Protein AF-0000000066221387 (afdb_homodimer)

Radius of gyration: 23.15 Å; Cα contacts (8 Å, |Δi|>4): 1369; chains: 2; bounding box: 44×71×61 Å

pLDDT: mean 92.71, std 7.68, range [55.72, 98.88]

InterPro domains:
  IPR002828 Survival protein SurE-like phosphatase/nucleotidase [PF01975] (9-195)
  IPR002828 Survival protein SurE-like phosphatase/nucleotidase [TIGR00087] (8-255)
  IPR030048 Survival protein SurE [MF_00060] (7-272)
  IPR030048 Survival protein SurE [PTHR30457] (2-258)
  IPR036523 SurE-like phosphatase/nucleotidase superfamily [G3DSA:3.40.1210.10] (2-271)
  IPR036523 SurE-like phosphatase/nucleotidase superfamily [SSF64167] (8-265)

Secondary structure (DSSP, 8-state):
---GGG-EEEEE-SS-TT-HHHHHHHHHHHHTT-EEEEEEESS--TT-TT----SS-B-EEEE-SSS-TT-EEEEESS-HHHHHHHIIIII-SS--SEEEEEEEES---GGGGGT-HHHHHHHHHHHTT--EEEEEES-SS----HHHHHHHHHHHHHHHHS--SS--EEEEEE-SS-GGG--EEEE-B----EEEEEEEEEE-TTS-EEEEEEEEEEE--PPPPPTTS-TTSPBHHHHHTTTEEEEEEE-S--B-HHHHHHHHHTTGGGG-TT--/---GGG-EEEEE-SS-TT-HHHHHHHHHHHHTT-EEEEEEESS--TT-TT----SS-B-EEEE-SSS-TT-EEEEESS-HHHHHHHIIIII-SS--SEEEEEEEES---GGGGGT-HHHHHHHHHHHTT--EEEEEES-SS----HHHHHHHHHHHHHHHHS--SS--EEEEEE-SS-GGG--EEEE-B----EEEEEEEEEE-TTS-EEEEEEEEEEE--PPPPPTTS-TTSPBHHHHHTTTEEEEEEE-S--B-HHHHHHHHHTTGGGG-TT--

Nearest PDB structures (foldseek):
  1ilv-assembly2_B  TM=9.369E-01  e=5.862E-28  Thermotoga maritima
  3ty2-assembly1_B  TM=9.159E-01  e=1.953E-27  Coxiella burnetii
  4zg5-assembly1_G  TM=9.233E-01  e=2.025E-25  Brucella abortus S19
  5ksr-assembly1_B  TM=8.559E-01  e=1.610E-25  Xylella fastidiosa 9a5c
  2wqk-assembly1_A  TM=8.401E-01  e=3.203E-25  Aquifex aeolicus VF5

Sequence (552 aa):
MTNPSTINILISNDDGIFALGVRTLANTLAQAGYQVTVVCPDRERSATGHGLTLHRPIRADIVEDFFDPKITAWSCSGTPSDCVKLALSSLIENRPDFIVSGINHGSNLGTDVLYSGTVSAAMEGIIEGIPSIAMSLASFSSRQFQPGADFACGLIQQLYDHPLPDSTLLNVNIPPVTADAIAGVMLTRQGLRRYIENFEKRFDPRGKSYYWLAGELVTEIEQPDHIHLPSHIPTDVQAIQHNYITLTPLQYNLTDVASFEYLQTNQWLERSRDIKMTNPSTINILISNDDGIFALGVRTLANTLAQAGYQVTVVCPDRERSATGHGLTLHRPIRADIVEDFFDPKITAWSCSGTPSDCVKLALSSLIENRPDFIVSGINHGSNLGTDVLYSGTVSAAMEGIIEGIPSIAMSLASFSSRQFQPGADFACGLIQQLYDHPLPDSTLLNVNIPPVTADAIAGVMLTRQGLRRYIENFEKRFDPRGKSYYWLAGELVTEIEQPDHIHLPSHIPTDVQAIQHNYITLTPLQYNLTDVASFEYLQTNQWLERSRDIK

Organism: Crocosphaera subtropica (strain ATCC 51142 / BH68) (NCBI:txid43989)

Foldseek 3Di:
DDQQLVAEEEEEEQQAQLDLWRQLLQQLSVVVNHQYEYFYEHHHDFLQFLDWDDPDDKDKDWDPDRHDNSYTYIHINIALLHRLVCCQPPVDDDDGQEYEYDQAQAACAAPSLRRGSQNSNQQSQQVVFHAYERHYEHHNPAPPNNLVSVVVNVVVVCCVVPPDPGRKYKYKYAYRDDNVQAPEAAEAEGWHWDWDWDWDWDADPVGHIDTDRPDIDTDDDDTDDDPVDDRVGHGPVVQSVSRYIYIYIDHDDPDDVVVVCVCVVVVVLVVDPVSD/DDQQLVAEEEEEEQQAQLDLWRQLLQQLSVVVNHQYEYFYEHHHDFQQFLDWDDPDDKDKDWDPDRHDNSYTYIHINIALLHRLVCCQPPVDDDDGQEYEYDQAQAACAAPSLRRGSQNSNQQSQQVVFHAYERHYEHHNPAPPNNLVSVVVNVVVVCCVVPPDPGNKYKYKYAYRDDNVQAPEAAEAEGWHWDWDWDWDWDADPVGHIDTDRPDIDTDDDDTDDDPPDDRVGHGPVVQSVSRYIYIYIDHDDPDDVVVVCVCVVVVVQVVDPVSD

Structure (mmCIF, N/CA/C/O backbone):
data_AF-0000000066221387-model_v1
#
loop_
_entity.id
_entity.type
_entity.pdbx_description
1 polymer "5'-nucleotidase SurE"
#
loop_
_atom_site.group_PDB
_atom_site.id
_atom_site.type_symbol
_atom_site.label_atom_id
_atom_site.label_alt_id
_atom_site.label_comp_id
_atom_site.label_asym_id
_atom_site.label_entity_id
_atom_site.label_seq_id
_atom_site.pdbx_PDB_ins_code
_atom_site.Cartn_x
_atom_site.Cartn_y
_atom_site.Cartn_z
_atom_site.occupancy
_atom_site.B_iso_or_equiv
_atom_site.auth_seq_id
_atom_site.auth_comp_id
_atom_site.auth_asym_id
_atom_site.auth_atom_id
_atom_site.pdbx_PDB_model_num
ATOM 1 N N . MET A 1 1 ? 7.988 26.484 25.969 1 55.72 1 MET A N 1
ATOM 2 C CA . MET A 1 1 ? 7.164 26.109 24.812 1 55.72 1 MET A CA 1
ATOM 3 C C . MET A 1 1 ? 7.922 26.344 23.516 1 55.72 1 MET A C 1
ATOM 5 O O . MET A 1 1 ? 8.539 27.391 23.312 1 55.72 1 MET A O 1
ATOM 9 N N . THR A 1 2 ? 8.219 25.234 22.797 1 71.12 2 THR A N 1
ATOM 10 C CA . THR A 1 2 ? 9.062 25.391 21.625 1 71.12 2 THR A CA 1
ATOM 11 C C . THR A 1 2 ? 8.43 26.359 20.625 1 71.12 2 THR A C 1
ATOM 13 O O . THR A 1 2 ? 7.211 26.406 20.484 1 71.12 2 THR A O 1
ATOM 16 N N . ASN A 1 3 ? 9.219 27.219 20.188 1 85.88 3 ASN A N 1
ATOM 17 C CA . ASN A 1 3 ? 8.82 28.172 19.156 1 85.88 3 ASN A CA 1
ATOM 18 C C . ASN A 1 3 ? 8.438 27.469 17.859 1 85.88 3 ASN A C 1
ATOM 20 O O . ASN A 1 3 ? 9.273 26.828 17.219 1 85.88 3 ASN A O 1
ATOM 24 N N . PRO A 1 4 ? 7.18 27.516 17.516 1 86.75 4 PRO A N 1
ATOM 25 C CA . PRO A 1 4 ? 6.707 26.844 16.297 1 86.75 4 PRO A CA 1
ATOM 26 C C . PRO A 1 4 ? 7.52 27.219 15.062 1 86.75 4 PRO A C 1
ATOM 28 O O . PRO A 1 4 ? 7.609 26.438 14.117 1 86.75 4 PRO A O 1
ATOM 31 N N . SER A 1 5 ? 8.117 28.359 15.102 1 86.88 5 SER A N 1
ATOM 32 C CA . SER A 1 5 ? 8.828 28.844 13.922 1 86.88 5 SER A CA 1
ATOM 33 C C . SER A 1 5 ? 10.086 28.016 13.656 1 86.88 5 SER A C 1
ATOM 35 O O . SER A 1 5 ? 10.672 28.109 12.578 1 86.88 5 SER A O 1
ATOM 37 N N . THR A 1 6 ? 10.398 27.188 14.555 1 90.56 6 THR A N 1
ATOM 38 C CA . THR A 1 6 ? 11.57 26.344 14.375 1 90.56 6 THR A CA 1
ATOM 39 C C . THR A 1 6 ? 11.188 24.984 13.805 1 90.56 6 THR A C 1
ATOM 41 O O . THR A 1 6 ? 12.055 24.156 13.492 1 90.56 6 THR A O 1
ATOM 44 N N . ILE A 1 7 ? 9.883 24.766 13.695 1 95.31 7 ILE A N 1
ATOM 45 C CA . ILE A 1 7 ? 9.383 23.469 13.242 1 95.31 7 ILE A CA 1
ATOM 46 C C . ILE A 1 7 ? 9.008 23.547 11.766 1 95.31 7 ILE A C 1
ATOM 48 O O . ILE A 1 7 ? 8.188 24.375 11.367 1 95.31 7 ILE A O 1
ATOM 52 N N . ASN A 1 8 ? 9.672 22.688 10.969 1 97.44 8 ASN A N 1
ATOM 53 C CA . ASN A 1 8 ? 9.43 22.609 9.531 1 97.44 8 ASN A CA 1
ATOM 54 C C . ASN A 1 8 ? 8.469 21.469 9.188 1 97.44 8 ASN A C 1
ATOM 56 O O . ASN A 1 8 ? 8.68 20.328 9.578 1 97.44 8 ASN A O 1
ATOM 60 N N . ILE A 1 9 ? 7.422 21.859 8.438 1 98.38 9 ILE A N 1
ATOM 61 C CA . ILE A 1 9 ? 6.395 20.891 8.086 1 98.38 9 ILE A CA 1
ATOM 62 C C . ILE A 1 9 ? 6.273 20.781 6.566 1 98.38 9 ILE A C 1
ATOM 64 O O . ILE A 1 9 ? 6.152 21.812 5.879 1 98.38 9 ILE A O 1
ATOM 68 N N . LEU A 1 10 ? 6.383 19.594 6.027 1 98.81 10 LEU A N 1
ATOM 69 C CA . LEU A 1 10 ? 6.066 19.312 4.629 1 98.81 10 LEU A CA 1
ATOM 70 C C . LEU A 1 10 ? 4.645 18.781 4.488 1 98.81 10 LEU A C 1
ATOM 72 O O . LEU A 1 10 ? 4.277 17.797 5.148 1 98.81 10 LEU A O 1
ATOM 76 N N . ILE A 1 11 ? 3.842 19.438 3.672 1 98.88 11 ILE A N 1
ATOM 77 C CA . ILE A 1 11 ? 2.463 19.016 3.443 1 98.88 11 ILE A CA 1
ATOM 78 C C . ILE A 1 11 ? 2.326 18.438 2.039 1 98.88 11 ILE A C 1
ATOM 80 O O . ILE A 1 11 ? 2.869 18.984 1.076 1 98.88 11 ILE A O 1
ATOM 84 N N . SER A 1 12 ? 1.674 17.312 1.913 1 98.56 12 SER A N 1
ATOM 85 C CA . SER A 1 12 ? 1.265 16.703 0.65 1 98.56 12 SER A CA 1
ATOM 86 C C . SER A 1 12 ? -0.158 16.172 0.731 1 98.56 12 SER A C 1
ATOM 88 O O . SER A 1 12 ? -0.873 16.422 1.702 1 98.56 12 SER A O 1
ATOM 90 N N . ASN A 1 13 ? -0.643 15.586 -0.349 1 97.81 13 ASN A N 1
ATOM 91 C CA . ASN A 1 13 ? -1.958 14.961 -0.427 1 97.81 13 ASN A CA 1
ATOM 92 C C . ASN A 1 13 ? -2.268 14.484 -1.844 1 97.81 13 ASN A C 1
ATOM 94 O O . ASN A 1 13 ? -1.537 14.797 -2.783 1 97.81 13 ASN A O 1
ATOM 98 N N . ASP A 1 14 ? -3.387 13.758 -1.886 1 96.62 14 ASP A N 1
ATOM 99 C CA . ASP A 1 14 ? -3.688 13.242 -3.217 1 96.62 14 ASP A CA 1
ATOM 100 C C . ASP A 1 14 ? -4.816 14.031 -3.873 1 96.62 14 ASP A C 1
ATOM 102 O O . ASP A 1 14 ? -5.102 13.852 -5.059 1 96.62 14 ASP A O 1
ATOM 106 N N . ASP A 1 15 ? -5.406 15.062 -3.236 1 96.62 15 ASP A N 1
ATOM 107 C CA . ASP A 1 15 ? -6.512 15.82 -3.809 1 96.62 15 ASP A CA 1
ATOM 108 C C . ASP A 1 15 ? -6.004 16.859 -4.812 1 96.62 15 ASP A C 1
ATOM 110 O O . ASP A 1 15 ? -6.785 17.406 -5.594 1 96.62 15 ASP A O 1
ATOM 114 N N . GLY A 1 16 ? -4.742 17.094 -4.684 1 97.31 16 GLY A N 1
ATOM 115 C CA . GLY A 1 16 ? -4.16 18.094 -5.562 1 97.31 16 GLY A CA 1
ATOM 116 C C . GLY A 1 16 ? -3.809 19.375 -4.844 1 97.31 16 GLY A C 1
ATOM 117 O O . GLY A 1 16 ? -4.352 19.672 -3.777 1 97.31 16 GLY A O 1
ATOM 118 N N . ILE A 1 17 ? -2.969 20.156 -5.457 1 98.12 17 ILE A N 1
ATOM 119 C CA . ILE A 1 17 ? -2.346 21.328 -4.863 1 98.12 17 ILE A CA 1
ATOM 120 C C . ILE A 1 17 ? -3.41 22.391 -4.582 1 98.12 17 ILE A C 1
ATOM 122 O O . ILE A 1 17 ? -3.266 23.188 -3.66 1 98.12 17 ILE A O 1
ATOM 126 N N . PHE A 1 18 ? -4.535 22.375 -5.281 1 97.69 18 PHE A N 1
ATOM 127 C CA . PHE A 1 18 ? -5.527 23.438 -5.152 1 97.69 18 PHE A CA 1
ATOM 128 C C . PHE A 1 18 ? -6.715 22.969 -4.32 1 97.69 18 PHE A C 1
ATOM 130 O O . PHE A 1 18 ? -7.75 23.641 -4.277 1 97.69 18 PHE A O 1
ATOM 137 N N . ALA A 1 19 ? -6.578 21.875 -3.736 1 98.06 19 ALA A N 1
ATOM 138 C CA . ALA A 1 19 ? -7.668 21.344 -2.926 1 98.06 19 ALA A CA 1
ATOM 139 C C . ALA A 1 19 ? -7.898 22.203 -1.683 1 98.06 19 ALA A C 1
ATOM 141 O O . ALA A 1 19 ? -6.941 22.641 -1.038 1 98.06 19 ALA A O 1
ATOM 142 N N . LEU A 1 20 ? -9.141 22.391 -1.303 1 98.38 20 LEU A N 1
ATOM 143 C CA . LEU A 1 20 ? -9.516 23.219 -0.156 1 98.38 20 LEU A CA 1
ATOM 144 C C . LEU A 1 20 ? -8.938 22.641 1.134 1 98.38 20 LEU A C 1
ATOM 146 O O . LEU A 1 20 ? -8.484 23.406 2.002 1 98.38 20 LEU A O 1
ATOM 150 N N . GLY A 1 21 ? -8.953 21.328 1.303 1 98.62 21 GLY A N 1
ATOM 151 C CA . GLY A 1 21 ? -8.406 20.703 2.494 1 98.62 21 GLY A CA 1
ATOM 152 C C . GLY A 1 21 ? -6.93 20.984 2.695 1 98.62 21 GLY A C 1
ATOM 153 O O . GLY A 1 21 ? -6.496 21.266 3.812 1 98.62 21 GLY A O 1
ATOM 154 N N . VAL A 1 22 ? -6.188 20.938 1.602 1 98.81 22 VAL A N 1
ATOM 155 C CA . VAL A 1 22 ? -4.758 21.219 1.646 1 98.81 22 VAL A CA 1
ATOM 156 C C . VAL A 1 22 ? -4.531 22.688 2.027 1 98.81 22 VAL A C 1
ATOM 158 O O . VAL A 1 22 ? -3.713 22.984 2.898 1 98.81 22 VAL A O 1
ATOM 161 N N . ARG A 1 23 ? -5.273 23.531 1.406 1 98.81 23 ARG A N 1
ATOM 162 C CA . ARG A 1 23 ? -5.125 24.953 1.648 1 98.81 23 ARG A CA 1
ATOM 163 C C . ARG A 1 23 ? -5.469 25.312 3.092 1 98.81 23 ARG A C 1
ATOM 165 O O . ARG A 1 23 ? -4.746 26.062 3.74 1 98.81 23 ARG A O 1
ATOM 172 N N . THR A 1 24 ? -6.566 24.781 3.576 1 98.81 24 THR A N 1
ATOM 173 C CA . THR A 1 24 ? -6.996 25.047 4.945 1 98.81 24 THR A CA 1
ATOM 174 C C . THR A 1 24 ? -5.941 24.578 5.945 1 98.81 24 THR A C 1
ATOM 176 O O . THR A 1 24 ? -5.594 25.312 6.875 1 98.81 24 THR A O 1
ATOM 179 N N . LEU A 1 25 ? -5.414 23.391 5.75 1 98.88 25 LEU A N 1
ATOM 180 C CA . LEU A 1 25 ? -4.391 22.828 6.621 1 98.88 25 LEU A CA 1
ATOM 181 C C . LEU A 1 25 ? -3.127 23.672 6.598 1 98.88 25 LEU A C 1
ATOM 183 O O . LEU A 1 25 ? -2.633 24.094 7.648 1 98.88 25 LEU A O 1
ATOM 187 N N . ALA A 1 26 ? -2.633 23.969 5.41 1 98.88 26 ALA A N 1
ATOM 188 C CA . ALA A 1 26 ? -1.382 24.703 5.23 1 98.88 26 ALA A CA 1
ATOM 189 C C . ALA A 1 26 ? -1.474 26.094 5.828 1 98.88 26 ALA A C 1
ATOM 191 O O . ALA A 1 26 ? -0.59 26.516 6.578 1 98.88 26 ALA A O 1
ATOM 192 N N . ASN A 1 27 ? -2.551 26.797 5.516 1 98.88 27 ASN A N 1
ATOM 193 C CA . ASN A 1 27 ? -2.723 28.156 6.012 1 98.88 27 ASN A CA 1
ATOM 194 C C . ASN A 1 27 ? -2.842 28.188 7.531 1 98.88 27 ASN A C 1
ATOM 196 O O . ASN A 1 27 ? -2.26 29.062 8.188 1 98.88 27 ASN A O 1
ATOM 200 N N . THR A 1 28 ? -3.605 27.266 8.055 1 98.69 28 THR A N 1
ATOM 201 C CA . THR A 1 28 ? -3.791 27.219 9.5 1 98.69 28 THR A CA 1
ATOM 202 C C . THR A 1 28 ? -2.459 26.984 10.211 1 98.69 28 THR A C 1
ATOM 204 O O . THR A 1 28 ? -2.141 27.656 11.188 1 98.69 28 THR A O 1
ATOM 207 N N . LEU A 1 29 ? -1.657 26.047 9.719 1 98.5 29 LEU A N 1
ATOM 208 C CA . LEU A 1 29 ? -0.359 25.75 10.312 1 98.5 29 LEU A CA 1
ATOM 209 C C . LEU A 1 29 ? 0.592 26.938 10.172 1 98.5 29 LEU A C 1
ATOM 211 O O . LEU A 1 29 ? 1.337 27.266 11.102 1 98.5 29 LEU A O 1
ATOM 215 N N . ALA A 1 30 ? 0.565 27.594 9.023 1 98.38 30 ALA A N 1
ATOM 216 C CA . ALA A 1 30 ? 1.399 28.766 8.812 1 98.38 30 ALA A CA 1
ATOM 217 C C . ALA A 1 30 ? 1.018 29.891 9.773 1 98.38 30 ALA A C 1
ATOM 219 O O . ALA A 1 30 ? 1.888 30.547 10.352 1 98.38 30 ALA A O 1
ATOM 220 N N . GLN A 1 31 ? -0.244 30.094 9.953 1 97.88 31 GLN A N 1
ATOM 221 C CA . GLN A 1 31 ? -0.744 31.141 10.844 1 97.88 31 GLN A CA 1
ATOM 222 C C . GLN A 1 31 ? -0.378 30.844 12.297 1 97.88 31 GLN A C 1
ATOM 224 O O . GLN A 1 31 ? -0.172 31.766 13.086 1 97.88 31 GLN A O 1
ATOM 229 N N . ALA A 1 32 ? -0.309 29.578 12.586 1 96.88 32 ALA A N 1
ATOM 230 C CA . ALA A 1 32 ? 0.086 29.172 13.93 1 96.88 32 ALA A CA 1
ATOM 231 C C . ALA A 1 32 ? 1.584 29.359 14.141 1 96.88 32 ALA A C 1
ATOM 233 O O . ALA A 1 32 ? 2.084 29.188 15.258 1 96.88 32 ALA A O 1
ATOM 234 N N . GLY A 1 33 ? 2.369 29.609 13.086 1 96.94 33 GLY A N 1
ATOM 235 C CA . GLY A 1 33 ? 3.768 29.984 13.234 1 96.94 33 GLY A CA 1
ATOM 236 C C . GLY A 1 33 ? 4.727 28.938 12.695 1 96.94 33 GLY A C 1
ATOM 237 O O . GLY A 1 33 ? 5.941 29.141 12.711 1 96.94 33 GLY A O 1
ATOM 238 N N . TYR A 1 34 ? 4.223 27.828 12.172 1 97.38 34 TYR A N 1
ATOM 239 C CA . TYR A 1 34 ? 5.082 26.766 11.641 1 97.38 34 TYR A CA 1
ATOM 240 C C . TYR A 1 34 ? 5.656 27.172 10.289 1 97.38 34 TYR A C 1
ATOM 242 O O . TYR A 1 34 ? 5.074 27.984 9.57 1 97.38 34 TYR A O 1
ATOM 250 N N . GLN A 1 35 ? 6.82 26.656 9.969 1 97.38 35 GLN A N 1
ATOM 251 C CA . GLN A 1 35 ? 7.344 26.75 8.609 1 97.38 35 GLN A CA 1
ATOM 252 C C . GLN A 1 35 ? 6.754 25.656 7.719 1 97.38 35 GLN A C 1
ATOM 254 O O . GLN A 1 35 ? 6.938 24.469 7.984 1 97.38 35 GLN A O 1
ATOM 259 N N . VAL A 1 36 ? 6.074 26.125 6.68 1 98.19 36 VAL A N 1
ATOM 260 C CA . VAL A 1 36 ? 5.289 25.156 5.914 1 98.19 36 VAL A CA 1
ATOM 261 C C . VAL A 1 36 ? 5.742 25.156 4.457 1 98.19 36 VAL A C 1
ATOM 263 O O . VAL A 1 36 ? 5.895 26.219 3.85 1 98.19 36 VAL A O 1
ATOM 266 N N . THR A 1 37 ? 6.031 24.031 3.91 1 98.62 37 THR A N 1
ATOM 267 C CA . THR A 1 37 ? 6.18 23.781 2.48 1 98.62 37 THR A CA 1
ATOM 268 C C . THR A 1 37 ? 5.117 22.812 1.989 1 98.62 37 THR A C 1
ATOM 270 O O . THR A 1 37 ? 4.824 21.812 2.658 1 98.62 37 THR A O 1
ATOM 273 N N . VAL A 1 38 ? 4.488 23.141 0.838 1 98.81 38 VAL A N 1
ATOM 274 C CA . VAL A 1 38 ? 3.469 22.281 0.262 1 98.81 38 VAL A CA 1
ATOM 275 C C . VAL A 1 38 ? 3.963 21.703 -1.066 1 98.81 38 VAL A C 1
ATOM 277 O O . VAL A 1 38 ? 4.441 22.453 -1.928 1 98.81 38 VAL A O 1
ATOM 280 N N . VAL A 1 39 ? 3.979 20.422 -1.229 1 98.69 39 VAL A N 1
ATOM 281 C CA . VAL A 1 39 ? 4.234 19.734 -2.494 1 98.69 39 VAL A CA 1
ATOM 282 C C . VAL A 1 39 ? 3.127 18.719 -2.768 1 98.69 39 VAL A C 1
ATOM 284 O O . VAL A 1 39 ? 3.045 17.688 -2.098 1 98.69 39 VAL A O 1
ATOM 287 N N . CYS A 1 40 ? 2.242 18.969 -3.721 1 98.62 40 CYS A N 1
ATOM 288 C CA . CYS A 1 40 ? 1.101 18.125 -4.059 1 98.62 40 CYS A CA 1
ATOM 289 C C . CYS A 1 40 ? 1.006 17.906 -5.562 1 98.62 40 CYS A C 1
ATOM 291 O O . CYS A 1 40 ? 1.574 18.672 -6.34 1 98.62 40 CYS A O 1
ATOM 293 N N . PRO A 1 41 ? 0.293 16.875 -5.91 1 98.12 41 PRO A N 1
ATOM 294 C CA . PRO A 1 41 ? 0.032 16.688 -7.34 1 98.12 41 PRO A CA 1
ATOM 295 C C . PRO A 1 41 ? -0.699 17.891 -7.957 1 98.12 41 PRO A C 1
ATOM 297 O O . PRO A 1 41 ? -1.386 18.625 -7.25 1 98.12 41 PRO A O 1
ATOM 300 N N . ASP A 1 42 ? -0.565 18 -9.258 1 97.44 42 ASP A N 1
ATOM 301 C CA . ASP A 1 42 ? -1.162 19.109 -9.984 1 97.44 42 ASP A CA 1
ATOM 302 C C . ASP A 1 42 ? -2.666 18.906 -10.164 1 97.44 42 ASP A C 1
ATOM 304 O O . ASP A 1 42 ? -3.383 19.844 -10.531 1 97.44 42 ASP A O 1
ATOM 308 N N . ARG A 1 43 ? -3.113 17.688 -9.867 1 94.81 43 ARG A N 1
ATOM 309 C CA . ARG A 1 43 ? -4.527 17.344 -9.945 1 94.81 43 ARG A CA 1
ATOM 310 C C . ARG A 1 43 ? -4.875 16.25 -8.945 1 94.81 43 ARG A C 1
ATOM 312 O O . ARG A 1 43 ? -3.986 15.641 -8.344 1 94.81 43 ARG A O 1
ATOM 319 N N . GLU A 1 44 ? -6.133 16.062 -8.836 1 92.62 44 GLU A N 1
ATOM 320 C CA . GLU A 1 44 ? -6.566 14.984 -7.969 1 92.62 44 GLU A CA 1
ATOM 321 C C . GLU A 1 44 ? -6.055 13.633 -8.469 1 92.62 44 GLU A C 1
ATOM 323 O O . GLU A 1 44 ? -6.117 13.352 -9.664 1 92.62 44 GLU A O 1
ATOM 328 N N . ARG A 1 45 ? -5.449 12.875 -7.566 1 89 45 ARG A N 1
ATOM 329 C CA . ARG A 1 45 ? -4.969 11.516 -7.809 1 89 45 ARG A CA 1
ATOM 330 C C . ARG A 1 45 ? -5.59 10.531 -6.82 1 89 45 ARG A C 1
ATOM 332 O O . ARG A 1 45 ? -4.891 9.969 -5.98 1 89 45 ARG A O 1
ATOM 339 N N . SER A 1 46 ? -6.809 10.219 -7.094 1 84.44 46 SER A N 1
ATOM 340 C CA . SER A 1 46 ? -7.504 9.344 -6.16 1 84.44 46 SER A CA 1
ATOM 341 C C . SER A 1 46 ? -7.109 7.883 -6.379 1 84.44 46 SER A C 1
ATOM 343 O O . SER A 1 46 ? -6.793 7.48 -7.5 1 84.44 46 SER A O 1
ATOM 345 N N . ALA A 1 47 ? -7.031 7.129 -5.316 1 86.88 47 ALA A N 1
ATOM 346 C CA . ALA A 1 47 ? -6.836 5.68 -5.324 1 86.88 47 ALA A CA 1
ATOM 347 C C . ALA A 1 47 ? -5.562 5.301 -6.07 1 86.88 47 ALA A C 1
ATOM 349 O O . ALA A 1 47 ? -5.547 4.332 -6.832 1 86.88 47 ALA A O 1
ATOM 350 N N . THR A 1 48 ? -4.484 6.105 -5.91 1 86.88 48 THR A N 1
ATOM 351 C CA . THR A 1 48 ? -3.213 5.816 -6.566 1 86.88 48 THR A CA 1
ATOM 352 C C . THR A 1 48 ? -2.385 4.836 -5.742 1 86.88 48 THR A C 1
ATOM 354 O O . THR A 1 48 ? -1.399 4.281 -6.234 1 86.88 48 THR A O 1
ATOM 357 N N . GLY A 1 49 ? -2.822 4.668 -4.559 1 92.25 49 GLY A N 1
ATOM 358 C CA . GLY A 1 49 ? -1.997 3.852 -3.684 1 92.25 49 GLY A CA 1
ATOM 359 C C . GLY A 1 49 ? -0.581 4.375 -3.537 1 92.25 49 GLY A C 1
ATOM 360 O O . GLY A 1 49 ? -0.365 5.59 -3.479 1 92.25 49 GLY A O 1
ATOM 361 N N . HIS A 1 50 ? 0.333 3.449 -3.35 1 93.94 50 HIS A N 1
ATOM 362 C CA . HIS A 1 50 ? 1.736 3.799 -3.156 1 93.94 50 HIS A CA 1
ATOM 363 C C . HIS A 1 50 ? 2.494 3.789 -4.48 1 93.94 50 HIS A C 1
ATOM 365 O O . HIS A 1 50 ? 3.646 3.354 -4.539 1 93.94 50 HIS A O 1
ATOM 371 N N . GLY A 1 51 ? 1.896 4.258 -5.504 1 91.44 51 GLY A N 1
ATOM 372 C CA . GLY A 1 51 ? 2.48 4.262 -6.836 1 91.44 51 GLY A CA 1
ATOM 373 C C . GLY A 1 51 ? 3.578 5.297 -7 1 91.44 51 GLY A C 1
ATOM 374 O O . GLY A 1 51 ? 3.541 6.355 -6.367 1 91.44 51 GLY A O 1
ATOM 375 N N . LEU A 1 52 ? 4.602 5.004 -7.891 1 90.06 52 LEU A N 1
ATOM 376 C CA . LEU A 1 52 ? 5.695 5.906 -8.234 1 90.06 52 LEU A CA 1
ATOM 377 C C . LEU A 1 52 ? 5.777 6.113 -9.742 1 90.06 52 LEU A C 1
ATOM 379 O O . LEU A 1 52 ? 5.453 5.211 -10.516 1 90.06 52 LEU A O 1
ATOM 383 N N . THR A 1 53 ? 6.164 7.285 -10.062 1 87.38 53 THR A N 1
ATOM 384 C CA . THR A 1 53 ? 6.453 7.594 -11.461 1 87.38 53 THR A CA 1
ATOM 385 C C . THR A 1 53 ? 7.902 7.262 -11.797 1 87.38 53 THR A C 1
ATOM 387 O O . THR A 1 53 ? 8.82 7.961 -11.359 1 87.38 53 THR A O 1
ATOM 390 N N . LEU A 1 54 ? 8.094 6.277 -12.602 1 82.31 54 LEU A N 1
ATOM 391 C CA . LEU A 1 54 ? 9.453 5.82 -12.859 1 82.31 54 LEU A CA 1
ATOM 392 C C . LEU A 1 54 ? 9.852 6.082 -14.312 1 82.31 54 LEU A C 1
ATOM 394 O O . LEU A 1 54 ? 11.016 6.363 -14.602 1 82.31 54 LEU A O 1
ATOM 398 N N . HIS A 1 55 ? 8.836 6.062 -15.266 1 80.12 55 HIS A N 1
ATOM 399 C CA . HIS A 1 55 ? 9.195 5.988 -16.672 1 80.12 55 HIS A CA 1
ATOM 400 C C . HIS A 1 55 ? 8.961 7.328 -17.375 1 80.12 55 HIS A C 1
ATOM 402 O O . HIS A 1 55 ? 9.07 7.426 -18.594 1 80.12 55 HIS A O 1
ATOM 408 N N . ARG A 1 56 ? 8.656 8.32 -16.641 1 87.12 56 ARG A N 1
ATOM 409 C CA . ARG A 1 56 ? 8.5 9.656 -17.203 1 87.12 56 ARG A CA 1
ATOM 410 C C . ARG A 1 56 ? 8.984 10.727 -16.234 1 87.12 56 ARG A C 1
ATOM 412 O O . ARG A 1 56 ? 8.969 10.516 -15.016 1 87.12 56 ARG A O 1
ATOM 419 N N . PRO A 1 57 ? 9.445 11.797 -16.797 1 92 57 PRO A N 1
ATOM 420 C CA . PRO A 1 57 ? 9.883 12.875 -15.898 1 92 57 PRO A CA 1
ATOM 421 C C . PRO A 1 57 ? 8.734 13.477 -15.094 1 92 57 PRO A C 1
ATOM 423 O O . PRO A 1 57 ? 7.578 13.406 -15.516 1 92 57 PRO A O 1
ATOM 426 N N . ILE A 1 58 ? 9.109 14 -13.992 1 94.69 58 ILE A N 1
ATOM 427 C CA . ILE A 1 58 ? 8.164 14.688 -13.125 1 94.69 58 ILE A CA 1
ATOM 428 C C . ILE A 1 58 ? 8.406 16.203 -13.195 1 94.69 58 ILE A C 1
ATOM 430 O O . ILE A 1 58 ? 9.555 16.641 -13.117 1 94.69 58 ILE A O 1
ATOM 434 N N . ARG A 1 59 ? 7.367 16.875 -13.422 1 95.81 59 ARG A N 1
ATOM 435 C CA . ARG A 1 59 ? 7.473 18.328 -13.398 1 95.81 59 ARG A CA 1
ATOM 436 C C . ARG A 1 59 ? 7.012 18.891 -12.055 1 95.81 59 ARG A C 1
ATOM 438 O O . ARG A 1 59 ? 6.086 18.359 -11.438 1 95.81 59 ARG A O 1
ATOM 445 N N . ALA A 1 60 ? 7.68 19.906 -11.586 1 95 60 ALA A N 1
ATOM 446 C CA . ALA A 1 60 ? 7.309 20.625 -10.375 1 95 60 ALA A CA 1
ATOM 447 C C . ALA A 1 60 ? 7.391 22.141 -10.594 1 95 60 ALA A C 1
ATOM 449 O O . ALA A 1 60 ? 8.438 22.656 -10.992 1 95 60 ALA A O 1
ATOM 450 N N . ASP A 1 61 ? 6.293 22.828 -10.328 1 95.06 61 ASP A N 1
ATOM 451 C CA . ASP A 1 61 ? 6.227 24.266 -10.523 1 95.06 61 ASP A CA 1
ATOM 452 C C . ASP A 1 61 ? 5.762 24.969 -9.25 1 95.06 61 ASP A C 1
ATOM 454 O O . ASP A 1 61 ? 4.891 24.469 -8.539 1 95.06 61 ASP A O 1
ATOM 458 N N . ILE A 1 62 ? 6.316 26.141 -9.062 1 95.44 62 ILE A N 1
ATOM 459 C CA . ILE A 1 62 ? 5.918 26.938 -7.906 1 95.44 62 ILE A CA 1
ATOM 460 C C . ILE A 1 62 ? 4.504 27.484 -8.109 1 95.44 62 ILE A C 1
ATOM 462 O O . ILE A 1 62 ? 4.148 27.906 -9.211 1 95.44 62 ILE A O 1
ATOM 466 N N . VAL A 1 63 ? 3.727 27.328 -7.094 1 96.38 63 VAL A N 1
ATOM 467 C CA . VAL A 1 63 ? 2.391 27.922 -7.074 1 96.38 63 VAL A CA 1
ATOM 468 C C . VAL A 1 63 ? 2.404 29.203 -6.254 1 96.38 63 VAL A C 1
ATOM 470 O O . VAL A 1 63 ? 2.766 29.203 -5.078 1 96.38 63 VAL A O 1
ATOM 473 N N . GLU A 1 64 ? 1.921 30.312 -6.828 1 95 64 GLU A N 1
ATOM 474 C CA . GLU A 1 64 ? 1.926 31.609 -6.156 1 95 64 GLU A CA 1
ATOM 475 C C . GLU A 1 64 ? 0.508 32.062 -5.805 1 95 64 GLU A C 1
ATOM 477 O O . GLU A 1 64 ? -0.455 31.656 -6.461 1 95 64 GLU A O 1
ATOM 482 N N . ASP A 1 65 ? 0.359 32.781 -4.766 1 92.62 65 ASP A N 1
ATOM 483 C CA . ASP A 1 65 ? -0.803 33.594 -4.387 1 92.62 65 ASP A CA 1
ATOM 484 C C . ASP A 1 65 ? -2 32.719 -4.062 1 92.62 65 ASP A C 1
ATOM 486 O O . ASP A 1 65 ? -3.15 33.125 -4.234 1 92.62 65 ASP A O 1
ATOM 490 N N . PHE A 1 66 ? -1.777 31.516 -3.744 1 95.81 66 PHE A N 1
ATOM 491 C CA . PHE A 1 66 ? -2.887 30.625 -3.402 1 95.81 66 PHE A CA 1
ATOM 492 C C . PHE A 1 66 ? -2.871 30.281 -1.917 1 95.81 66 PHE A C 1
ATOM 494 O O . PHE A 1 66 ? -3.922 30.078 -1.312 1 95.81 66 PHE A O 1
ATOM 501 N N . PHE A 1 67 ? -1.715 30.266 -1.399 1 98.06 67 PHE A N 1
ATOM 502 C CA . PHE A 1 67 ? -1.521 29.984 0.016 1 98.06 67 PHE A CA 1
ATOM 503 C C . PHE A 1 67 ? -1.053 31.219 0.763 1 98.06 67 PHE A C 1
ATOM 505 O O . PHE A 1 67 ? -0.896 32.281 0.165 1 98.06 67 PHE A O 1
ATOM 512 N N . ASP A 1 68 ? -1.004 31.109 2.148 1 97.62 68 ASP A N 1
ATOM 513 C CA . ASP A 1 68 ? -0.34 32.125 2.947 1 97.62 68 ASP A CA 1
ATOM 514 C C . ASP A 1 68 ? 1.01 32.5 2.342 1 97.62 68 ASP A C 1
ATOM 516 O O . ASP A 1 68 ? 1.756 31.641 1.883 1 97.62 68 ASP A O 1
ATOM 520 N N . PRO A 1 69 ? 1.371 33.781 2.299 1 96.38 69 PRO A N 1
ATOM 521 C CA . PRO A 1 69 ? 2.584 34.25 1.632 1 96.38 69 PRO A CA 1
ATOM 522 C C . PRO A 1 69 ? 3.855 33.625 2.188 1 96.38 69 PRO A C 1
ATOM 524 O O . PRO A 1 69 ? 4.891 33.594 1.517 1 96.38 69 PRO A O 1
ATOM 527 N N . LYS A 1 70 ? 3.812 33.094 3.365 1 96 70 LYS A N 1
ATOM 528 C CA . LYS A 1 70 ? 4.984 32.5 3.99 1 96 70 LYS A CA 1
ATOM 529 C C . LYS A 1 70 ? 5.199 31.062 3.496 1 96 70 LYS A C 1
ATOM 531 O O . LYS A 1 70 ? 6.238 30.453 3.768 1 96 70 LYS A O 1
ATOM 536 N N . ILE A 1 71 ? 4.234 30.562 2.736 1 97.81 71 ILE A N 1
ATOM 537 C CA . ILE A 1 71 ? 4.262 29.156 2.332 1 97.81 71 ILE A CA 1
ATOM 538 C C . ILE A 1 71 ? 4.887 29.031 0.943 1 97.81 71 ILE A C 1
ATOM 540 O O . ILE A 1 71 ? 4.527 29.781 0.026 1 97.81 71 ILE A O 1
ATOM 544 N N . THR A 1 72 ? 5.855 28.203 0.828 1 97.5 72 THR A N 1
ATOM 545 C CA . THR A 1 72 ? 6.305 27.766 -0.494 1 97.5 72 THR A CA 1
ATOM 546 C C . THR A 1 72 ? 5.527 26.547 -0.959 1 97.5 72 THR A C 1
ATOM 548 O O . THR A 1 72 ? 5.457 25.531 -0.248 1 97.5 72 THR A O 1
ATOM 551 N N . ALA A 1 73 ? 4.922 26.656 -2.127 1 98.44 73 ALA A N 1
ATOM 552 C CA . ALA A 1 73 ? 4.066 25.578 -2.613 1 98.44 73 ALA A CA 1
ATOM 553 C C . ALA A 1 73 ? 4.484 25.141 -4.012 1 98.44 73 ALA A C 1
ATOM 555 O O . ALA A 1 73 ? 4.84 25.969 -4.852 1 98.44 73 ALA A O 1
ATOM 556 N N . TRP A 1 74 ? 4.504 23.828 -4.203 1 98 74 TRP A N 1
ATOM 557 C CA . TRP A 1 74 ? 4.875 23.234 -5.48 1 98 74 TRP A CA 1
ATOM 558 C C . TRP A 1 74 ? 3.754 22.344 -6.012 1 98 74 TRP A C 1
ATOM 560 O O . TRP A 1 74 ? 3.201 21.531 -5.281 1 98 74 TRP A O 1
ATOM 570 N N . SER A 1 75 ? 3.447 22.578 -7.273 1 97.94 75 SER A N 1
ATOM 571 C CA . SER A 1 75 ? 2.598 21.672 -8.039 1 97.94 75 SER A CA 1
ATOM 572 C C . SER A 1 75 ? 3.432 20.641 -8.789 1 97.94 75 SER A C 1
ATOM 574 O O . SER A 1 75 ? 4.328 20.984 -9.555 1 97.94 75 SER A O 1
ATOM 576 N N . CYS A 1 76 ? 3.141 19.391 -8.578 1 96.75 76 CYS A N 1
ATOM 577 C CA . CYS A 1 76 ? 3.951 18.297 -9.086 1 96.75 76 CYS A CA 1
ATOM 578 C C . CYS A 1 76 ? 3.135 17.406 -10.008 1 96.75 76 CYS A C 1
ATOM 580 O O . CYS A 1 76 ? 1.973 17.109 -9.719 1 96.75 76 CYS A O 1
ATOM 582 N N . SER A 1 77 ? 3.678 16.906 -11.086 1 96.19 77 SER A N 1
ATOM 583 C CA . SER A 1 77 ? 2.957 16.062 -12.039 1 96.19 77 SER A CA 1
ATOM 584 C C . SER A 1 77 ? 2.973 14.602 -11.609 1 96.19 77 SER A C 1
ATOM 586 O O . SER A 1 77 ? 2.334 13.758 -12.242 1 96.19 77 SER A O 1
ATOM 588 N N . GLY A 1 78 ? 3.627 14.258 -10.562 1 94.62 78 GLY A N 1
ATOM 589 C CA . GLY A 1 78 ? 3.729 12.883 -10.102 1 94.62 78 GLY A CA 1
ATOM 590 C C . GLY A 1 78 ? 2.633 12.5 -9.125 1 94.62 78 GLY A C 1
ATOM 591 O O . GLY A 1 78 ? 1.659 13.242 -8.953 1 94.62 78 GLY A O 1
ATOM 592 N N . THR A 1 79 ? 2.764 11.289 -8.531 1 95.12 79 THR A N 1
ATOM 593 C CA . THR A 1 79 ? 1.856 10.781 -7.512 1 95.12 79 THR A CA 1
ATOM 594 C C . THR A 1 79 ? 2.137 11.445 -6.164 1 95.12 79 THR A C 1
ATOM 596 O O . THR A 1 79 ? 3.143 12.141 -6.004 1 95.12 79 THR A O 1
ATOM 599 N N . PRO A 1 80 ? 1.227 11.25 -5.215 1 97.19 80 PRO A N 1
ATOM 600 C CA . PRO A 1 80 ? 1.512 11.789 -3.883 1 97.19 80 PRO A CA 1
ATOM 601 C C . PRO A 1 80 ? 2.834 11.281 -3.311 1 97.19 80 PRO A C 1
ATOM 603 O O . PRO A 1 80 ? 3.574 12.047 -2.686 1 97.19 80 PRO A O 1
ATOM 606 N N . SER A 1 81 ? 3.154 10.023 -3.531 1 95.38 81 SER A N 1
ATOM 607 C CA . SER A 1 81 ? 4.438 9.477 -3.098 1 95.38 81 SER A CA 1
ATOM 608 C C . SER A 1 81 ? 5.598 10.172 -3.812 1 95.38 81 SER A C 1
ATOM 610 O O . SER A 1 81 ? 6.609 10.5 -3.189 1 95.38 81 SER A O 1
ATOM 612 N N . ASP A 1 82 ? 5.445 10.445 -5.086 1 94.19 82 ASP A N 1
ATOM 613 C CA . ASP A 1 82 ? 6.449 11.18 -5.848 1 94.19 82 ASP A CA 1
ATOM 614 C C . ASP A 1 82 ? 6.691 12.562 -5.25 1 94.19 82 ASP A C 1
ATOM 616 O O . ASP A 1 82 ? 7.836 13.016 -5.176 1 94.19 82 ASP A O 1
ATOM 620 N N . CYS A 1 83 ? 5.621 13.164 -4.902 1 96.88 83 CYS A N 1
ATOM 621 C CA . CYS A 1 83 ? 5.707 14.516 -4.375 1 96.88 83 CYS A CA 1
ATOM 622 C C . CYS A 1 83 ? 6.605 14.562 -3.143 1 96.88 83 CYS A C 1
ATOM 624 O O . CYS A 1 83 ? 7.477 15.43 -3.037 1 96.88 83 CYS A O 1
ATOM 626 N N . VAL A 1 84 ? 6.395 13.625 -2.258 1 96.81 84 VAL A N 1
ATOM 627 C CA . VAL A 1 84 ? 7.172 13.602 -1.022 1 96.81 84 VAL A CA 1
ATOM 628 C C . VAL A 1 84 ? 8.625 13.266 -1.333 1 96.81 84 VAL A C 1
ATOM 630 O O . VAL A 1 84 ? 9.547 13.938 -0.852 1 96.81 84 VAL A O 1
ATOM 633 N N . LYS A 1 85 ? 8.844 12.297 -2.172 1 93.31 85 LYS A N 1
ATOM 634 C CA . LYS A 1 85 ? 10.203 11.891 -2.516 1 93.31 85 LYS A CA 1
ATOM 635 C C . LYS A 1 85 ? 10.953 13.031 -3.201 1 93.31 85 LYS A C 1
ATOM 637 O O . LYS A 1 85 ? 12.117 13.305 -2.875 1 93.31 85 LYS A O 1
ATOM 642 N N . LEU A 1 86 ? 10.305 13.656 -4.125 1 94.38 86 LEU A N 1
ATOM 643 C CA . LEU A 1 86 ? 10.914 14.773 -4.848 1 94.38 86 LEU A CA 1
ATOM 644 C C . LEU A 1 86 ? 11.203 15.938 -3.904 1 94.38 86 LEU A C 1
ATOM 646 O O . LEU A 1 86 ? 12.266 16.562 -3.988 1 94.38 86 LEU A O 1
ATOM 650 N N . ALA A 1 87 ? 10.273 16.234 -3.035 1 96.69 87 ALA A N 1
ATOM 651 C CA . ALA A 1 87 ? 10.469 17.312 -2.061 1 96.69 87 ALA A CA 1
ATOM 652 C C . ALA A 1 87 ? 11.719 17.062 -1.224 1 96.69 87 ALA A C 1
ATOM 654 O O . ALA A 1 87 ? 12.586 17.938 -1.12 1 96.69 87 ALA A O 1
ATOM 655 N N . LEU A 1 88 ? 11.844 15.875 -0.701 1 94.38 88 LEU A N 1
ATOM 656 C CA . LEU A 1 88 ? 12.93 15.539 0.215 1 94.38 88 LEU A CA 1
ATOM 657 C C . LEU A 1 88 ? 14.266 15.516 -0.516 1 94.38 88 LEU A C 1
ATOM 659 O O . LEU A 1 88 ? 15.305 15.828 0.072 1 94.38 88 LEU A O 1
ATOM 663 N N . SER A 1 89 ? 14.227 15.219 -1.769 1 91 89 SER A N 1
ATOM 664 C CA . SER A 1 89 ? 15.477 15.008 -2.488 1 91 89 SER A CA 1
ATOM 665 C C . SER A 1 89 ? 15.945 16.297 -3.168 1 91 89 SER A C 1
ATOM 667 O O . SER A 1 89 ? 17.141 16.516 -3.322 1 91 89 SER A O 1
ATOM 669 N N . SER A 1 90 ? 14.953 17.125 -3.58 1 91.75 90 SER A N 1
ATOM 670 C CA . SER A 1 90 ? 15.406 18.141 -4.523 1 91.75 90 SER A CA 1
ATOM 671 C C . SER A 1 90 ? 14.758 19.484 -4.23 1 91.75 90 SER A C 1
ATOM 673 O O . SER A 1 90 ? 15.289 20.531 -4.617 1 91.75 90 SER A O 1
ATOM 675 N N . LEU A 1 91 ? 13.625 19.516 -3.65 1 93.75 91 LEU A N 1
ATOM 676 C CA . LEU A 1 91 ? 12.883 20.766 -3.619 1 93.75 91 LEU A CA 1
ATOM 677 C C . LEU A 1 91 ? 13.117 21.516 -2.305 1 93.75 91 LEU A C 1
ATOM 679 O O . LEU A 1 91 ? 12.992 22.734 -2.244 1 93.75 91 LEU A O 1
ATOM 683 N N . ILE A 1 92 ? 13.328 20.734 -1.282 1 94.12 92 ILE A N 1
ATOM 684 C CA . ILE A 1 92 ? 13.477 21.406 0.007 1 94.12 92 ILE A CA 1
ATOM 685 C C . ILE A 1 92 ? 14.922 21.297 0.478 1 94.12 92 ILE A C 1
ATOM 687 O O . ILE A 1 92 ? 15.594 20.297 0.212 1 94.12 92 ILE A O 1
ATOM 691 N N . GLU A 1 93 ? 15.391 22.297 1.217 1 90.44 93 GLU A N 1
ATOM 692 C CA . GLU A 1 93 ? 16.781 22.359 1.669 1 90.44 93 GLU A CA 1
ATOM 693 C C . GLU A 1 93 ? 16.953 21.672 3.018 1 90.44 93 GLU A C 1
ATOM 695 O O . GLU A 1 93 ? 17.938 20.969 3.24 1 90.44 93 GLU A O 1
ATOM 700 N N . ASN A 1 94 ? 15.992 21.938 3.869 1 92.69 94 ASN A N 1
ATOM 701 C CA . ASN A 1 94 ? 16.062 21.359 5.211 1 92.69 94 ASN A CA 1
ATOM 702 C C . ASN A 1 94 ? 15.07 20.203 5.383 1 92.69 94 ASN A C 1
ATOM 704 O O . ASN A 1 94 ? 13.922 20.297 4.938 1 92.69 94 ASN A O 1
ATOM 708 N N . ARG A 1 95 ? 15.594 19.188 5.988 1 94.38 95 ARG A N 1
ATOM 709 C CA . ARG A 1 95 ? 14.734 18.062 6.312 1 94.38 95 ARG A CA 1
ATOM 710 C C . ARG A 1 95 ? 13.578 18.484 7.207 1 94.38 95 ARG A C 1
ATOM 712 O O . ARG A 1 95 ? 13.789 19.156 8.219 1 94.38 95 ARG A O 1
ATOM 719 N N . PRO A 1 96 ? 12.367 18.172 6.828 1 97.44 96 PRO A N 1
ATOM 720 C CA . PRO A 1 96 ? 11.242 18.562 7.68 1 97.44 96 PRO A CA 1
ATOM 721 C C . PRO A 1 96 ? 11.188 17.781 8.984 1 97.44 96 PRO A C 1
ATOM 723 O O . PRO A 1 96 ? 11.672 16.656 9.047 1 97.44 96 PRO A O 1
ATOM 726 N N . ASP A 1 97 ? 10.609 18.422 9.977 1 96.81 97 ASP A N 1
ATOM 727 C CA . ASP A 1 97 ? 10.391 17.75 11.258 1 96.81 97 ASP A CA 1
ATOM 728 C C . ASP A 1 97 ? 9.18 16.828 11.195 1 96.81 97 ASP A C 1
ATOM 730 O O . ASP A 1 97 ? 9.133 15.805 11.891 1 96.81 97 ASP A O 1
ATOM 734 N N . PHE A 1 98 ? 8.211 17.203 10.359 1 97.56 98 PHE A N 1
ATOM 735 C CA . PHE A 1 98 ? 6.984 16.438 10.188 1 97.56 98 PHE A CA 1
ATOM 736 C C . PHE A 1 98 ? 6.543 16.438 8.734 1 97.56 98 PHE A C 1
ATOM 738 O O . PHE A 1 98 ? 6.77 17.406 8.008 1 97.56 98 PHE A O 1
ATOM 745 N N . ILE A 1 99 ? 5.973 15.391 8.352 1 98.44 99 ILE A N 1
ATOM 746 C CA . ILE A 1 99 ? 5.199 15.344 7.117 1 98.44 99 ILE A CA 1
ATOM 747 C C . ILE A 1 99 ? 3.719 15.156 7.441 1 98.44 99 ILE A C 1
ATOM 749 O O . ILE A 1 99 ? 3.354 14.289 8.234 1 98.44 99 ILE A O 1
ATOM 753 N N . VAL A 1 100 ? 2.904 16.031 6.938 1 98.81 100 VAL A N 1
ATOM 754 C CA . VAL A 1 100 ? 1.457 15.938 7.105 1 98.81 100 VAL A CA 1
ATOM 755 C C . VAL A 1 100 ? 0.786 15.828 5.738 1 98.81 100 VAL A C 1
ATOM 757 O O . VAL A 1 100 ? 0.834 16.766 4.934 1 98.81 100 VAL A O 1
ATOM 760 N N . SER A 1 101 ? 0.179 14.711 5.48 1 98.81 101 SER A N 1
ATOM 761 C CA . SER A 1 101 ? -0.578 14.5 4.254 1 98.81 101 SER A CA 1
ATOM 762 C C . SER A 1 101 ? -2.068 14.734 4.477 1 98.81 101 SER A C 1
ATOM 764 O O . SER A 1 101 ? -2.709 14.008 5.242 1 98.81 101 SER A O 1
ATOM 766 N N . GLY A 1 102 ? -2.654 15.711 3.855 1 98.38 102 GLY A N 1
ATOM 767 C CA . GLY A 1 102 ? -4.055 16.047 4.059 1 98.38 102 GLY A CA 1
ATOM 768 C C . GLY A 1 102 ? -4.316 17.547 4.047 1 98.38 102 GLY A C 1
ATOM 769 O O . GLY A 1 102 ? -3.455 18.328 3.641 1 98.38 102 GLY A O 1
ATOM 770 N N . ILE A 1 103 ? -5.52 17.984 4.371 1 98.69 103 ILE A N 1
ATOM 771 C CA . ILE A 1 103 ? -6.629 17.141 4.801 1 98.69 103 ILE A CA 1
ATOM 772 C C . ILE A 1 103 ? -7.355 16.578 3.578 1 98.69 103 ILE A C 1
ATOM 774 O O . ILE A 1 103 ? -7.836 17.344 2.734 1 98.69 103 ILE A O 1
ATOM 778 N N . ASN A 1 104 ? -7.406 15.328 3.488 1 98.44 104 ASN A N 1
ATOM 779 C CA . ASN A 1 104 ? -8.062 14.633 2.383 1 98.44 104 ASN A CA 1
ATOM 780 C C . ASN A 1 104 ? -9.578 14.773 2.449 1 98.44 104 ASN A C 1
ATOM 782 O O . ASN A 1 104 ? -10.172 14.648 3.521 1 98.44 104 ASN A O 1
ATOM 786 N N . HIS A 1 105 ? -10.164 15.102 1.307 1 98 105 HIS A N 1
ATOM 787 C CA . HIS A 1 105 ? -11.617 15.086 1.192 1 98 105 HIS A CA 1
ATOM 788 C C . HIS A 1 105 ? -12.141 13.664 0.994 1 98 105 HIS A C 1
ATOM 790 O O . HIS A 1 105 ? -12.203 13.172 -0.136 1 98 105 HIS A O 1
ATOM 796 N N . GLY A 1 106 ? -12.578 13.039 2.027 1 96.25 106 GLY A N 1
ATOM 797 C CA . GLY A 1 106 ? -12.93 11.633 2.088 1 96.25 106 GLY A CA 1
ATOM 798 C C . GLY A 1 106 ? -12.148 10.867 3.139 1 96.25 106 GLY A C 1
ATOM 799 O O . GLY A 1 106 ? -10.969 11.156 3.379 1 96.25 106 GLY A O 1
ATOM 800 N N . SER A 1 107 ? -12.688 9.875 3.67 1 95.69 107 SER A N 1
ATOM 801 C CA . SER A 1 107 ? -12.078 9.133 4.773 1 95.69 107 SER A CA 1
ATOM 802 C C . SER A 1 107 ? -10.992 8.195 4.277 1 95.69 107 SER A C 1
ATOM 804 O O . SER A 1 107 ? -10.945 7.852 3.096 1 95.69 107 SER A O 1
ATOM 806 N N . ASN A 1 108 ? -10.102 7.883 5.07 1 96.5 108 ASN A N 1
ATOM 807 C CA . ASN A 1 108 ? -9.156 6.781 4.93 1 96.5 108 ASN A CA 1
ATOM 808 C C . ASN A 1 108 ? -9.242 5.82 6.113 1 96.5 108 ASN A C 1
ATOM 810 O O . ASN A 1 108 ? -8.344 5.793 6.957 1 96.5 108 ASN A O 1
ATOM 814 N N . LEU A 1 109 ? -10.344 5.059 6.086 1 96.5 109 LEU A N 1
ATOM 815 C CA . LEU A 1 109 ? -10.688 4.148 7.176 1 96.5 109 LEU A CA 1
ATOM 816 C C . LEU A 1 109 ? -10.516 2.695 6.742 1 96.5 109 LEU A C 1
ATOM 818 O O . LEU A 1 109 ? -10.695 2.367 5.566 1 96.5 109 LEU A O 1
ATOM 822 N N . GLY A 1 110 ? -10.211 1.905 7.711 1 95.19 110 GLY A N 1
ATOM 823 C CA . GLY A 1 110 ? -10.117 0.481 7.434 1 95.19 110 GLY A CA 1
ATOM 824 C C . GLY A 1 110 ? -9.164 0.157 6.297 1 95.19 110 GLY A C 1
ATOM 825 O O . GLY A 1 110 ? -8.031 0.641 6.266 1 95.19 110 GLY A O 1
ATOM 826 N N . THR A 1 111 ? -9.602 -0.642 5.406 1 93.62 111 THR A N 1
ATOM 827 C CA . THR A 1 111 ? -8.75 -1.129 4.328 1 93.62 111 THR A CA 1
ATOM 828 C C . THR A 1 111 ? -8.555 -0.052 3.264 1 93.62 111 THR A C 1
ATOM 830 O O . THR A 1 111 ? -7.711 -0.192 2.379 1 93.62 111 THR A O 1
ATOM 833 N N . ASP A 1 112 ? -9.258 1.105 3.434 1 93.88 112 ASP A N 1
ATOM 834 C CA . ASP A 1 112 ? -9.07 2.207 2.496 1 93.88 112 ASP A CA 1
ATOM 835 C C . ASP A 1 112 ? -7.625 2.701 2.516 1 93.88 112 ASP A C 1
ATOM 837 O O . ASP A 1 112 ? -7.129 3.229 1.519 1 93.88 112 ASP A O 1
ATOM 841 N N . VAL A 1 113 ? -6.934 2.467 3.602 1 96.62 113 VAL A N 1
ATOM 842 C CA . VAL A 1 113 ? -5.582 2.982 3.783 1 96.62 113 VAL A CA 1
ATOM 843 C C . VAL A 1 113 ? -4.648 2.359 2.75 1 96.62 113 VAL A C 1
ATOM 845 O O . VAL A 1 113 ? -3.637 2.957 2.375 1 96.62 113 VAL A O 1
ATOM 848 N N . LEU A 1 114 ? -5 1.204 2.217 1 95.31 114 LEU A N 1
ATOM 849 C CA . LEU A 1 114 ? -4.148 0.49 1.272 1 95.31 114 LEU A CA 1
ATOM 850 C C . LEU A 1 114 ? -4.156 1.171 -0.092 1 95.31 114 LEU A C 1
ATOM 852 O O . LEU A 1 114 ? -3.176 1.097 -0.835 1 95.31 114 LEU A O 1
ATOM 856 N N . TYR A 1 115 ? -5.234 1.877 -0.382 1 94.5 115 TYR A N 1
ATOM 857 C CA . TYR A 1 115 ? -5.445 2.479 -1.694 1 94.5 115 TYR A CA 1
ATOM 858 C C . TYR A 1 115 ? -5.16 3.975 -1.66 1 94.5 115 TYR A C 1
ATOM 860 O O . TYR A 1 115 ? -5.145 4.633 -2.703 1 94.5 115 TYR A O 1
ATOM 868 N N . SER A 1 116 ? -4.934 4.516 -0.527 1 96.38 116 SER A N 1
ATOM 869 C CA . SER A 1 116 ? -4.969 5.953 -0.277 1 96.38 116 SER A CA 1
ATOM 870 C C . SER A 1 116 ? -3.646 6.613 -0.663 1 96.38 116 SER A C 1
ATOM 872 O O . SER A 1 116 ? -2.605 6.316 -0.073 1 96.38 116 SER A O 1
ATOM 874 N N . GLY A 1 117 ? -3.756 7.527 -1.567 1 97.19 117 GLY A N 1
ATOM 875 C CA . GLY A 1 117 ? -2.6 8.367 -1.832 1 97.19 117 GLY A CA 1
ATOM 876 C C . GLY A 1 117 ? -2.195 9.219 -0.644 1 97.19 117 GLY A C 1
ATOM 877 O O . GLY A 1 117 ? -1.008 9.469 -0.429 1 97.19 117 GLY A O 1
ATOM 878 N N . THR A 1 118 ? -3.174 9.688 0.175 1 98.31 118 THR A N 1
ATOM 879 C CA . THR A 1 118 ? -2.943 10.453 1.395 1 98.31 118 THR A CA 1
ATOM 880 C C . THR A 1 118 ? -2.074 9.664 2.371 1 98.31 118 THR A C 1
ATOM 882 O O . THR A 1 118 ? -1.05 10.164 2.84 1 98.31 118 THR A O 1
ATOM 885 N N . VAL A 1 119 ? -2.439 8.453 2.604 1 98.44 119 VAL A N 1
ATOM 886 C CA . VAL A 1 119 ? -1.712 7.605 3.545 1 98.44 119 VAL A CA 1
ATOM 887 C C . VAL A 1 119 ? -0.347 7.242 2.963 1 98.44 119 VAL A C 1
ATOM 889 O O . VAL A 1 119 ? 0.653 7.215 3.684 1 98.44 119 VAL A O 1
ATOM 892 N N . SER A 1 120 ? -0.299 7.031 1.677 1 97.88 120 SER A N 1
ATOM 893 C CA . SER A 1 120 ? 0.955 6.66 1.027 1 97.88 120 SER A CA 1
ATOM 894 C C . SER A 1 120 ? 1.976 7.789 1.11 1 97.88 120 SER A C 1
ATOM 896 O O . SER A 1 120 ? 3.166 7.543 1.315 1 97.88 120 SER A O 1
ATOM 898 N N . ALA A 1 121 ? 1.51 9.008 0.929 1 98.06 121 ALA A N 1
ATOM 899 C CA . ALA A 1 121 ? 2.408 10.148 1.059 1 98.06 121 ALA A CA 1
ATOM 900 C C . ALA A 1 121 ? 3.016 10.211 2.457 1 98.06 121 ALA A C 1
ATOM 902 O O . ALA A 1 121 ? 4.223 10.414 2.607 1 98.06 121 ALA A O 1
ATOM 903 N N . ALA A 1 122 ? 2.199 10.016 3.438 1 98.25 122 ALA A N 1
ATOM 904 C CA . ALA A 1 122 ? 2.682 10.008 4.816 1 98.25 122 ALA A CA 1
ATOM 905 C C . ALA A 1 122 ? 3.615 8.828 5.066 1 98.25 122 ALA A C 1
ATOM 907 O O . ALA A 1 122 ? 4.586 8.945 5.816 1 98.25 122 ALA A O 1
ATOM 908 N N . MET A 1 123 ? 3.318 7.723 4.414 1 96.94 123 MET A N 1
ATOM 909 C CA . MET A 1 123 ? 4.145 6.527 4.551 1 96.94 123 MET A CA 1
ATOM 910 C C . MET A 1 123 ? 5.562 6.781 4.051 1 96.94 123 MET A C 1
ATOM 912 O O . MET A 1 123 ? 6.527 6.301 4.645 1 96.94 123 MET A O 1
ATOM 916 N N . GLU A 1 124 ? 5.711 7.543 3 1 95.19 124 GLU A N 1
ATOM 917 C CA . GLU A 1 124 ? 7.043 7.902 2.516 1 95.19 124 GLU A CA 1
ATOM 918 C C . GLU A 1 124 ? 7.855 8.609 3.6 1 95.19 124 GLU A C 1
ATOM 920 O O . GLU A 1 124 ? 9.07 8.414 3.695 1 95.19 124 GLU A O 1
ATOM 925 N N . GLY A 1 125 ? 7.168 9.383 4.375 1 95.5 125 GLY A N 1
ATOM 926 C CA . GLY A 1 125 ? 7.84 10.07 5.465 1 95.5 125 GLY A CA 1
ATOM 927 C C . GLY A 1 125 ? 8.438 9.133 6.492 1 95.5 125 GLY A C 1
ATOM 928 O O . GLY A 1 125 ? 9.609 9.258 6.848 1 95.5 125 GLY A O 1
ATOM 929 N N . ILE A 1 126 ? 7.652 8.125 6.887 1 94.5 126 ILE A N 1
ATOM 930 C CA . ILE A 1 126 ? 8.148 7.266 7.953 1 94.5 126 ILE A CA 1
ATOM 931 C C . ILE A 1 126 ? 9.219 6.324 7.402 1 94.5 126 ILE A C 1
ATOM 933 O O . ILE A 1 126 ? 10.141 5.934 8.125 1 94.5 126 ILE A O 1
ATOM 937 N N . ILE A 1 127 ? 9.125 6.023 6.176 1 91.12 127 ILE A N 1
ATOM 938 C CA . ILE A 1 127 ? 10.188 5.238 5.559 1 91.12 127 ILE A CA 1
ATOM 939 C C . ILE A 1 127 ? 11.508 6.004 5.637 1 91.12 127 ILE A C 1
ATOM 941 O O . ILE A 1 127 ? 12.57 5.406 5.82 1 91.12 127 ILE A O 1
ATOM 945 N N . GLU A 1 128 ? 11.43 7.32 5.598 1 90.56 128 GLU A N 1
ATOM 946 C CA . GLU A 1 128 ? 12.602 8.188 5.668 1 90.56 128 GLU A CA 1
ATOM 947 C C . GLU A 1 128 ? 12.914 8.57 7.109 1 90.56 128 GLU A C 1
ATOM 949 O O . GLU A 1 128 ? 13.766 9.43 7.355 1 90.56 128 GLU A O 1
ATOM 954 N N . GLY A 1 129 ? 12.18 8.07 8.062 1 91.06 129 GLY A N 1
ATOM 955 C CA . GLY A 1 129 ? 12.445 8.328 9.469 1 91.06 129 GLY A CA 1
ATOM 956 C C . GLY A 1 129 ? 11.828 9.633 9.961 1 91.06 129 GLY A C 1
ATOM 957 O O . GLY A 1 129 ? 12.219 10.148 11.008 1 91.06 129 GLY A O 1
ATOM 958 N N . ILE A 1 130 ? 10.898 10.188 9.227 1 95.25 130 ILE A N 1
ATOM 959 C CA . ILE A 1 130 ? 10.258 11.445 9.602 1 95.25 130 ILE A CA 1
ATOM 960 C C . ILE A 1 130 ? 8.867 11.164 10.164 1 95.25 130 ILE A C 1
ATOM 962 O O . ILE A 1 130 ? 8.031 10.547 9.5 1 95.25 130 ILE A O 1
ATOM 966 N N . PRO A 1 131 ? 8.578 11.594 11.445 1 96.44 131 PRO A N 1
ATOM 967 C CA . PRO A 1 131 ? 7.215 11.43 11.945 1 96.44 131 PRO A CA 1
ATOM 968 C C . PRO A 1 131 ? 6.164 12.008 10.992 1 96.44 131 PRO A C 1
ATOM 970 O O . PRO A 1 131 ? 6.32 13.125 10.508 1 96.44 131 PRO A O 1
ATOM 973 N N . SER A 1 132 ? 5.113 11.234 10.734 1 97.94 132 SER A N 1
ATOM 974 C CA . SER A 1 132 ? 4.172 11.625 9.688 1 97.94 132 SER A CA 1
ATOM 975 C C . SER A 1 132 ? 2.729 11.461 10.148 1 97.94 132 SER A C 1
ATOM 977 O O . SER A 1 132 ? 2.439 10.617 11.008 1 97.94 132 SER A O 1
ATOM 979 N N . ILE A 1 133 ? 1.859 12.289 9.625 1 98.5 133 ILE A N 1
ATOM 980 C CA . ILE A 1 133 ? 0.425 12.273 9.891 1 98.5 133 ILE A CA 1
ATOM 981 C C . ILE A 1 133 ? -0.345 12.242 8.57 1 98.5 133 ILE A C 1
ATOM 983 O O . ILE A 1 133 ? -0.011 12.969 7.629 1 98.5 133 ILE A O 1
ATOM 987 N N . ALA A 1 134 ? -1.269 11.352 8.414 1 98.88 134 ALA A N 1
ATOM 988 C CA . ALA A 1 134 ? -2.271 11.391 7.352 1 98.88 134 ALA A CA 1
ATOM 989 C C . ALA A 1 134 ? -3.617 11.875 7.887 1 98.88 134 ALA A C 1
ATOM 991 O O . ALA A 1 134 ? -4.148 11.312 8.844 1 98.88 134 ALA A O 1
ATOM 992 N N . MET A 1 135 ? -4.199 12.906 7.32 1 98.75 135 MET A N 1
ATOM 993 C CA . MET A 1 135 ? -5.438 13.492 7.82 1 98.75 135 MET A CA 1
ATOM 994 C C . MET A 1 135 ? -6.523 13.461 6.754 1 98.75 135 MET A C 1
ATOM 996 O O . MET A 1 135 ? -6.285 13.836 5.605 1 98.75 135 MET A O 1
ATOM 1000 N N . SER A 1 136 ? -7.711 13.086 7.172 1 98.75 136 SER A N 1
ATOM 1001 C CA . SER A 1 136 ? -8.844 12.984 6.254 1 98.75 136 SER A CA 1
ATOM 1002 C C . SER A 1 136 ? -10.125 13.484 6.902 1 98.75 136 SER A C 1
ATOM 1004 O O . SER A 1 136 ? -10.367 13.242 8.086 1 98.75 136 SER A O 1
ATOM 1006 N N . LEU A 1 137 ? -10.875 14.25 6.172 1 98.81 137 LEU A N 1
ATOM 1007 C CA . LEU A 1 137 ? -12.258 14.531 6.539 1 98.81 137 LEU A CA 1
ATOM 1008 C C . LEU A 1 137 ? -13.18 13.398 6.082 1 98.81 137 LEU A C 1
ATOM 1010 O O . LEU A 1 137 ? -13.258 13.109 4.887 1 98.81 137 LEU A O 1
ATOM 1014 N N . ALA A 1 138 ? -13.906 12.812 7.016 1 97.56 138 ALA A N 1
ATOM 1015 C CA . ALA A 1 138 ? -14.664 11.594 6.738 1 97.56 138 ALA A CA 1
ATOM 1016 C C . ALA A 1 138 ? -15.984 11.914 6.047 1 97.56 138 ALA A C 1
ATOM 1018 O O . ALA A 1 138 ? -17.047 11.461 6.484 1 97.56 138 ALA A O 1
ATOM 1019 N N . SER A 1 139 ? -15.914 12.641 4.977 1 96.31 139 SER A N 1
ATOM 1020 C CA . SER A 1 139 ? -17.062 13.016 4.16 1 96.31 139 SER A CA 1
ATOM 1021 C C . SER A 1 139 ? -16.625 13.445 2.762 1 96.31 139 SER A C 1
ATOM 1023 O O . SER A 1 139 ? -15.562 14.047 2.594 1 96.31 139 SER A O 1
ATOM 1025 N N . PHE A 1 140 ? -17.453 13.195 1.818 1 92.31 140 PHE A N 1
ATOM 1026 C CA . PHE A 1 140 ? -17.203 13.664 0.461 1 92.31 140 PHE A CA 1
ATOM 1027 C C . PHE A 1 140 ? -18.016 14.914 0.152 1 92.31 140 PHE A C 1
ATOM 1029 O O . PHE A 1 140 ? -17.812 15.547 -0.889 1 92.31 140 PHE A O 1
ATOM 1036 N N . SER A 1 141 ? -18.828 15.281 1.032 1 95.12 141 SER A N 1
ATOM 1037 C CA . SER A 1 141 ? -19.703 16.422 0.777 1 95.12 141 SER A CA 1
ATOM 1038 C C . SER A 1 141 ? -19.359 17.594 1.688 1 95.12 141 SER A C 1
ATOM 1040 O O . SER A 1 141 ? -19.359 18.75 1.251 1 95.12 141 SER A O 1
ATOM 1042 N N . SER A 1 142 ? -19.016 17.266 2.912 1 96.44 142 SER A N 1
ATOM 1043 C CA . SER A 1 142 ? -18.672 18.328 3.85 1 96.44 142 SER A CA 1
ATOM 1044 C C . SER A 1 142 ? -17.391 19.047 3.439 1 96.44 142 SER A C 1
ATOM 1046 O O . SER A 1 142 ? -16.469 18.422 2.93 1 96.44 142 SER A O 1
ATOM 1048 N N . ARG A 1 143 ? -17.391 20.297 3.703 1 96.12 143 ARG A N 1
ATOM 1049 C CA . ARG A 1 143 ? -16.203 21.094 3.408 1 96.12 143 ARG A CA 1
ATOM 1050 C C . ARG A 1 143 ? -15.68 21.766 4.664 1 96.12 143 ARG A C 1
ATOM 1052 O O . ARG A 1 143 ? -14.992 22.797 4.582 1 96.12 143 ARG A O 1
ATOM 1059 N N . GLN A 1 144 ? -16.109 21.203 5.781 1 96.25 144 GLN A N 1
ATOM 1060 C CA . GLN A 1 144 ? -15.672 21.75 7.059 1 96.25 144 GLN A CA 1
ATOM 1061 C C . GLN A 1 144 ? -14.312 21.203 7.473 1 96.25 144 GLN A C 1
ATOM 1063 O O . GLN A 1 144 ? -14.219 20.391 8.398 1 96.25 144 GLN A O 1
ATOM 1068 N N . PHE A 1 145 ? -13.281 21.844 6.895 1 98.38 145 PHE A N 1
ATOM 1069 C CA . PHE A 1 145 ? -11.93 21.344 7.105 1 98.38 145 PHE A CA 1
ATOM 1070 C C . PHE A 1 145 ? -11.289 22 8.32 1 98.38 145 PHE A C 1
ATOM 1072 O O . PHE A 1 145 ? -10.312 21.484 8.867 1 98.38 145 PHE A O 1
ATOM 1079 N N . GLN A 1 146 ? -11.852 23.078 8.797 1 98.31 146 GLN A N 1
ATOM 1080 C CA . GLN A 1 146 ? -11.18 23.906 9.789 1 98.31 146 GLN A CA 1
ATOM 1081 C C . GLN A 1 146 ? -11 23.156 11.109 1 98.31 146 GLN A C 1
ATOM 1083 O O . GLN A 1 146 ? -9.938 23.219 11.727 1 98.31 146 GLN A O 1
ATOM 1088 N N . PRO A 1 147 ? -12.07 22.391 11.586 1 97.5 147 PRO A N 1
ATOM 1089 C CA . PRO A 1 147 ? -11.852 21.641 12.828 1 97.5 147 PRO A CA 1
ATOM 1090 C C . PRO A 1 147 ? -10.664 20.688 12.734 1 97.5 147 PRO A C 1
ATOM 1092 O O . PRO A 1 147 ? -9.914 20.531 13.695 1 97.5 147 PRO A O 1
ATOM 1095 N N . GLY A 1 148 ? -10.516 20.047 11.594 1 98.19 148 GLY A N 1
ATOM 1096 C CA . GLY A 1 148 ? -9.383 19.172 11.383 1 98.19 148 GLY A CA 1
ATOM 1097 C C . GLY A 1 148 ? -8.055 19.906 11.383 1 98.19 148 GLY A C 1
ATOM 1098 O O . GLY A 1 148 ? -7.074 19.438 11.961 1 98.19 148 GLY A O 1
ATOM 1099 N N . ALA A 1 149 ? -8 21.062 10.734 1 98.56 149 ALA A N 1
ATOM 1100 C CA . ALA A 1 149 ? -6.777 21.875 10.688 1 98.56 149 ALA A CA 1
ATOM 1101 C C . ALA A 1 149 ? -6.379 22.344 12.078 1 98.56 149 ALA A C 1
ATOM 1103 O O . ALA A 1 149 ? -5.199 22.344 12.43 1 98.56 149 ALA A O 1
ATOM 1104 N N . ASP A 1 150 ? -7.375 22.734 12.852 1 97.38 150 ASP A N 1
ATOM 1105 C CA . ASP A 1 150 ? -7.117 23.141 14.234 1 97.38 150 ASP A CA 1
ATOM 1106 C C . ASP A 1 150 ? -6.559 21.984 15.055 1 97.38 150 ASP A C 1
ATOM 1108 O O . ASP A 1 150 ? -5.605 22.156 15.82 1 97.38 150 ASP A O 1
ATOM 1112 N N . PHE A 1 151 ? -7.16 20.859 14.906 1 97.31 151 PHE A N 1
ATOM 1113 C CA . PHE A 1 151 ? -6.684 19.672 15.594 1 97.31 151 PHE A CA 1
ATOM 1114 C C . PHE A 1 151 ? -5.234 19.375 15.234 1 97.31 151 PHE A C 1
ATOM 1116 O O . PHE A 1 151 ? -4.441 18.984 16.094 1 97.31 151 PHE A O 1
ATOM 1123 N N . ALA A 1 152 ? -4.855 19.547 13.938 1 97.88 152 ALA A N 1
ATOM 1124 C CA . ALA A 1 152 ? -3.494 19.312 13.461 1 97.88 152 ALA A CA 1
ATOM 1125 C C . ALA A 1 152 ? -2.486 20.156 14.227 1 97.88 152 ALA A C 1
ATOM 1127 O O . ALA A 1 152 ? -1.396 19.688 14.562 1 97.88 152 ALA A O 1
ATOM 1128 N N . CYS A 1 153 ? -2.84 21.406 14.508 1 96.06 153 CYS A N 1
ATOM 1129 C CA . CYS A 1 153 ? -1.951 22.281 15.273 1 96.06 153 CYS A CA 1
ATOM 1130 C C . CYS A 1 153 ? -1.644 21.672 16.641 1 96.06 153 CYS A C 1
ATOM 1132 O O . CYS A 1 153 ? -0.48 21.594 17.031 1 96.06 153 CYS A O 1
ATOM 1134 N N . GLY A 1 154 ? -2.727 21.25 17.281 1 93.81 154 GLY A N 1
ATOM 1135 C CA . GLY A 1 154 ? -2.541 20.625 18.578 1 93.81 154 GLY A CA 1
ATOM 1136 C C . GLY A 1 154 ? -1.751 19.328 18.516 1 93.81 154 GLY A C 1
ATOM 1137 O O . GLY A 1 154 ? -0.891 19.078 19.375 1 93.81 154 GLY A O 1
ATOM 1138 N N . LEU A 1 155 ? -2.018 18.531 17.562 1 95.81 155 LEU A N 1
ATOM 1139 C CA . LEU A 1 155 ? -1.381 17.234 17.422 1 95.81 155 LEU A CA 1
ATOM 1140 C C . LEU A 1 155 ? 0.115 17.391 17.156 1 95.81 155 LEU A C 1
ATOM 1142 O O . LEU A 1 155 ? 0.927 16.672 17.75 1 95.81 155 LEU A O 1
ATOM 1146 N N . ILE A 1 156 ? 0.489 18.312 16.281 1 95.62 156 ILE A N 1
ATOM 1147 C CA . ILE A 1 156 ? 1.888 18.531 15.938 1 95.62 156 ILE A CA 1
ATOM 1148 C C . ILE A 1 156 ? 2.648 19.031 17.172 1 95.62 156 ILE A C 1
ATOM 1150 O O . ILE A 1 156 ? 3.754 18.562 17.453 1 95.62 156 ILE A O 1
ATOM 1154 N N . GLN A 1 157 ? 2.014 19.953 17.844 1 92.94 157 GLN A N 1
ATOM 1155 C CA . GLN A 1 157 ? 2.643 20.438 19.078 1 92.94 157 GLN A CA 1
ATOM 1156 C C . GLN A 1 157 ? 2.846 19.312 20.078 1 92.94 157 GLN A C 1
ATOM 1158 O O . GLN A 1 157 ? 3.908 19.203 20.688 1 92.94 157 GLN A O 1
ATOM 1163 N N . GLN A 1 158 ? 1.854 18.5 20.219 1 92.25 158 GLN A N 1
ATOM 1164 C CA . GLN A 1 158 ? 1.941 17.359 21.125 1 92.25 158 GLN A CA 1
ATOM 1165 C C . GLN A 1 158 ? 3.057 16.406 20.719 1 92.25 158 GLN A C 1
ATOM 1167 O O . GLN A 1 158 ? 3.816 15.93 21.562 1 92.25 158 GLN A O 1
ATOM 1172 N N . LEU A 1 159 ? 3.156 16.141 19.453 1 93.44 159 LEU A N 1
ATOM 1173 C CA . LEU A 1 159 ? 4.18 15.234 18.922 1 93.44 159 LEU A CA 1
ATOM 1174 C C . LEU A 1 159 ? 5.57 15.82 19.125 1 93.44 159 LEU A C 1
ATOM 1176 O O . LEU A 1 159 ? 6.531 15.078 19.359 1 93.44 159 LEU A O 1
ATOM 1180 N N . TYR A 1 160 ? 5.629 17.078 19 1 92.44 160 TYR A N 1
ATOM 1181 C CA . TYR A 1 160 ? 6.91 17.734 19.219 1 92.44 160 TYR A CA 1
ATOM 1182 C C . TYR A 1 160 ? 7.336 17.641 20.672 1 92.44 160 TYR A C 1
ATOM 1184 O O . TYR A 1 160 ? 8.492 17.344 20.969 1 92.44 160 TYR A O 1
ATOM 1192 N N . ASP A 1 161 ? 6.391 17.906 21.531 1 90.88 161 ASP A N 1
ATOM 1193 C CA . ASP A 1 161 ? 6.672 17.922 22.953 1 90.88 161 ASP A CA 1
ATOM 1194 C C . ASP A 1 161 ? 6.879 16.5 23.5 1 90.88 161 ASP A C 1
ATOM 1196 O O . ASP A 1 161 ? 7.648 16.297 24.438 1 90.88 161 ASP A O 1
ATOM 1200 N N . HIS A 1 162 ? 6.184 15.594 22.938 1 90.62 162 HIS A N 1
ATOM 1201 C CA . HIS A 1 162 ? 6.219 14.195 23.359 1 90.62 162 HIS A CA 1
ATOM 1202 C C . HIS A 1 162 ? 6.371 13.266 22.156 1 90.62 162 HIS A C 1
ATOM 1204 O O . HIS A 1 162 ? 5.434 12.555 21.797 1 90.62 162 HIS A O 1
ATOM 1210 N N . PRO A 1 163 ? 7.574 13.141 21.656 1 90.81 163 PRO A N 1
ATOM 1211 C CA . PRO A 1 163 ? 7.797 12.359 20.438 1 90.81 163 PRO A CA 1
ATOM 1212 C C . PRO A 1 163 ? 7.543 10.867 20.641 1 90.81 163 PRO A C 1
ATOM 1214 O O . PRO A 1 163 ? 7.723 10.352 21.75 1 90.81 163 PRO A O 1
ATOM 1217 N N . LEU A 1 164 ? 7.074 10.242 19.594 1 87.62 164 LEU A N 1
ATOM 1218 C CA . LEU A 1 164 ? 6.938 8.789 19.594 1 87.62 164 LEU A CA 1
ATOM 1219 C C . LEU A 1 164 ? 8.289 8.117 19.391 1 87.62 164 LEU A C 1
ATOM 1221 O O . LEU A 1 164 ? 9.195 8.703 18.797 1 87.62 164 LEU A O 1
ATOM 1225 N N . PRO A 1 165 ? 8.484 6.953 19.969 1 76.5 165 PRO A N 1
ATOM 1226 C CA . PRO A 1 165 ? 9.797 6.297 19.906 1 76.5 165 PRO A CA 1
ATOM 1227 C C . PRO A 1 165 ? 10.219 5.949 18.484 1 76.5 165 PRO A C 1
ATOM 1229 O O . PRO A 1 165 ? 11.398 6.066 18.141 1 76.5 165 PRO A O 1
ATOM 1232 N N . ASP A 1 166 ? 9.328 5.363 17.719 1 78.06 166 ASP A N 1
ATOM 1233 C CA . ASP A 1 166 ? 9.688 4.973 16.359 1 78.06 166 ASP A CA 1
ATOM 1234 C C . ASP A 1 166 ? 8.898 5.773 15.328 1 78.06 166 ASP A C 1
ATOM 1236 O O . ASP A 1 166 ? 7.945 6.477 15.68 1 78.06 166 ASP A O 1
ATOM 1240 N N . SER A 1 167 ? 9.539 5.758 14.102 1 76.06 167 SER A N 1
ATOM 1241 C CA . SER A 1 167 ? 8.836 6.461 13.039 1 76.06 167 SER A CA 1
ATOM 1242 C C . SER A 1 167 ? 7.48 5.824 12.758 1 76.06 167 SER A C 1
ATOM 1244 O O . SER A 1 167 ? 7.41 4.707 12.242 1 76.06 167 SER A O 1
ATOM 1246 N N . THR A 1 168 ? 6.484 6.492 13.367 1 88.12 168 THR A N 1
ATOM 1247 C CA . THR A 1 168 ? 5.086 6.074 13.297 1 88.12 168 THR A CA 1
ATOM 1248 C C . THR A 1 168 ? 4.27 7.051 12.453 1 88.12 168 THR A C 1
ATOM 1250 O O . THR A 1 168 ? 4.508 8.258 12.492 1 88.12 168 THR A O 1
ATOM 1253 N N . LEU A 1 169 ? 3.396 6.453 11.68 1 97.38 169 LEU A N 1
ATOM 1254 C CA . LEU A 1 169 ? 2.385 7.227 10.969 1 97.38 169 LEU A CA 1
ATOM 1255 C C . LEU A 1 169 ? 1.077 7.258 11.75 1 97.38 169 LEU A C 1
ATOM 1257 O O . LEU A 1 169 ? 0.555 6.211 12.141 1 97.38 169 LEU A O 1
ATOM 1261 N N . LEU A 1 170 ? 0.655 8.445 12.125 1 98.25 170 LEU A N 1
ATOM 1262 C CA . LEU A 1 170 ? -0.674 8.594 12.711 1 98.25 170 LEU A CA 1
ATOM 1263 C C . LEU A 1 170 ? -1.708 8.914 11.633 1 98.25 170 LEU A C 1
ATOM 1265 O O 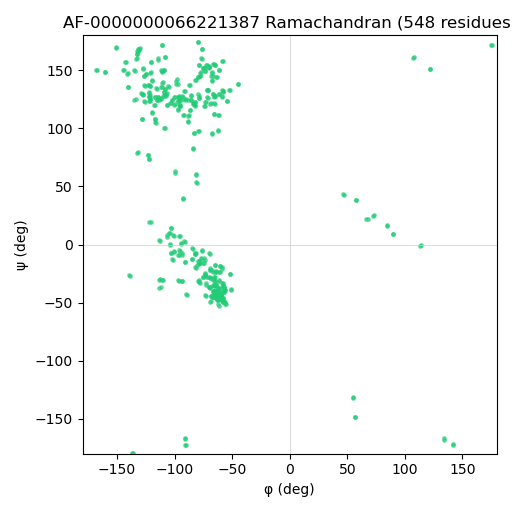. LEU A 1 170 ? -1.651 9.977 11.008 1 98.25 170 LEU A O 1
ATOM 1269 N N . ASN A 1 171 ? -2.592 7.941 11.398 1 98.75 171 ASN A N 1
ATOM 1270 C CA . ASN A 1 171 ? -3.725 8.133 10.5 1 98.75 171 ASN A CA 1
ATOM 1271 C C . ASN A 1 171 ? -4.922 8.742 11.227 1 98.75 171 ASN A C 1
ATOM 1273 O O . ASN A 1 171 ? -5.512 8.094 12.094 1 98.75 171 ASN A O 1
ATOM 1277 N N . VAL A 1 172 ? -5.293 9.961 10.82 1 98.81 172 VAL A N 1
ATOM 1278 C CA . VAL A 1 172 ? -6.309 10.734 11.531 1 98.81 172 VAL A CA 1
ATOM 1279 C C . VAL A 1 172 ? -7.527 10.93 10.625 1 98.81 172 VAL A C 1
ATOM 1281 O O . VAL A 1 172 ? -7.398 11.414 9.5 1 98.81 172 VAL A O 1
ATOM 1284 N N . ASN A 1 173 ? -8.688 10.547 11.047 1 98.81 173 ASN A N 1
ATOM 1285 C CA . ASN A 1 173 ? -9.945 10.859 10.375 1 98.81 173 ASN A CA 1
ATOM 1286 C C . ASN A 1 173 ? -10.828 11.758 11.234 1 98.81 173 ASN A C 1
ATOM 1288 O O . ASN A 1 173 ? -11.062 11.469 12.414 1 98.81 173 ASN A O 1
ATOM 1292 N N . ILE A 1 174 ? -11.266 12.852 10.688 1 98.75 174 ILE A N 1
ATOM 1293 C CA . ILE A 1 174 ? -12.109 13.844 11.336 1 98.75 174 ILE A CA 1
ATOM 1294 C C . ILE A 1 174 ? -13.57 13.609 10.961 1 98.75 174 ILE A C 1
ATOM 1296 O O . ILE A 1 174 ? -13.914 13.57 9.773 1 98.75 174 ILE A O 1
ATOM 1300 N N . PRO A 1 175 ? -14.453 13.422 11.961 1 98.38 175 PRO A N 1
ATOM 1301 C CA . PRO A 1 175 ? -15.875 13.32 11.617 1 98.38 175 PRO A CA 1
ATOM 1302 C C . PRO A 1 175 ? -16.422 14.602 11 1 98.38 175 PRO A C 1
ATOM 1304 O O . PRO A 1 175 ? -16.031 15.695 11.383 1 98.38 175 PRO A O 1
ATOM 1307 N N . PRO A 1 176 ? -17.312 14.453 10.07 1 97.94 176 PRO A N 1
ATOM 1308 C CA . PRO A 1 176 ? -17.844 15.625 9.367 1 97.94 176 PRO A CA 1
ATOM 1309 C C . PRO A 1 176 ? -18.938 16.328 10.141 1 97.94 176 PRO A C 1
ATOM 1311 O O . PRO A 1 176 ? -20.062 16.469 9.641 1 97.94 176 PRO A O 1
ATOM 1314 N N . VAL A 1 177 ? -18.641 16.797 11.281 1 97.44 177 VAL A N 1
ATOM 1315 C CA . VAL A 1 177 ? -19.547 17.531 12.148 1 97.44 177 VAL A CA 1
ATOM 1316 C C . VAL A 1 177 ? -18.875 18.812 12.625 1 97.44 177 VAL A C 1
ATOM 1318 O O . VAL A 1 177 ? -17.688 19.031 12.375 1 97.44 177 VAL A O 1
ATOM 1321 N N . THR A 1 178 ? -19.688 19.672 13.227 1 95.94 178 THR A N 1
ATOM 1322 C CA . THR A 1 178 ? -19.141 20.906 13.773 1 95.94 178 THR A CA 1
ATOM 1323 C C . THR A 1 178 ? -18.188 20.609 14.93 1 95.94 178 THR A C 1
ATOM 1325 O O . THR A 1 178 ? -18.266 19.547 15.547 1 95.94 178 THR A O 1
ATOM 1328 N N . ALA A 1 179 ? -17.297 21.5 15.172 1 95.69 179 ALA A N 1
ATOM 1329 C CA . ALA A 1 179 ? -16.281 21.328 16.219 1 95.69 179 ALA A CA 1
ATOM 1330 C C . ALA A 1 179 ? -16.938 20.938 17.547 1 95.69 179 ALA A C 1
ATOM 1332 O O . ALA A 1 179 ? -16.438 20.062 18.25 1 95.69 179 ALA A O 1
ATOM 1333 N N . ASP A 1 180 ? -18.094 21.516 17.859 1 95.88 180 ASP A N 1
ATOM 1334 C CA . ASP A 1 180 ? -18.766 21.312 19.141 1 95.88 180 ASP A CA 1
ATOM 1335 C C . ASP A 1 180 ? -19.438 19.938 19.188 1 95.88 180 ASP A C 1
ATOM 1337 O O . ASP A 1 180 ? -19.781 19.453 20.266 1 95.88 180 ASP A O 1
ATOM 1341 N N . ALA A 1 181 ? -19.594 19.312 18.016 1 96.88 181 ALA A N 1
ATOM 1342 C CA . ALA A 1 181 ? -20.266 18.016 17.938 1 96.88 181 ALA A CA 1
ATOM 1343 C C . ALA A 1 181 ? -19.266 16.875 17.922 1 96.88 181 ALA A C 1
ATOM 1345 O O . ALA A 1 181 ? -19.641 15.703 17.984 1 96.88 181 ALA A O 1
ATOM 1346 N N . ILE A 1 182 ? -18 17.188 17.797 1 97.25 182 ILE A N 1
ATOM 1347 C CA . ILE A 1 182 ? -16.953 16.172 17.891 1 97.25 182 ILE A CA 1
ATOM 1348 C C . ILE A 1 182 ? -16.906 15.594 19.297 1 97.25 182 ILE A C 1
ATOM 1350 O O . ILE A 1 182 ? -16.812 16.344 20.281 1 97.25 182 ILE A O 1
ATOM 1354 N N . ALA A 1 183 ? -16.953 14.289 19.438 1 97.19 183 ALA A N 1
ATOM 1355 C CA . ALA A 1 183 ? -17.094 13.594 20.703 1 97.19 183 ALA A CA 1
ATOM 1356 C C . ALA A 1 183 ? -15.773 13.539 21.453 1 97.19 183 ALA A C 1
ATOM 1358 O O . ALA A 1 183 ? -15.742 13.289 22.672 1 97.19 183 ALA A O 1
ATOM 1359 N N . GLY A 1 184 ? -14.68 13.797 20.812 1 96.25 184 GLY A N 1
ATOM 1360 C CA . GLY A 1 184 ? -13.328 13.68 21.344 1 96.25 184 GLY A CA 1
ATOM 1361 C C . GLY A 1 184 ? -12.375 12.977 20.391 1 96.25 184 GLY A C 1
ATOM 1362 O O . GLY A 1 184 ? -12.617 12.93 19.188 1 96.25 184 GLY A O 1
ATOM 1363 N N . VAL A 1 185 ? -11.258 12.617 20.922 1 96.88 185 VAL A N 1
ATOM 1364 C CA . VAL A 1 185 ? -10.25 11.883 20.172 1 96.88 185 VAL A CA 1
ATOM 1365 C C . VAL A 1 185 ? -10.125 10.461 20.719 1 96.88 185 VAL A C 1
ATOM 1367 O O . VAL A 1 185 ? -10.156 10.258 21.922 1 96.88 185 VAL A O 1
ATOM 1370 N N . MET A 1 186 ? -10.07 9.562 19.812 1 96.62 186 MET A N 1
ATOM 1371 C CA . MET A 1 186 ? -9.977 8.172 20.25 1 96.62 186 MET A CA 1
ATOM 1372 C C . MET A 1 186 ? -8.82 7.465 19.547 1 96.62 186 MET A C 1
ATOM 1374 O O . MET A 1 186 ? -8.648 7.586 18.328 1 96.62 186 MET A O 1
ATOM 1378 N N . LEU A 1 187 ? -8 6.797 20.391 1 96.75 187 LEU A N 1
ATOM 1379 C CA . LEU A 1 187 ? -7.012 5.875 19.828 1 96.75 187 LEU A CA 1
ATOM 1380 C C . LEU A 1 187 ? -7.684 4.621 19.281 1 96.75 187 LEU A C 1
ATOM 1382 O O . LEU A 1 187 ? -8.484 3.99 19.969 1 96.75 187 LEU A O 1
ATOM 1386 N N . THR A 1 188 ? -7.391 4.301 18.031 1 97.75 188 THR A N 1
ATOM 1387 C CA . THR A 1 188 ? -8.086 3.205 17.375 1 97.75 188 THR A CA 1
ATOM 1388 C C . THR A 1 188 ? -7.098 2.264 16.688 1 97.75 188 THR A C 1
ATOM 1390 O O . THR A 1 188 ? -5.902 2.549 16.641 1 97.75 188 THR A O 1
ATOM 1393 N N . ARG A 1 189 ? -7.598 1.117 16.281 1 97.31 189 ARG A N 1
ATOM 1394 C CA . ARG A 1 189 ? -6.902 0.201 15.383 1 97.31 189 ARG A CA 1
ATOM 1395 C C . ARG A 1 189 ? -7.551 0.196 14 1 97.31 189 ARG A C 1
ATOM 1397 O O . ARG A 1 189 ? -8.672 0.68 13.836 1 97.31 189 ARG A O 1
ATOM 1404 N N . GLN A 1 190 ? -6.812 -0.271 13.031 1 96.69 190 GLN A N 1
ATOM 1405 C CA . GLN A 1 190 ? -7.332 -0.327 11.672 1 96.69 190 GLN A CA 1
ATOM 1406 C C . GLN A 1 190 ? -8.508 -1.29 11.57 1 96.69 190 GLN A C 1
ATOM 1408 O O . GLN A 1 190 ? -8.422 -2.438 12.008 1 96.69 190 GLN A O 1
ATOM 1413 N N . GLY A 1 191 ? -9.617 -0.812 11.023 1 95.06 191 GLY A N 1
ATOM 1414 C CA . GLY A 1 191 ? -10.773 -1.657 10.789 1 95.06 191 GLY A CA 1
ATOM 1415 C C . GLY A 1 191 ? -10.781 -2.299 9.414 1 95.06 191 GLY A C 1
ATOM 1416 O O . GLY A 1 191 ? -9.727 -2.459 8.797 1 95.06 191 GLY A O 1
ATOM 1417 N N . LEU A 1 192 ? -11.922 -2.824 9.109 1 91.62 192 LEU A N 1
ATOM 1418 C CA . LEU A 1 192 ? -12.172 -3.447 7.812 1 91.62 192 LEU A CA 1
ATOM 1419 C C . LEU A 1 192 ? -13.344 -2.773 7.102 1 91.62 192 LEU A C 1
ATOM 1421 O O . LEU A 1 192 ? -14.398 -2.559 7.703 1 91.62 192 LEU A O 1
ATOM 1425 N N . ARG A 1 193 ? -13.016 -2.32 5.934 1 89 193 ARG A N 1
ATOM 1426 C CA . ARG A 1 193 ? -14.078 -1.839 5.055 1 89 193 ARG A CA 1
ATOM 1427 C C . ARG A 1 193 ? -14.164 -2.684 3.787 1 89 193 ARG A C 1
ATOM 1429 O O . ARG A 1 193 ? -13.156 -2.902 3.109 1 89 193 ARG A O 1
ATOM 1436 N N . ARG A 1 194 ? -15.328 -3.279 3.607 1 81.5 194 ARG A N 1
ATOM 1437 C CA . ARG A 1 194 ? -15.547 -4.078 2.406 1 81.5 194 ARG A CA 1
ATOM 1438 C C . ARG A 1 194 ? -16.516 -3.383 1.455 1 81.5 194 ARG A C 1
ATOM 1440 O O . ARG A 1 194 ? -17.5 -2.791 1.891 1 81.5 194 ARG A O 1
ATOM 1447 N N . TYR A 1 195 ? -16.031 -3.381 0.27 1 80.81 195 TYR A N 1
ATOM 1448 C CA . TYR A 1 195 ? -16.844 -2.783 -0.78 1 80.81 195 TYR A CA 1
ATOM 1449 C C . TYR A 1 195 ? -17.406 -3.852 -1.708 1 80.81 195 TYR A C 1
ATOM 1451 O O . TYR A 1 195 ? -16.734 -4.836 -2.016 1 80.81 195 TYR A O 1
ATOM 1459 N N . ILE A 1 196 ? -18.641 -3.775 -1.887 1 76.5 196 ILE A N 1
ATOM 1460 C CA . ILE A 1 196 ? -19.203 -4.562 -2.975 1 76.5 196 ILE A CA 1
ATOM 1461 C C . ILE A 1 196 ? -19.172 -3.75 -4.27 1 76.5 196 ILE A C 1
ATOM 1463 O O . ILE A 1 196 ? -19.906 -2.768 -4.41 1 76.5 196 ILE A O 1
ATOM 1467 N N . GLU A 1 197 ? -18.203 -4.203 -5.109 1 77.06 197 GLU A N 1
ATOM 1468 C CA . GLU A 1 197 ? -18.047 -3.498 -6.379 1 77.06 197 GLU A CA 1
ATOM 1469 C C . GLU A 1 197 ? -19 -4.051 -7.434 1 77.06 197 GLU A C 1
ATOM 1471 O O . GLU A 1 197 ? -19.141 -5.27 -7.57 1 77.06 197 GLU A O 1
ATOM 1476 N N . ASN A 1 198 ? -19.688 -3.086 -7.969 1 79.75 198 ASN A N 1
ATOM 1477 C CA . ASN A 1 198 ? -20.547 -3.443 -9.086 1 79.75 198 ASN A CA 1
ATOM 1478 C C . ASN A 1 198 ? -20 -2.918 -10.414 1 79.75 198 ASN A C 1
ATOM 1480 O O . ASN A 1 198 ? -20.125 -1.729 -10.719 1 79.75 198 ASN A O 1
ATOM 1484 N N . PHE A 1 199 ? -19.328 -3.934 -11.141 1 85.81 199 PHE A N 1
ATOM 1485 C CA . PHE A 1 199 ? -18.891 -3.572 -12.484 1 85.81 199 PHE A CA 1
ATOM 1486 C C . PHE A 1 199 ? -20.016 -3.789 -13.5 1 85.81 199 PHE A C 1
ATOM 1488 O O . PHE A 1 199 ? -20.609 -4.863 -13.547 1 85.81 199 PHE A O 1
ATOM 1495 N N . GLU A 1 200 ? -20.344 -2.762 -14.211 1 88.38 200 GLU A N 1
ATOM 1496 C CA . GLU A 1 200 ? -21.328 -2.881 -15.289 1 88.38 200 GLU A CA 1
ATOM 1497 C C . GLU A 1 200 ? -20.641 -3.092 -16.641 1 88.38 200 GLU A C 1
ATOM 1499 O O . GLU A 1 200 ? -19.812 -2.285 -17.047 1 88.38 200 GLU A O 1
ATOM 1504 N N . LYS A 1 201 ? -21.031 -4.246 -17.188 1 91.62 201 LYS A N 1
ATOM 1505 C CA . LYS A 1 201 ? -20.516 -4.535 -18.531 1 91.62 201 LYS A CA 1
ATOM 1506 C C . LYS A 1 201 ? -21.297 -3.773 -19.594 1 91.62 201 LYS A C 1
ATOM 1508 O O . LYS A 1 201 ? -22.516 -3.766 -19.578 1 91.62 201 LYS A O 1
ATOM 1513 N N . ARG A 1 202 ? -20.578 -3.064 -20.391 1 91.81 202 ARG A N 1
ATOM 1514 C CA . ARG A 1 202 ? -21.156 -2.336 -21.531 1 91.81 202 ARG A CA 1
ATOM 1515 C C . ARG A 1 202 ? -20.344 -2.584 -22.797 1 91.81 202 ARG A C 1
ATOM 1517 O O . ARG A 1 202 ? -19.328 -3.27 -22.766 1 91.81 202 ARG A O 1
ATOM 1524 N N . PHE A 1 203 ? -20.953 -2.207 -23.875 1 92.62 203 PHE A N 1
ATOM 1525 C CA . PHE A 1 203 ? -20.281 -2.371 -25.172 1 92.62 203 PHE A CA 1
ATOM 1526 C C . PHE A 1 203 ? -20.156 -1.032 -25.875 1 92.62 203 PHE A C 1
ATOM 1528 O O . PHE A 1 203 ? -21.062 -0.209 -25.844 1 92.62 203 PHE A O 1
ATOM 1535 N N . ASP A 1 204 ? -19 -0.836 -26.438 1 90.62 204 ASP A N 1
ATOM 1536 C CA . ASP A 1 204 ? -18.828 0.387 -27.219 1 90.62 204 ASP A CA 1
ATOM 1537 C C . ASP A 1 204 ? -19.438 0.244 -28.609 1 90.62 204 ASP A C 1
ATOM 1539 O O . ASP A 1 204 ? -19.953 -0.815 -28.953 1 90.62 204 ASP A O 1
ATOM 1543 N N . PRO A 1 205 ? -19.453 1.335 -29.391 1 91.94 205 PRO A N 1
ATOM 1544 C CA . PRO A 1 205 ? -20.109 1.291 -30.688 1 91.94 205 PRO A CA 1
ATOM 1545 C C . PRO A 1 205 ? -19.5 0.246 -31.625 1 91.94 205 PRO A C 1
ATOM 1547 O O . PRO A 1 205 ? -20.141 -0.154 -32.594 1 91.94 205 PRO A O 1
ATOM 1550 N N . ARG A 1 206 ? -18.359 -0.192 -31.375 1 92.69 206 ARG A N 1
ATOM 1551 C CA . ARG A 1 206 ? -17.703 -1.2 -32.188 1 92.69 206 ARG A CA 1
ATOM 1552 C C . ARG A 1 206 ? -17.922 -2.598 -31.625 1 92.69 206 ARG A C 1
ATOM 1554 O O . ARG A 1 206 ? -17.344 -3.572 -32.125 1 92.69 206 ARG A O 1
ATOM 1561 N N . GLY A 1 207 ? -18.609 -2.723 -30.578 1 89.88 207 GLY A N 1
ATOM 1562 C CA . GLY A 1 207 ? -18.969 -4.012 -30 1 89.88 207 GLY A CA 1
ATOM 1563 C C . GLY A 1 207 ? -17.953 -4.527 -29 1 89.88 207 GLY A C 1
ATOM 1564 O O . GLY A 1 207 ? -18.047 -5.672 -28.562 1 89.88 207 GLY A O 1
ATOM 1565 N N . LYS A 1 208 ? -17.031 -3.682 -28.672 1 89.81 208 LYS A N 1
ATOM 1566 C CA . LYS A 1 208 ? -16.031 -4.102 -27.688 1 89.81 208 LYS A CA 1
ATOM 1567 C C . LYS A 1 208 ? -16.5 -3.844 -26.266 1 89.81 208 LYS A C 1
ATOM 1569 O O . LYS A 1 208 ? -17.062 -2.787 -25.984 1 89.81 208 LYS A O 1
ATOM 1574 N N . SER A 1 209 ? -16.25 -4.812 -25.469 1 89.19 209 SER A N 1
ATOM 1575 C CA . SER A 1 209 ? -16.75 -4.73 -24.094 1 89.19 209 SER A CA 1
ATOM 1576 C C . SER A 1 209 ? -15.883 -3.799 -23.25 1 89.19 209 SER A C 1
ATOM 1578 O O . SER A 1 209 ? -14.688 -3.643 -23.516 1 89.19 209 SER A O 1
ATOM 1580 N N . TYR A 1 210 ? -16.469 -3.107 -22.375 1 92.81 210 TYR A N 1
ATOM 1581 C CA . TYR A 1 210 ? -15.797 -2.367 -21.312 1 92.81 210 TYR A CA 1
ATOM 1582 C C . TYR A 1 210 ? -16.594 -2.43 -20.016 1 92.81 210 TYR A C 1
ATOM 1584 O O . TYR A 1 210 ? -17.781 -2.768 -20.016 1 92.81 210 TYR A O 1
ATOM 1592 N N . TYR A 1 211 ? -15.898 -2.217 -18.906 1 92.44 211 TYR A N 1
ATOM 1593 C CA . TYR A 1 211 ? -16.469 -2.367 -17.578 1 92.44 211 TYR A CA 1
ATOM 1594 C C . TYR A 1 211 ? -16.344 -1.07 -16.781 1 92.44 211 TYR A C 1
ATOM 1596 O O . TYR A 1 211 ? -15.258 -0.488 -16.703 1 92.44 211 TYR A O 1
ATOM 1604 N N . TRP A 1 212 ? -17.469 -0.638 -16.266 1 88.75 212 TRP A N 1
ATOM 1605 C CA . TRP A 1 212 ? -17.5 0.553 -15.43 1 88.75 212 TRP A CA 1
ATOM 1606 C C . TRP A 1 212 ? -17.781 0.186 -13.977 1 88.75 212 TRP A C 1
ATOM 1608 O O . TRP A 1 212 ? -18.703 -0.592 -13.695 1 88.75 212 TRP A O 1
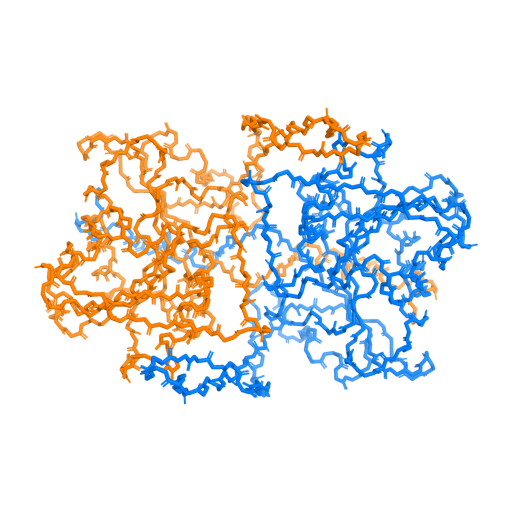ATOM 1618 N N . LEU A 1 213 ? -16.922 0.687 -13.18 1 81 213 LEU A N 1
ATOM 1619 C CA . LEU A 1 213 ? -17.297 0.575 -11.773 1 81 213 LEU A CA 1
ATOM 1620 C C . LEU A 1 213 ? -18.5 1.446 -11.461 1 81 213 LEU A C 1
ATOM 1622 O O . LEU A 1 213 ? -18.375 2.66 -11.281 1 81 213 LEU A O 1
ATOM 1626 N N . ALA A 1 214 ? -19.719 0.911 -11.477 1 73 214 ALA A N 1
ATOM 1627 C CA . ALA A 1 214 ? -20.984 1.625 -11.406 1 73 214 ALA A CA 1
ATOM 1628 C C . ALA A 1 214 ? -21.297 2.031 -9.969 1 73 214 ALA A C 1
ATOM 1630 O O . ALA A 1 214 ? -22.047 2.988 -9.734 1 73 214 ALA A O 1
ATOM 1631 N N . GLY A 1 215 ? -20.875 1.249 -9.133 1 68.25 215 GLY A N 1
ATOM 1632 C CA . GLY A 1 215 ? -21.188 1.581 -7.75 1 68.25 215 GLY A CA 1
ATOM 1633 C C . GLY A 1 215 ? -20.391 0.77 -6.746 1 68.25 215 GLY A C 1
ATOM 1634 O O . GLY A 1 215 ? -19.781 -0.241 -7.102 1 68.25 215 GLY A O 1
ATOM 1635 N N . GLU A 1 216 ? -20.219 1.49 -5.648 1 70.75 216 GLU A N 1
ATOM 1636 C CA . GLU A 1 216 ? -19.625 0.799 -4.512 1 70.75 216 GLU A CA 1
ATOM 1637 C C . GLU A 1 216 ? -20.484 0.934 -3.264 1 70.75 216 GLU A C 1
ATOM 1639 O O . GLU A 1 216 ? -21.078 1.987 -3.023 1 70.75 216 GLU A O 1
ATOM 1644 N N . LEU A 1 217 ? -20.828 -0.23 -2.748 1 69.31 217 LEU A N 1
ATOM 1645 C CA . LEU A 1 217 ? -21.547 -0.221 -1.481 1 69.31 217 LEU A CA 1
ATOM 1646 C C . LEU A 1 217 ? -20.656 -0.682 -0.339 1 69.31 217 LEU A C 1
ATOM 1648 O O . LEU A 1 217 ? -20 -1.717 -0.443 1 69.31 217 LEU A O 1
ATOM 1652 N N . VAL A 1 218 ? -20.547 0.303 0.581 1 72.44 218 VAL A N 1
ATOM 1653 C CA . VAL A 1 218 ? -19.828 -0.113 1.783 1 72.44 218 VAL A CA 1
ATOM 1654 C C . VAL A 1 218 ? -20.719 -1.049 2.609 1 72.44 218 VAL A C 1
ATOM 1656 O O . VAL A 1 218 ? -21.859 -0.723 2.914 1 72.44 218 VAL A O 1
ATOM 1659 N N . THR A 1 219 ? -20.172 -2.223 2.83 1 72.88 219 THR A N 1
ATOM 1660 C CA . THR A 1 219 ? -20.922 -3.189 3.625 1 72.88 219 THR A CA 1
ATOM 1661 C C . THR A 1 219 ? -20.531 -3.094 5.098 1 72.88 219 THR A C 1
ATOM 1663 O O . THR A 1 219 ? -19.359 -2.902 5.43 1 72.88 219 THR A O 1
ATOM 1666 N N . GLU A 1 220 ? -21.609 -2.957 5.844 1 71.38 220 GLU A N 1
ATOM 1667 C CA . GLU A 1 220 ? -21.328 -3.078 7.27 1 71.38 220 GLU A CA 1
ATOM 1668 C C . GLU A 1 220 ? -20.859 -4.488 7.625 1 71.38 220 GLU A C 1
ATOM 1670 O O . GLU A 1 220 ? -21.562 -5.465 7.359 1 71.38 220 GLU A O 1
ATOM 1675 N N . ILE A 1 221 ? -19.688 -4.559 7.98 1 81.5 221 ILE A N 1
ATOM 1676 C CA . ILE A 1 221 ? -19.188 -5.883 8.328 1 81.5 221 ILE A CA 1
ATOM 1677 C C . ILE A 1 221 ? -18.688 -5.879 9.773 1 81.5 221 ILE A C 1
ATOM 1679 O O . ILE A 1 221 ? -18.312 -4.832 10.305 1 81.5 221 ILE A O 1
ATOM 1683 N N . GLU A 1 222 ? -18.875 -7.066 10.336 1 85.94 222 GLU A N 1
ATOM 1684 C CA . GLU A 1 222 ? -18.281 -7.223 11.664 1 85.94 222 GLU A CA 1
ATOM 1685 C C . GLU A 1 222 ? -16.766 -6.973 11.625 1 85.94 222 GLU A C 1
ATOM 1687 O O . GLU A 1 222 ? -16.078 -7.426 10.711 1 85.94 222 GLU A O 1
ATOM 1692 N N . GLN A 1 223 ? -16.391 -6.176 12.555 1 88.12 223 GLN A N 1
ATOM 1693 C CA . GLN A 1 223 ? -14.969 -5.863 12.633 1 88.12 223 GLN A CA 1
ATOM 1694 C C . GLN A 1 223 ? -14.195 -6.984 13.32 1 88.12 223 GLN A C 1
ATOM 1696 O O . GLN A 1 223 ? -14.594 -7.457 14.391 1 88.12 223 GLN A O 1
ATOM 1701 N N . PRO A 1 224 ? -13.18 -7.406 12.711 1 82.31 224 PRO A N 1
ATOM 1702 C CA . PRO A 1 224 ? -12.422 -8.516 13.297 1 82.31 224 PRO A CA 1
ATOM 1703 C C . PRO A 1 224 ? -11.617 -8.102 14.531 1 82.31 224 PRO A C 1
ATOM 1705 O O . PRO A 1 224 ? -11.227 -6.934 14.648 1 82.31 224 PRO A O 1
ATOM 1708 N N . ASP A 1 225 ? -11.383 -9.109 15.367 1 84.81 225 ASP A N 1
ATOM 1709 C CA . ASP A 1 225 ? -10.445 -8.891 16.469 1 84.81 225 ASP A CA 1
ATOM 1710 C C . ASP A 1 225 ? -9.016 -8.773 15.953 1 84.81 225 ASP A C 1
ATOM 1712 O O . ASP A 1 225 ? -8.703 -9.203 14.844 1 84.81 225 ASP A O 1
ATOM 1716 N N . HIS A 1 226 ? -8.32 -8.047 16.766 1 84.5 226 HIS A N 1
ATOM 1717 C CA . HIS A 1 226 ? -6.883 -8 16.516 1 84.5 226 HIS A CA 1
ATOM 1718 C C . HIS A 1 226 ? -6.133 -8.961 17.422 1 84.5 226 HIS A C 1
ATOM 1720 O O . HIS A 1 226 ? -6.391 -9.016 18.625 1 84.5 226 HIS A O 1
ATOM 1726 N N . ILE A 1 227 ? -5.234 -9.609 16.906 1 78.81 227 ILE A N 1
ATOM 1727 C CA . ILE A 1 227 ? -4.594 -10.695 17.641 1 78.81 227 ILE A CA 1
ATOM 1728 C C . ILE A 1 227 ? -3.68 -10.117 18.719 1 78.81 227 ILE A C 1
ATOM 1730 O O . ILE A 1 227 ? -3.453 -10.75 19.75 1 78.81 227 ILE A O 1
ATOM 1734 N N . HIS A 1 228 ? -3.213 -8.906 18.531 1 84.75 228 HIS A N 1
ATOM 1735 C CA . HIS A 1 228 ? -2.221 -8.375 19.453 1 84.75 228 HIS A CA 1
ATOM 1736 C C . HIS A 1 228 ? -2.787 -7.211 20.266 1 84.75 228 HIS A C 1
ATOM 1738 O O . HIS A 1 228 ? -2.049 -6.52 20.969 1 84.75 228 HIS A O 1
ATOM 1744 N N . LEU A 1 229 ? -4.039 -6.887 20.094 1 91 229 LEU A N 1
ATOM 1745 C CA . LEU A 1 229 ? -4.695 -5.828 20.859 1 91 229 LEU A CA 1
ATOM 1746 C C . LEU A 1 229 ? -5.984 -6.336 21.5 1 91 229 LEU A C 1
ATOM 1748 O O . LEU A 1 229 ? -6.648 -7.215 20.938 1 91 229 LEU A O 1
ATOM 1752 N N . PRO A 1 230 ? -6.332 -5.738 22.609 1 91.44 230 PRO A N 1
ATOM 1753 C CA . PRO A 1 230 ? -7.59 -6.148 23.25 1 91.44 230 PRO A CA 1
ATOM 1754 C C . PRO A 1 230 ? -8.805 -5.895 22.359 1 91.44 230 PRO A C 1
ATOM 1756 O O . PRO A 1 230 ? -8.828 -4.914 21.609 1 91.44 230 PRO A O 1
ATOM 1759 N N . SER A 1 231 ? -9.766 -6.723 22.562 1 89.75 231 SER A N 1
ATOM 1760 C CA . SER A 1 231 ? -10.953 -6.68 21.703 1 89.75 231 SER A CA 1
ATOM 1761 C C . SER A 1 231 ? -11.758 -5.41 21.953 1 89.75 231 SER A C 1
ATOM 1763 O O . SER A 1 231 ? -12.562 -5.012 21.094 1 89.75 231 SER A O 1
ATOM 1765 N N . HIS A 1 232 ? -11.57 -4.801 23.062 1 93 232 HIS A N 1
ATOM 1766 C CA . HIS A 1 232 ? -12.391 -3.639 23.375 1 93 232 HIS A CA 1
ATOM 1767 C C . HIS A 1 232 ? -11.891 -2.395 22.656 1 93 232 HIS A C 1
ATOM 1769 O O . HIS A 1 232 ? -12.57 -1.371 22.625 1 93 232 HIS A O 1
ATOM 1775 N N . ILE A 1 233 ? -10.688 -2.457 22.125 1 95.19 233 ILE A N 1
ATOM 1776 C CA . ILE A 1 233 ? -10.164 -1.33 21.375 1 95.19 233 ILE A CA 1
ATOM 1777 C C . ILE A 1 233 ? -10.945 -1.174 20.062 1 95.19 233 ILE A C 1
ATOM 1779 O O . ILE A 1 233 ? -10.977 -2.09 19.234 1 95.19 233 ILE A O 1
ATOM 1783 N N . PRO A 1 234 ? -11.539 -0.068 19.859 1 96.19 234 PRO A N 1
ATOM 1784 C CA . PRO A 1 234 ? -12.367 0.1 18.656 1 96.19 234 PRO A CA 1
ATOM 1785 C C . PRO A 1 234 ? -11.539 0.257 17.391 1 96.19 234 PRO A C 1
ATOM 1787 O O . PRO A 1 234 ? -10.375 0.674 17.453 1 96.19 234 PRO A O 1
ATOM 1790 N N . THR A 1 235 ? -12.156 -0.159 16.312 1 97.38 235 THR A N 1
ATOM 1791 C CA . THR A 1 235 ? -11.578 0.165 15.008 1 97.38 235 THR A CA 1
ATOM 1792 C C . THR A 1 235 ? -11.852 1.62 14.641 1 97.38 235 THR A C 1
ATOM 1794 O O . THR A 1 235 ? -12.742 2.252 15.219 1 97.38 235 THR A O 1
ATOM 1797 N N . ASP A 1 236 ? -11.117 2.152 13.773 1 97.88 236 ASP A N 1
ATOM 1798 C CA . ASP A 1 236 ? -11.359 3.49 13.234 1 97.88 236 ASP A CA 1
ATOM 1799 C C . ASP A 1 236 ? -12.734 3.586 12.594 1 97.88 236 ASP A C 1
ATOM 1801 O O . ASP A 1 236 ? -13.422 4.605 12.719 1 97.88 236 ASP A O 1
ATOM 1805 N N . VAL A 1 237 ? -13.234 2.508 11.992 1 96.56 237 VAL A N 1
ATOM 1806 C CA . VAL A 1 237 ? -14.539 2.447 11.352 1 96.56 237 VAL A CA 1
ATOM 1807 C C . VAL A 1 237 ? -15.641 2.609 12.398 1 96.56 237 VAL A C 1
ATOM 1809 O O . VAL A 1 237 ? -16.625 3.316 12.164 1 96.56 237 VAL A O 1
ATOM 1812 N N . GLN A 1 238 ? -15.422 1.981 13.508 1 96.38 238 GLN A N 1
ATOM 1813 C CA . GLN A 1 238 ? -16.422 2.039 14.578 1 96.38 238 GLN A CA 1
ATOM 1814 C C . GLN A 1 238 ? -16.422 3.41 15.25 1 96.38 238 GLN A C 1
ATOM 1816 O O . GLN A 1 238 ? -17.484 4 15.445 1 96.38 238 GLN A O 1
ATOM 1821 N N . ALA A 1 239 ? -15.273 3.971 15.539 1 97.62 239 ALA A N 1
ATOM 1822 C CA . ALA A 1 239 ? -15.141 5.203 16.312 1 97.62 239 ALA A CA 1
ATOM 1823 C C . ALA A 1 239 ? -15.664 6.402 15.523 1 97.62 239 ALA A C 1
ATOM 1825 O O . ALA A 1 239 ? -16.297 7.293 16.094 1 97.62 239 ALA A O 1
ATOM 1826 N N . ILE A 1 240 ? -15.43 6.422 14.234 1 97.69 240 ILE A N 1
ATOM 1827 C CA . ILE A 1 240 ? -15.805 7.566 13.414 1 97.69 240 ILE A CA 1
ATOM 1828 C C . ILE A 1 240 ? -17.328 7.703 13.391 1 97.69 240 ILE A C 1
ATOM 1830 O O . ILE A 1 240 ? -17.859 8.812 13.258 1 97.69 240 ILE A O 1
ATOM 1834 N N . GLN A 1 241 ? -18.031 6.582 13.562 1 95.75 241 GLN A N 1
ATOM 1835 C CA . GLN A 1 241 ? -19.484 6.574 13.539 1 95.75 241 GLN A CA 1
ATOM 1836 C C . GLN A 1 241 ? -20.062 7.285 14.758 1 95.75 241 GLN A C 1
ATOM 1838 O O . GLN A 1 241 ? -21.219 7.711 14.75 1 95.75 241 GLN A O 1
ATOM 1843 N N . HIS A 1 242 ? -19.297 7.367 15.75 1 97.56 242 HIS A N 1
ATOM 1844 C CA . HIS A 1 242 ? -19.75 8.016 16.984 1 97.56 242 HIS A CA 1
ATOM 1845 C C . HIS A 1 242 ? -19.156 9.414 17.125 1 97.56 242 HIS A C 1
ATOM 1847 O O . HIS A 1 242 ? -19.062 9.953 18.219 1 97.56 242 HIS A O 1
ATOM 1853 N N . ASN A 1 243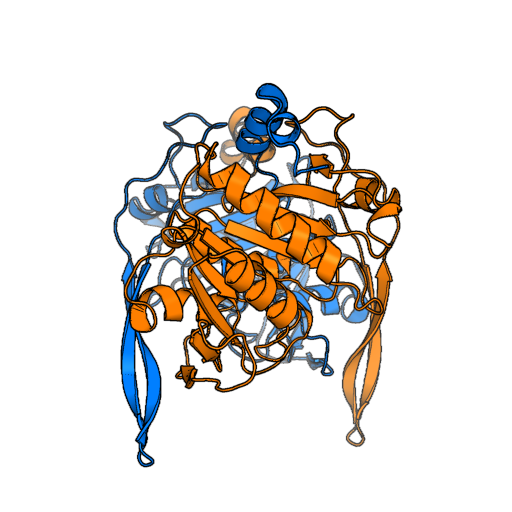 ? -18.578 9.945 16.016 1 97.94 243 ASN A N 1
ATOM 1854 C CA . ASN A 1 243 ? -18.109 11.32 15.859 1 97.94 243 ASN A CA 1
ATOM 1855 C C . ASN A 1 243 ? -16.828 11.562 16.656 1 97.94 243 ASN A C 1
ATOM 1857 O O . ASN A 1 243 ? -16.578 12.68 17.109 1 97.94 243 ASN A O 1
ATOM 1861 N N . TYR A 1 244 ? -16.109 10.539 16.891 1 98.12 244 TYR A N 1
ATOM 1862 C CA . TYR A 1 244 ? -14.758 10.719 17.422 1 98.12 244 TYR A CA 1
ATOM 1863 C C . TYR A 1 244 ? -13.766 11.039 16.312 1 98.12 244 TYR A C 1
ATOM 1865 O O . TYR A 1 244 ? -13.859 10.484 15.211 1 98.12 244 TYR A O 1
ATOM 1873 N N . ILE A 1 245 ? -12.836 11.906 16.578 1 98.38 245 ILE A N 1
ATOM 1874 C CA . ILE A 1 245 ? -11.617 11.906 15.781 1 98.38 245 ILE A CA 1
ATOM 1875 C C . ILE A 1 245 ? -10.844 10.609 16.016 1 98.38 245 ILE A C 1
ATOM 1877 O O . ILE A 1 245 ? -10.531 10.266 17.156 1 98.38 245 ILE A O 1
ATOM 1881 N N . THR A 1 246 ? -10.609 9.883 14.945 1 98.5 246 THR A N 1
ATOM 1882 C CA . THR A 1 246 ? -9.883 8.625 15.094 1 98.5 246 THR A CA 1
ATOM 1883 C C . THR A 1 246 ? -8.383 8.844 14.914 1 98.5 246 THR A C 1
ATOM 1885 O O . THR A 1 246 ? -7.961 9.594 14.031 1 98.5 246 THR A O 1
ATOM 1888 N N . LEU A 1 247 ? -7.582 8.336 15.789 1 98 247 LEU A N 1
ATOM 1889 C CA . LEU A 1 247 ? -6.125 8.305 15.734 1 98 247 LEU A CA 1
ATOM 1890 C C . LEU A 1 247 ? -5.609 6.871 15.672 1 98 247 LEU A C 1
ATOM 1892 O O . LEU A 1 247 ? -5.57 6.176 16.688 1 98 247 LEU A O 1
ATOM 1896 N N . THR A 1 248 ? -5.152 6.438 14.508 1 98 248 THR A N 1
ATOM 1897 C CA . THR A 1 248 ? -4.73 5.059 14.289 1 98 248 THR A CA 1
ATOM 1898 C C . THR A 1 248 ? -3.246 4.996 13.938 1 98 248 THR A C 1
ATOM 1900 O O . THR A 1 248 ? -2.846 5.402 12.844 1 98 248 THR A O 1
ATOM 1903 N N . PRO A 1 249 ? -2.406 4.512 14.852 1 97.5 249 PRO A N 1
ATOM 1904 C CA . PRO A 1 249 ? -1.004 4.312 14.477 1 97.5 249 PRO A CA 1
ATOM 1905 C C . PRO A 1 249 ? -0.824 3.217 13.43 1 97.5 249 PRO A C 1
ATOM 1907 O O . PRO A 1 249 ? -1.372 2.121 13.57 1 97.5 249 PRO A O 1
ATOM 1910 N N . LEU A 1 250 ? -0.104 3.555 12.391 1 97.12 250 LEU A N 1
ATOM 1911 C CA . LEU A 1 250 ? 0.152 2.615 11.297 1 97.12 250 LEU A CA 1
ATOM 1912 C C . LEU A 1 250 ? 1.649 2.383 11.125 1 97.12 250 LEU A C 1
ATOM 1914 O O . LEU A 1 250 ? 2.463 3.211 11.539 1 97.12 250 LEU A O 1
ATOM 1918 N N . GLN A 1 251 ? 1.993 1.256 10.531 1 93.81 251 GLN A N 1
ATOM 1919 C CA . GLN A 1 251 ? 3.371 0.898 10.203 1 93.81 251 GLN A CA 1
ATOM 1920 C C . GLN A 1 251 ? 3.482 0.381 8.773 1 93.81 251 GLN A C 1
ATOM 1922 O O . GLN A 1 251 ? 2.48 -0.001 8.164 1 93.81 251 GLN A O 1
ATOM 1927 N N . TYR A 1 252 ? 4.723 0.351 8.258 1 93.06 252 TYR A N 1
ATOM 1928 C CA . TYR A 1 252 ? 4.898 -0.097 6.887 1 93.06 252 TYR A CA 1
ATOM 1929 C C . TYR A 1 252 ? 5.402 -1.535 6.84 1 93.06 252 TYR A C 1
ATOM 1931 O O . TYR A 1 252 ? 5.43 -2.156 5.773 1 93.06 252 TYR A O 1
ATOM 1939 N N . ASN A 1 253 ? 5.867 -2.094 7.977 1 93.31 253 ASN A N 1
ATOM 1940 C CA . ASN A 1 253 ? 6.211 -3.51 8.016 1 93.31 253 ASN A CA 1
ATOM 1941 C C . ASN A 1 253 ? 4.965 -4.391 8.016 1 93.31 253 ASN A C 1
ATOM 1943 O O . ASN A 1 253 ? 4.191 -4.375 8.977 1 93.31 253 ASN A O 1
ATOM 1947 N N . LEU A 1 254 ? 4.789 -5.215 7.059 1 94.38 254 LEU A N 1
ATOM 1948 C CA . LEU A 1 254 ? 3.559 -5.961 6.824 1 94.38 254 LEU A CA 1
ATOM 1949 C C . LEU A 1 254 ? 3.695 -7.402 7.309 1 94.38 254 LEU A C 1
ATOM 1951 O O . LEU A 1 254 ? 2.793 -8.219 7.105 1 94.38 254 LEU A O 1
ATOM 1955 N N . THR A 1 255 ? 4.734 -7.719 7.961 1 95.75 255 THR A N 1
ATOM 1956 C CA . THR A 1 255 ? 4.934 -9.094 8.398 1 95.75 255 THR A CA 1
ATOM 1957 C C . THR A 1 255 ? 3.736 -9.586 9.203 1 95.75 255 THR A C 1
ATOM 1959 O O . THR A 1 255 ? 3.318 -8.938 10.164 1 95.75 255 THR A O 1
ATOM 1962 N N . ASP A 1 256 ? 3.195 -10.648 8.742 1 94.75 256 ASP A N 1
ATOM 1963 C CA . ASP A 1 256 ? 2.152 -11.32 9.508 1 94.75 256 ASP A CA 1
ATOM 1964 C C . ASP A 1 256 ? 2.758 -12.242 10.57 1 94.75 256 ASP A C 1
ATOM 1966 O O . ASP A 1 256 ? 2.996 -13.422 10.305 1 94.75 256 ASP A O 1
ATOM 1970 N N . VAL A 1 257 ? 2.863 -11.766 11.734 1 92.19 257 VAL A N 1
ATOM 1971 C CA . VAL A 1 257 ? 3.559 -12.461 12.812 1 92.19 257 VAL A CA 1
ATOM 1972 C C . VAL A 1 257 ? 2.795 -13.734 13.18 1 92.19 257 VAL A C 1
ATOM 1974 O O . VAL A 1 257 ? 3.398 -14.781 13.422 1 92.19 257 VAL A O 1
ATOM 1977 N N . ALA A 1 258 ? 1.494 -13.641 13.211 1 90.25 258 ALA A N 1
ATOM 1978 C CA . ALA A 1 258 ? 0.685 -14.797 13.578 1 90.25 258 ALA A CA 1
ATOM 1979 C C . ALA A 1 258 ? 0.887 -15.945 12.594 1 90.25 258 ALA A C 1
ATOM 1981 O O . ALA A 1 258 ? 1.095 -17.094 13 1 90.25 258 ALA A O 1
ATOM 1982 N N . SER A 1 259 ? 0.838 -15.625 11.352 1 92.81 259 SER A N 1
ATOM 1983 C CA . SER A 1 259 ? 1.053 -16.641 10.328 1 92.81 259 SER A CA 1
ATOM 1984 C C . SER A 1 259 ? 2.48 -17.172 10.375 1 92.81 259 SER A C 1
ATOM 1986 O O . SER A 1 259 ? 2.705 -18.375 10.188 1 92.81 259 SER A O 1
ATOM 1988 N N . PHE A 1 260 ? 3.408 -16.281 10.57 1 94.31 260 PHE A N 1
ATOM 1989 C CA . PHE A 1 260 ? 4.797 -16.703 10.68 1 94.31 260 PHE A CA 1
ATOM 1990 C C . PHE A 1 260 ? 4.961 -17.75 11.781 1 94.31 260 PHE A C 1
ATOM 1992 O O . PHE A 1 260 ? 5.559 -18.797 11.562 1 94.31 260 PHE A O 1
ATOM 1999 N N . GLU A 1 261 ? 4.453 -17.422 12.914 1 92.62 261 GLU A N 1
ATOM 2000 C CA . GLU A 1 261 ? 4.57 -18.312 14.062 1 92.62 261 GLU A CA 1
ATOM 2001 C C . GLU A 1 261 ? 3.895 -19.656 13.797 1 92.62 261 GLU A C 1
ATOM 2003 O O . GLU A 1 261 ? 4.422 -20.719 14.164 1 92.62 261 GLU A O 1
ATOM 2008 N N . TYR A 1 262 ? 2.811 -19.578 13.133 1 92.31 262 TYR A N 1
ATOM 2009 C CA . TYR A 1 262 ? 2.115 -20.812 12.789 1 92.31 262 TYR A CA 1
ATOM 2010 C C . TYR A 1 262 ? 2.969 -21.688 11.867 1 92.31 262 TYR A C 1
ATOM 2012 O O . TYR A 1 262 ? 3.113 -22.891 12.094 1 92.31 262 TYR A O 1
ATOM 2020 N N . LEU A 1 263 ? 3.51 -21.062 10.859 1 93.5 263 LEU A N 1
ATOM 2021 C CA . LEU A 1 263 ? 4.332 -21.781 9.891 1 93.5 263 LEU A CA 1
ATOM 2022 C C . LEU A 1 263 ? 5.574 -22.359 10.555 1 93.5 263 LEU A C 1
ATOM 2024 O O . LEU A 1 263 ? 5.965 -23.5 10.273 1 93.5 263 LEU A O 1
ATOM 2028 N N . GLN A 1 264 ? 6.141 -21.594 11.375 1 91.75 264 GLN A N 1
ATOM 2029 C CA . GLN A 1 264 ? 7.359 -22.016 12.062 1 91.75 264 GLN A CA 1
ATOM 2030 C C . GLN A 1 264 ? 7.074 -23.141 13.047 1 91.75 264 GLN A C 1
ATOM 2032 O O . GLN A 1 264 ? 7.758 -24.172 13.031 1 91.75 264 GLN A O 1
ATOM 2037 N N . THR A 1 265 ? 6.062 -23 13.875 1 90.25 265 THR A N 1
ATOM 2038 C CA . THR A 1 265 ? 5.758 -23.938 14.953 1 90.25 265 THR A CA 1
ATOM 2039 C C . THR A 1 265 ? 5.316 -25.281 14.383 1 90.25 265 THR A C 1
ATOM 2041 O O . THR A 1 265 ? 5.621 -26.328 14.953 1 90.25 265 THR A O 1
ATOM 2044 N N . ASN A 1 266 ? 4.719 -25.297 13.242 1 89.38 266 ASN A N 1
ATOM 2045 C CA . ASN A 1 266 ? 4.195 -26.516 12.664 1 89.38 266 ASN A CA 1
ATOM 2046 C C . ASN A 1 266 ? 5.184 -27.141 11.68 1 89.38 266 ASN A C 1
ATOM 2048 O O . ASN A 1 266 ? 4.859 -28.109 11 1 89.38 266 ASN A O 1
ATOM 2052 N N . GLN A 1 267 ? 6.328 -26.594 11.633 1 88.88 267 GLN A N 1
ATOM 2053 C CA . GLN A 1 267 ? 7.332 -27.094 10.695 1 88.88 267 GLN A CA 1
ATOM 2054 C C . GLN A 1 267 ? 6.738 -27.281 9.305 1 88.88 267 GLN A C 1
ATOM 2056 O O . GLN A 1 267 ? 6.914 -28.344 8.688 1 88.88 267 GLN A O 1
ATOM 2061 N N . TRP A 1 268 ? 5.949 -26.281 8.953 1 87.94 268 TRP A N 1
ATOM 2062 C CA . TRP A 1 268 ? 5.082 -26.328 7.777 1 87.94 268 TRP A CA 1
ATOM 2063 C C . TRP A 1 268 ? 5.895 -26.594 6.512 1 87.94 268 TRP A C 1
ATOM 2065 O O . TRP A 1 268 ? 5.473 -27.359 5.652 1 87.94 268 TRP A O 1
ATOM 2075 N N . LEU A 1 269 ? 7.059 -26.078 6.391 1 86.06 269 LEU A N 1
ATOM 2076 C CA . LEU A 1 269 ? 7.906 -26.25 5.215 1 86.06 269 LEU A CA 1
ATOM 2077 C C . LEU A 1 269 ? 8.438 -27.688 5.145 1 86.06 269 LEU A C 1
ATOM 2079 O O . LEU A 1 269 ? 8.695 -28.203 4.055 1 86.06 269 LEU A O 1
ATOM 2083 N N . GLU A 1 270 ? 8.57 -28.297 6.191 1 83.69 270 GLU A N 1
ATOM 2084 C CA . GLU A 1 270 ? 9.156 -29.625 6.266 1 83.69 270 GLU A CA 1
ATOM 2085 C C . GLU A 1 270 ? 8.125 -30.703 5.941 1 83.69 270 GLU A C 1
ATOM 2087 O O . GLU A 1 270 ? 8.477 -31.859 5.691 1 83.69 270 GLU A O 1
ATOM 2092 N N . ARG A 1 271 ? 6.957 -30.297 5.828 1 78.44 271 ARG A N 1
ATOM 2093 C CA . ARG A 1 271 ? 5.883 -31.266 5.629 1 78.44 271 ARG A CA 1
ATOM 2094 C C . ARG A 1 271 ? 5.785 -31.688 4.164 1 78.44 271 ARG A C 1
ATOM 2096 O O . ARG A 1 271 ? 5.125 -32.656 3.836 1 78.44 271 ARG A O 1
ATOM 2103 N N . SER A 1 272 ? 6.348 -30.844 3.311 1 69.25 272 SER A N 1
ATOM 2104 C CA . SER A 1 272 ? 6.25 -31.203 1.902 1 69.25 272 SER A CA 1
ATOM 2105 C C . SER A 1 272 ? 7.629 -31.453 1.297 1 69.25 272 SER A C 1
ATOM 2107 O O . SER A 1 272 ? 8.555 -30.672 1.519 1 69.25 272 SER A O 1
ATOM 2109 N N . ARG A 1 273 ? 7.742 -32.656 0.673 1 61.5 273 ARG A N 1
ATOM 2110 C CA . ARG A 1 273 ? 8.984 -33.031 0.004 1 61.5 273 ARG A CA 1
ATOM 2111 C C . ARG A 1 273 ? 9.266 -32.125 -1.191 1 61.5 273 ARG A C 1
ATOM 2113 O O . ARG A 1 273 ? 10.414 -32 -1.624 1 61.5 273 ARG A O 1
ATOM 2120 N N . ASP A 1 274 ? 8.25 -31.406 -1.682 1 68.25 274 ASP A N 1
ATOM 2121 C CA . ASP A 1 274 ? 8.398 -30.641 -2.914 1 68.25 274 ASP A CA 1
ATOM 2122 C C . ASP A 1 274 ? 8.812 -29.203 -2.621 1 68.25 274 ASP A C 1
ATOM 2124 O O . ASP A 1 274 ? 9.094 -28.438 -3.541 1 68.25 274 ASP A O 1
ATOM 2128 N N . ILE A 1 275 ? 8.781 -28.938 -1.299 1 67.5 275 ILE A N 1
ATOM 2129 C CA . ILE A 1 275 ? 9.234 -27.609 -0.905 1 67.5 275 ILE A CA 1
ATOM 2130 C C . ILE A 1 275 ? 10.672 -27.672 -0.398 1 67.5 275 ILE A C 1
ATOM 2132 O O . ILE A 1 275 ? 10.914 -28.047 0.753 1 67.5 275 ILE A O 1
ATOM 2136 N N . LYS A 1 276 ? 11.625 -28.094 -1.292 1 60.75 276 LYS A N 1
ATOM 2137 C CA . LYS A 1 276 ? 13.031 -28.172 -0.915 1 60.75 276 LYS A CA 1
ATOM 2138 C C . LYS A 1 276 ? 13.891 -27.281 -1.799 1 60.75 276 LYS A C 1
ATOM 2140 O O . LYS A 1 276 ? 13.562 -27.047 -2.967 1 60.75 276 LYS A O 1
ATOM 2145 N N . MET B 1 1 ? -4.594 -37.906 -2.295 1 56.09 1 MET B N 1
ATOM 2146 C CA . MET B 1 1 ? -4.008 -36.719 -2.902 1 56.09 1 MET B CA 1
ATOM 2147 C C . MET B 1 1 ? -5.039 -35.969 -3.73 1 56.09 1 MET B C 1
ATOM 2149 O O . MET B 1 1 ? -5.777 -36.562 -4.512 1 56.09 1 MET B O 1
ATOM 2153 N N . THR B 1 2 ? -5.375 -34.75 -3.264 1 71.62 2 THR B N 1
ATOM 2154 C CA . THR B 1 2 ? -6.461 -34.031 -3.938 1 71.62 2 THR B CA 1
ATOM 2155 C C . THR B 1 2 ? -6.148 -33.844 -5.422 1 71.62 2 THR B C 1
ATOM 2157 O O . THR B 1 2 ? -4.996 -33.656 -5.801 1 71.62 2 THR B O 1
ATOM 2160 N N . ASN B 1 3 ? -7.082 -34.156 -6.172 1 85.88 3 ASN B N 1
ATOM 2161 C CA . ASN B 1 3 ? -7.012 -33.969 -7.617 1 85.88 3 ASN B CA 1
ATOM 2162 C C . ASN B 1 3 ? -6.836 -32.5 -7.98 1 85.88 3 ASN B C 1
ATOM 2164 O O . ASN B 1 3 ? -7.719 -31.688 -7.719 1 85.88 3 ASN B O 1
ATOM 2168 N N . PRO B 1 4 ? -5.68 -32.156 -8.492 1 86.62 4 PRO B N 1
ATOM 2169 C CA . PRO B 1 4 ? -5.406 -30.766 -8.852 1 86.62 4 PRO B CA 1
ATOM 2170 C C . PRO B 1 4 ? -6.492 -30.156 -9.742 1 86.62 4 PRO B C 1
ATOM 2172 O O . PRO B 1 4 ? -6.695 -28.938 -9.727 1 86.62 4 PRO B O 1
ATOM 2175 N N . SER B 1 5 ? -7.164 -30.984 -10.438 1 86.75 5 SER B N 1
ATOM 2176 C CA . SER B 1 5 ? -8.148 -30.469 -11.391 1 86.75 5 SER B CA 1
ATOM 2177 C C . SER B 1 5 ? -9.352 -29.859 -10.68 1 86.75 5 SER B C 1
ATOM 2179 O O . SER B 1 5 ? -10.156 -29.172 -11.305 1 86.75 5 SER B O 1
ATOM 2181 N N . THR B 1 6 ? -9.391 -30.016 -9.43 1 90.5 6 THR B N 1
ATOM 2182 C CA . THR B 1 6 ? -10.492 -29.438 -8.672 1 90.5 6 THR B CA 1
ATOM 2183 C C . THR B 1 6 ? -10.102 -28.094 -8.078 1 90.5 6 THR B C 1
ATOM 2185 O O . THR B 1 6 ? -10.93 -27.406 -7.477 1 90.5 6 THR B O 1
ATOM 2188 N N . ILE B 1 7 ? -8.836 -27.734 -8.25 1 95.25 7 ILE B N 1
ATOM 2189 C CA . ILE B 1 7 ? -8.32 -26.516 -7.664 1 95.25 7 ILE B CA 1
ATOM 2190 C C . ILE B 1 7 ? -8.266 -25.406 -8.727 1 95.25 7 ILE B C 1
ATOM 2192 O O . ILE B 1 7 ? -7.629 -25.578 -9.766 1 95.25 7 ILE B O 1
ATOM 2196 N N . ASN B 1 8 ? -9 -24.328 -8.445 1 97.44 8 ASN B N 1
ATOM 2197 C CA . ASN B 1 8 ? -9.062 -23.156 -9.328 1 97.44 8 ASN B CA 1
ATOM 2198 C C . ASN B 1 8 ? -8.078 -22.078 -8.898 1 97.44 8 ASN B C 1
ATOM 2200 O O . ASN B 1 8 ? -8.102 -21.641 -7.742 1 97.44 8 ASN B O 1
ATOM 2204 N N . ILE B 1 9 ? -7.246 -21.672 -9.875 1 98.38 9 ILE B N 1
ATOM 2205 C CA . ILE B 1 9 ? -6.223 -20.672 -9.57 1 98.38 9 ILE B CA 1
ATOM 2206 C C . ILE B 1 9 ? -6.406 -19.453 -10.469 1 98.38 9 ILE B C 1
ATOM 2208 O O . ILE B 1 9 ? -6.531 -19.594 -11.688 1 98.38 9 ILE B O 1
ATOM 2212 N N . LEU B 1 10 ? -6.52 -18.281 -9.883 1 98.81 10 LEU B N 1
ATOM 2213 C CA . LEU B 1 10 ? -6.473 -17.016 -10.609 1 98.81 10 LEU B CA 1
ATOM 2214 C C . LEU B 1 10 ? -5.066 -16.422 -10.586 1 98.81 10 LEU B C 1
ATOM 2216 O O . LEU B 1 10 ? -4.48 -16.25 -9.516 1 98.81 10 LEU B O 1
ATOM 2220 N N . ILE B 1 11 ? -4.512 -16.172 -11.773 1 98.88 11 ILE B N 1
ATOM 2221 C CA . ILE B 1 11 ? -3.174 -15.594 -11.883 1 98.88 11 ILE B CA 1
ATOM 2222 C C . ILE B 1 11 ? -3.271 -14.148 -12.352 1 98.88 11 ILE B C 1
ATOM 2224 O O . ILE B 1 11 ? -4.051 -13.828 -13.25 1 98.88 11 ILE B O 1
ATOM 2228 N N . SER B 1 12 ? -2.557 -13.25 -11.711 1 98.56 12 SER B N 1
ATOM 2229 C CA . SER B 1 12 ? -2.361 -11.867 -12.133 1 98.56 12 SER B CA 1
ATOM 2230 C C . SER B 1 12 ? -0.906 -11.445 -11.969 1 98.56 12 SER B C 1
ATOM 2232 O O . SER B 1 12 ? -0.037 -12.273 -11.695 1 98.56 12 SER B O 1
ATOM 2234 N N . ASN B 1 13 ? -0.597 -10.203 -12.312 1 97.88 13 ASN B N 1
ATOM 2235 C CA . ASN B 1 13 ? 0.727 -9.609 -12.164 1 97.88 13 ASN B CA 1
ATOM 2236 C C . ASN B 1 13 ? 0.781 -8.203 -12.75 1 97.88 13 ASN B C 1
ATOM 2238 O O . ASN B 1 13 ? -0.162 -7.77 -13.414 1 97.88 13 ASN B O 1
ATOM 2242 N N . ASP B 1 14 ? 1.918 -7.582 -12.461 1 96.56 14 ASP B N 1
ATOM 2243 C CA . ASP B 1 14 ? 1.983 -6.219 -12.969 1 96.56 14 ASP B CA 1
ATOM 2244 C C . ASP B 1 14 ? 2.873 -6.137 -14.211 1 96.56 14 ASP B C 1
ATOM 2246 O O . ASP B 1 14 ? 2.922 -5.102 -14.875 1 96.56 14 ASP B O 1
ATOM 2250 N N . ASP B 1 15 ? 3.496 -7.238 -14.695 1 96.75 15 ASP B N 1
ATOM 2251 C CA . ASP B 1 15 ? 4.383 -7.199 -15.852 1 96.75 15 ASP B CA 1
ATOM 2252 C C . ASP B 1 15 ? 3.588 -7.168 -17.156 1 96.75 15 ASP B C 1
ATOM 2254 O O . ASP B 1 15 ? 4.137 -6.867 -18.219 1 96.75 15 ASP B O 1
ATOM 2258 N N . GLY B 1 16 ? 2.365 -7.527 -17 1 97.31 16 GLY B N 1
ATOM 2259 C CA . GLY B 1 16 ? 1.524 -7.574 -18.188 1 97.31 16 GLY B CA 1
ATOM 2260 C C . GLY B 1 16 ? 1.203 -8.984 -18.641 1 97.31 16 GLY B C 1
ATOM 2261 O O . GLY B 1 16 ? 1.922 -9.93 -18.297 1 97.31 16 GLY B O 1
ATOM 2262 N N . ILE B 1 17 ? 0.176 -9.109 -19.422 1 98.12 17 ILE B N 1
ATOM 2263 C CA . ILE B 1 17 ? -0.42 -10.383 -19.812 1 98.12 17 ILE B CA 1
ATOM 2264 C C . ILE B 1 17 ? 0.572 -11.18 -20.656 1 98.12 17 ILE B C 1
ATOM 2266 O O . ILE B 1 17 ? 0.544 -12.414 -20.656 1 98.12 17 ILE B O 1
ATOM 2270 N N . PHE B 1 18 ? 1.528 -10.539 -21.297 1 97.69 18 PHE B N 1
ATOM 2271 C CA . PHE B 1 18 ? 2.416 -11.234 -22.234 1 97.69 18 PHE B CA 1
ATOM 2272 C C . PHE B 1 18 ? 3.793 -11.438 -21.609 1 97.69 18 PHE B C 1
ATOM 2274 O O . PHE B 1 18 ? 4.742 -11.805 -22.297 1 97.69 18 PHE B O 1
ATOM 2281 N N . ALA B 1 19 ? 3.891 -11.18 -20.391 1 98 19 ALA B N 1
ATOM 2282 C CA . ALA B 1 19 ? 5.172 -11.344 -19.703 1 98 19 ALA B CA 1
ATOM 2283 C C . ALA B 1 19 ? 5.566 -12.812 -19.625 1 98 19 ALA B C 1
ATOM 2285 O O . ALA B 1 19 ? 4.727 -13.672 -19.344 1 98 19 ALA B O 1
ATOM 2286 N N . LEU B 1 20 ? 6.836 -13.109 -19.797 1 98.38 20 LEU B N 1
ATOM 2287 C CA . LEU B 1 20 ? 7.359 -14.477 -19.766 1 98.38 20 LEU B CA 1
ATOM 2288 C C . LEU B 1 20 ? 7.109 -15.133 -18.406 1 98.38 20 LEU B C 1
ATOM 2290 O O . LEU B 1 20 ? 6.781 -16.312 -18.344 1 98.38 20 LEU B O 1
ATOM 2294 N N . GLY B 1 21 ? 7.297 -14.398 -17.312 1 98.62 21 GLY B N 1
ATOM 2295 C CA . GLY B 1 21 ? 7.07 -14.938 -15.984 1 98.62 21 GLY B CA 1
ATOM 2296 C C . GLY B 1 21 ? 5.645 -15.414 -15.766 1 98.62 21 GLY B C 1
ATOM 2297 O O . GLY B 1 21 ? 5.422 -16.484 -15.195 1 98.62 21 GLY B O 1
ATOM 2298 N N . VAL B 1 22 ? 4.699 -14.625 -16.266 1 98.81 22 VAL B N 1
ATOM 2299 C CA . VAL B 1 22 ? 3.285 -14.984 -16.156 1 98.81 22 VAL B CA 1
ATOM 2300 C C . VAL B 1 22 ? 3.006 -16.234 -16.969 1 98.81 22 VAL B C 1
ATOM 2302 O O . VAL B 1 22 ? 2.359 -17.172 -16.484 1 98.81 22 VAL B O 1
ATOM 2305 N N . ARG B 1 23 ? 3.523 -16.25 -18.141 1 98.81 23 ARG B N 1
ATOM 2306 C CA . ARG B 1 23 ? 3.293 -17.375 -19.031 1 98.81 23 ARG B CA 1
ATOM 2307 C C . ARG B 1 23 ? 3.889 -18.656 -18.469 1 98.81 23 ARG B C 1
ATOM 2309 O O . ARG B 1 23 ? 3.244 -19.703 -18.484 1 98.81 23 ARG B O 1
ATOM 2316 N N . THR B 1 24 ? 5.109 -18.578 -18 1 98.81 24 THR B N 1
ATOM 2317 C CA . THR B 1 24 ? 5.781 -19.75 -17.438 1 98.81 24 THR B CA 1
ATOM 2318 C C . THR B 1 24 ? 5 -20.297 -16.234 1 98.81 24 THR B C 1
ATOM 2320 O O . THR B 1 24 ? 4.781 -21.5 -16.141 1 98.81 24 THR B O 1
ATOM 2323 N N . LEU B 1 25 ? 4.559 -19.422 -15.359 1 98.88 25 LEU B N 1
ATOM 2324 C CA . LEU B 1 25 ? 3.793 -19.797 -14.18 1 98.88 25 LEU B CA 1
ATOM 2325 C C . LEU B 1 25 ? 2.477 -20.469 -14.578 1 98.88 25 LEU B C 1
ATOM 2327 O O . LEU B 1 25 ? 2.174 -21.578 -14.133 1 98.88 25 LEU B O 1
ATOM 2331 N N . ALA B 1 26 ? 1.724 -19.797 -15.43 1 98.88 26 ALA B N 1
ATOM 2332 C CA . ALA B 1 26 ? 0.398 -20.25 -15.828 1 98.88 26 ALA B CA 1
ATOM 2333 C C . ALA B 1 26 ? 0.478 -21.609 -16.531 1 98.88 26 ALA B C 1
ATOM 2335 O O . ALA B 1 26 ? -0.269 -22.531 -16.203 1 98.88 26 ALA B O 1
ATOM 2336 N N . ASN B 1 27 ? 1.396 -21.734 -17.469 1 98.88 27 ASN B N 1
ATOM 2337 C CA . ASN B 1 27 ? 1.534 -22.969 -18.219 1 98.88 27 ASN B CA 1
ATOM 2338 C C . ASN B 1 27 ? 1.96 -24.125 -17.328 1 98.88 27 ASN B C 1
ATOM 2340 O O . ASN B 1 27 ? 1.444 -25.234 -17.453 1 98.88 27 ASN B O 1
ATOM 2344 N N . THR B 1 28 ? 2.904 -23.859 -16.469 1 98.69 28 THR B N 1
ATOM 2345 C CA . THR B 1 28 ? 3.387 -24.891 -15.555 1 98.69 28 THR B CA 1
ATOM 2346 C C . THR B 1 28 ? 2.258 -25.406 -14.664 1 98.69 28 THR B C 1
ATOM 2348 O O . THR B 1 28 ? 2.086 -26.609 -14.492 1 98.69 28 THR B O 1
ATOM 2351 N N . LEU B 1 29 ? 1.458 -24.5 -14.094 1 98.5 29 LEU B N 1
ATOM 2352 C CA . LEU B 1 29 ? 0.344 -24.875 -13.234 1 98.5 29 LEU B CA 1
ATOM 2353 C C . LEU B 1 29 ? -0.725 -25.625 -14.023 1 98.5 29 LEU B C 1
ATOM 2355 O O . LEU B 1 29 ? -1.29 -26.609 -13.531 1 98.5 29 LEU B O 1
ATOM 2359 N N . ALA B 1 30 ? -0.991 -25.188 -15.234 1 98.38 30 ALA B N 1
ATOM 2360 C CA . ALA B 1 30 ? -1.959 -25.875 -16.078 1 98.38 30 ALA B CA 1
ATOM 2361 C C . ALA B 1 30 ? -1.496 -27.297 -16.406 1 98.38 30 ALA B C 1
ATOM 2363 O O . ALA B 1 30 ? -2.289 -28.25 -16.359 1 98.38 30 ALA B O 1
ATOM 2364 N N . GLN B 1 31 ? -0.253 -27.438 -16.719 1 97.81 31 GLN B N 1
ATOM 2365 C CA . GLN B 1 31 ? 0.317 -28.75 -17.047 1 97.81 31 GLN B CA 1
ATOM 2366 C C . GLN B 1 31 ? 0.284 -29.672 -15.836 1 97.81 31 GLN B C 1
ATOM 2368 O O . GLN B 1 31 ? 0.156 -30.891 -15.992 1 97.81 31 GLN B O 1
ATOM 2373 N N . ALA B 1 32 ? 0.396 -29.094 -14.688 1 96.81 32 ALA B N 1
ATOM 2374 C CA . ALA B 1 32 ? 0.327 -29.859 -13.453 1 96.81 32 ALA B CA 1
ATOM 2375 C C . ALA B 1 32 ? -1.106 -30.297 -13.156 1 96.81 32 ALA B C 1
ATOM 2377 O O . ALA B 1 32 ? -1.349 -31.062 -12.227 1 96.81 32 ALA B O 1
ATOM 2378 N N . GLY B 1 33 ? -2.115 -29.734 -13.852 1 96.94 33 GLY B N 1
ATOM 2379 C CA . GLY B 1 33 ? -3.482 -30.219 -13.75 1 96.94 33 GLY B CA 1
ATOM 2380 C C . GLY B 1 33 ? -4.426 -29.219 -13.102 1 96.94 33 GLY B C 1
ATOM 2381 O O . GLY B 1 33 ? -5.625 -29.484 -12.992 1 96.94 33 GLY B O 1
ATOM 2382 N N . TYR B 1 34 ? -3.932 -28.062 -12.695 1 97.38 34 TYR B N 1
ATOM 2383 C CA . TYR B 1 34 ? -4.773 -27.062 -12.047 1 97.38 34 TYR B CA 1
ATOM 2384 C C . TYR B 1 34 ? -5.652 -26.359 -13.07 1 97.38 34 TYR B C 1
ATOM 2386 O O . TYR B 1 34 ? -5.316 -26.297 -14.258 1 97.38 34 TYR B O 1
ATOM 2394 N N . GLN B 1 35 ? -6.805 -25.891 -12.641 1 97.38 35 GLN B N 1
ATOM 2395 C CA . GLN B 1 35 ? -7.605 -24.969 -13.445 1 97.38 35 GLN B CA 1
ATOM 2396 C C . GLN B 1 35 ? -7.109 -23.531 -13.305 1 97.38 35 GLN B C 1
ATOM 2398 O O . GLN B 1 35 ? -7.113 -22.984 -12.203 1 97.38 35 GLN B O 1
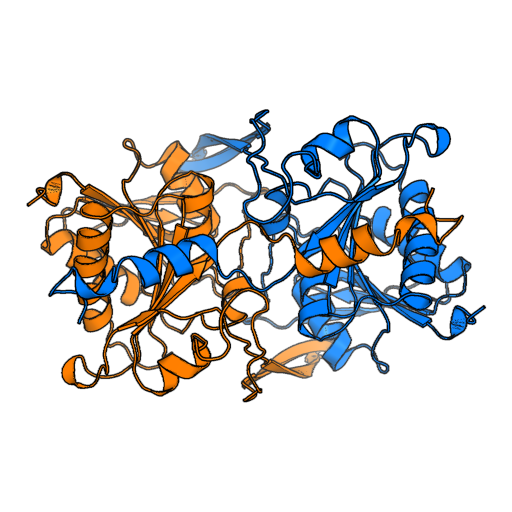ATOM 2403 N N . VAL B 1 36 ? -6.703 -22.984 -14.453 1 98.25 36 VAL B N 1
ATOM 2404 C CA . VAL B 1 36 ? -6 -21.719 -14.367 1 98.25 36 VAL B CA 1
ATOM 2405 C C . VAL B 1 36 ? -6.742 -20.656 -15.195 1 98.25 36 VAL B C 1
ATOM 2407 O O . VAL B 1 36 ? -7.121 -20.922 -16.344 1 98.25 36 VAL B O 1
ATOM 2410 N N . THR B 1 37 ? -7.035 -19.547 -14.633 1 98.62 37 THR B N 1
ATOM 2411 C CA . THR B 1 37 ? -7.449 -18.312 -15.305 1 98.62 37 THR B CA 1
ATOM 2412 C C . THR B 1 37 ? -6.418 -17.203 -15.094 1 98.62 37 THR B C 1
ATOM 2414 O O . THR B 1 37 ? -5.902 -17.031 -13.992 1 98.62 37 THR B O 1
ATOM 2417 N N . VAL B 1 38 ? -6.07 -16.5 -16.203 1 98.81 38 VAL B N 1
ATOM 2418 C CA . VAL B 1 38 ? -5.109 -15.406 -16.109 1 98.81 38 VAL B CA 1
ATOM 2419 C C . VAL B 1 38 ? -5.809 -14.086 -16.422 1 98.81 38 VAL B C 1
ATOM 2421 O O . VAL B 1 38 ? -6.52 -13.969 -17.422 1 98.81 38 VAL B O 1
ATOM 2424 N N . VAL B 1 39 ? -5.738 -13.125 -15.547 1 98.69 39 VAL B N 1
ATOM 2425 C CA . VAL B 1 39 ? -6.18 -11.75 -15.773 1 98.69 39 VAL B CA 1
ATOM 2426 C C . VAL B 1 39 ? -5.059 -10.781 -15.406 1 98.69 39 VAL B C 1
ATOM 2428 O O . VAL B 1 39 ? -4.738 -10.609 -14.227 1 98.69 39 VAL B O 1
ATOM 2431 N N . CYS B 1 40 ? -4.414 -10.141 -16.359 1 98.62 40 CYS B N 1
ATOM 2432 C CA . CYS B 1 40 ? -3.293 -9.227 -16.172 1 98.62 40 CYS B CA 1
ATOM 2433 C C . CYS B 1 40 ? -3.49 -7.949 -16.984 1 98.62 40 CYS B C 1
ATOM 2435 O O . CYS B 1 40 ? -4.277 -7.922 -17.922 1 98.62 40 CYS B O 1
ATOM 2437 N N . PRO B 1 41 ? -2.775 -6.93 -16.562 1 98.12 41 PRO B N 1
ATOM 2438 C CA . PRO B 1 41 ? -2.801 -5.715 -17.375 1 98.12 41 PRO B CA 1
ATOM 2439 C C . PRO B 1 41 ? -2.33 -5.961 -18.812 1 98.12 41 PRO B C 1
ATOM 2441 O O . PRO B 1 41 ? -1.587 -6.91 -19.062 1 98.12 41 PRO B O 1
ATOM 2444 N N . ASP B 1 42 ? -2.736 -5.078 -19.672 1 97.5 42 ASP B N 1
ATOM 2445 C CA . ASP B 1 42 ? -2.412 -5.199 -21.094 1 97.5 42 ASP B CA 1
ATOM 2446 C C . ASP B 1 42 ? -0.966 -4.785 -21.359 1 97.5 42 ASP B C 1
ATOM 2448 O O . ASP B 1 42 ? -0.437 -5.035 -22.453 1 97.5 42 ASP B O 1
ATOM 2452 N N . ARG B 1 43 ? -0.351 -4.172 -20.375 1 94.94 43 ARG B N 1
ATOM 2453 C CA . ARG B 1 43 ? 1.045 -3.756 -20.453 1 94.94 43 ARG B CA 1
ATOM 2454 C C . ARG B 1 43 ? 1.694 -3.756 -19.062 1 94.94 43 ARG B C 1
ATOM 2456 O O . ARG B 1 43 ? 1.009 -3.9 -18.047 1 94.94 43 ARG B O 1
ATOM 2463 N N . GLU B 1 44 ? 2.953 -3.607 -19.125 1 92.81 44 GLU B N 1
ATOM 2464 C CA . GLU B 1 44 ? 3.66 -3.516 -17.844 1 92.81 44 GLU B CA 1
ATOM 2465 C C . GLU B 1 44 ? 3.189 -2.307 -17.031 1 92.81 44 GLU B C 1
ATOM 2467 O O . GLU B 1 44 ? 3.031 -1.213 -17.578 1 92.81 44 GLU B O 1
ATOM 2472 N N . ARG B 1 45 ? 2.852 -2.543 -15.773 1 89.19 45 ARG B N 1
ATOM 2473 C CA . ARG B 1 45 ? 2.469 -1.521 -14.812 1 89.19 45 ARG B CA 1
ATOM 2474 C C . ARG B 1 45 ? 3.375 -1.562 -13.578 1 89.19 45 ARG B C 1
ATOM 2476 O O . ARG B 1 45 ? 2.924 -1.896 -12.484 1 89.19 45 ARG B O 1
ATOM 2483 N N . SER B 1 46 ? 4.531 -1.041 -13.758 1 84.31 46 SER B N 1
ATOM 2484 C CA . SER B 1 46 ? 5.48 -1.103 -12.656 1 84.31 46 SER B CA 1
ATOM 2485 C C . SER B 1 46 ? 5.188 -0.032 -11.609 1 84.31 46 SER B C 1
ATOM 2487 O O . SER B 1 46 ? 4.688 1.045 -11.945 1 84.31 46 SER B O 1
ATOM 2489 N N . ALA B 1 47 ? 5.391 -0.345 -10.359 1 86.75 47 ALA B N 1
ATOM 2490 C CA . ALA B 1 47 ? 5.336 0.576 -9.227 1 86.75 47 ALA B CA 1
ATOM 2491 C C . ALA B 1 47 ? 3.975 1.264 -9.141 1 86.75 47 ALA B C 1
ATOM 2493 O O . ALA B 1 47 ? 3.896 2.467 -8.883 1 86.75 47 ALA B O 1
ATOM 2494 N N . THR B 1 48 ? 2.889 0.516 -9.43 1 87.06 48 THR B N 1
ATOM 2495 C CA . THR B 1 48 ? 1.545 1.08 -9.367 1 87.06 48 THR B CA 1
ATOM 2496 C C . THR B 1 48 ? 1.002 1.024 -7.941 1 87.06 48 THR B C 1
ATOM 2498 O O . THR B 1 48 ? -0.005 1.663 -7.629 1 87.06 48 THR B O 1
ATOM 2501 N N . GLY B 1 49 ? 1.691 0.287 -7.168 1 92.25 49 GLY B N 1
ATOM 2502 C CA . GLY B 1 49 ? 1.144 0.083 -5.836 1 92.25 49 GLY B CA 1
ATOM 2503 C C . GLY B 1 49 ? -0.255 -0.505 -5.848 1 92.25 49 GLY B C 1
ATOM 2504 O O . GLY B 1 49 ? -0.568 -1.356 -6.684 1 92.25 49 GLY B O 1
ATOM 2505 N N . HIS B 1 50 ? -1.019 -0.126 -4.844 1 94.06 50 HIS B N 1
ATOM 2506 C CA . HIS B 1 50 ? -2.377 -0.635 -4.695 1 94.06 50 HIS B CA 1
ATOM 2507 C C . HIS B 1 50 ? -3.389 0.294 -5.359 1 94.06 50 HIS B C 1
ATOM 2509 O O . HIS B 1 50 ? -4.484 0.5 -4.832 1 94.06 50 HIS B O 1
ATOM 2515 N N . GLY B 1 51 ? -3.064 0.818 -6.473 1 91.62 51 GLY B N 1
ATOM 2516 C CA . GLY B 1 51 ? -3.91 1.761 -7.188 1 91.62 51 GLY B CA 1
ATOM 2517 C C . GLY B 1 51 ? -5.109 1.105 -7.844 1 91.62 51 GLY B C 1
ATOM 2518 O O . GLY B 1 51 ? -5.047 -0.056 -8.25 1 91.62 51 GLY B O 1
ATOM 2519 N N . LEU B 1 52 ? -6.254 1.866 -7.973 1 90.25 52 LEU B N 1
ATOM 2520 C CA . LEU B 1 52 ? -7.477 1.433 -8.641 1 90.25 52 LEU B CA 1
ATOM 2521 C C . LEU B 1 52 ? -7.887 2.424 -9.727 1 90.25 52 LEU B C 1
ATOM 2523 O O . LEU B 1 52 ? -7.645 3.627 -9.594 1 90.25 52 LEU B O 1
ATOM 2527 N N . THR B 1 53 ? -8.445 1.872 -10.727 1 87.75 53 THR B N 1
ATOM 2528 C CA . THR B 1 53 ? -9.039 2.695 -11.773 1 87.75 53 THR B CA 1
ATOM 2529 C C . THR B 1 53 ? -10.492 3.023 -11.445 1 87.75 53 THR B C 1
ATOM 2531 O O . THR B 1 53 ? -11.359 2.15 -11.508 1 87.75 53 THR B O 1
ATOM 2534 N N . LEU B 1 54 ? -10.742 4.246 -11.148 1 82.56 54 LEU B N 1
ATOM 2535 C CA . LEU B 1 54 ? -12.086 4.602 -10.695 1 82.56 54 LEU B CA 1
ATOM 2536 C C . LEU B 1 54 ? -12.789 5.484 -11.719 1 82.56 54 LEU B C 1
ATOM 2538 O O . LEU B 1 54 ? -14.008 5.406 -11.875 1 82.56 54 LEU B O 1
ATOM 2542 N N . HIS B 1 55 ? -12.008 6.32 -12.516 1 80.56 55 HIS B N 1
ATOM 2543 C CA . HIS B 1 55 ? -12.633 7.398 -13.266 1 80.56 55 HIS B CA 1
ATOM 2544 C C . HIS B 1 55 ? -12.68 7.07 -14.758 1 80.56 55 HIS B C 1
ATOM 2546 O O . HIS B 1 55 ? -13.07 7.914 -15.57 1 80.56 55 HIS B O 1
ATOM 2552 N N . ARG B 1 56 ? -12.312 5.906 -15.117 1 87.25 56 ARG B N 1
ATOM 2553 C CA . ARG B 1 56 ? -12.406 5.473 -16.5 1 87.25 56 ARG B CA 1
ATOM 2554 C C . ARG B 1 56 ? -12.781 3.998 -16.594 1 87.25 56 ARG B C 1
ATOM 2556 O O . ARG B 1 56 ? -12.5 3.225 -15.672 1 87.25 56 ARG B O 1
ATOM 2563 N N . PRO B 1 57 ? -13.461 3.676 -17.656 1 92.19 57 PRO B N 1
ATOM 2564 C CA . PRO B 1 57 ? -13.805 2.262 -17.812 1 92.19 57 PRO B CA 1
ATOM 2565 C C . PRO B 1 57 ? -12.578 1.371 -18 1 92.19 57 PRO B C 1
ATOM 2567 O O . PRO B 1 57 ? -11.539 1.841 -18.453 1 92.19 57 PRO B O 1
ATOM 2570 N N . ILE B 1 58 ? -12.758 0.16 -17.625 1 94.81 58 ILE B N 1
ATOM 2571 C CA . ILE B 1 58 ? -11.727 -0.854 -17.812 1 94.81 58 ILE B CA 1
ATOM 2572 C C . ILE B 1 58 ? -12.125 -1.806 -18.938 1 94.81 58 ILE B C 1
ATOM 2574 O O . ILE B 1 58 ? -13.266 -2.266 -18.984 1 94.81 58 ILE B O 1
ATOM 2578 N N . ARG B 1 59 ? -11.219 -1.977 -19.797 1 95.81 59 ARG B N 1
ATOM 2579 C CA . ARG B 1 59 ? -11.453 -2.949 -20.859 1 95.81 59 ARG B CA 1
ATOM 2580 C C . ARG B 1 59 ? -10.781 -4.281 -20.547 1 95.81 59 ARG B C 1
ATOM 2582 O O . ARG B 1 59 ? -9.703 -4.312 -19.953 1 95.81 59 ARG B O 1
ATOM 2589 N N . ALA B 1 60 ? -11.43 -5.359 -20.859 1 95.06 60 ALA B N 1
ATOM 2590 C CA . ALA B 1 60 ? -10.883 -6.707 -20.734 1 95.06 60 ALA B CA 1
ATOM 2591 C C . ALA B 1 60 ? -11.156 -7.531 -21.984 1 95.06 60 ALA B C 1
ATOM 2593 O O . ALA B 1 60 ? -12.305 -7.672 -22.422 1 95.06 60 ALA B O 1
ATOM 2594 N N . ASP B 1 61 ? -10.086 -8.07 -22.562 1 95.06 61 ASP B N 1
ATOM 2595 C CA . ASP B 1 61 ? -10.203 -8.859 -23.797 1 95.06 61 ASP B CA 1
ATOM 2596 C C . ASP B 1 61 ? -9.555 -10.227 -23.625 1 95.06 61 ASP B C 1
ATOM 2598 O O . ASP B 1 61 ? -8.516 -10.352 -22.984 1 95.06 61 ASP B O 1
ATOM 2602 N N . ILE B 1 62 ? -10.172 -11.188 -24.281 1 95.5 62 ILE B N 1
ATOM 2603 C CA . ILE B 1 62 ? -9.625 -12.539 -24.234 1 95.5 62 ILE B CA 1
ATOM 2604 C C . ILE B 1 62 ? -8.344 -12.602 -25.062 1 95.5 62 ILE B C 1
ATOM 2606 O O . ILE B 1 62 ? -8.266 -12.016 -26.141 1 95.5 62 ILE B O 1
ATOM 2610 N N . VAL B 1 63 ? -7.348 -13.188 -24.469 1 96.38 63 VAL B N 1
ATOM 2611 C CA . VAL B 1 63 ? -6.102 -13.461 -25.172 1 96.38 63 VAL B CA 1
ATOM 2612 C C . VAL B 1 63 ? -6.07 -14.914 -25.625 1 96.38 63 VAL B C 1
ATOM 2614 O O . VAL B 1 63 ? -6.18 -15.836 -24.812 1 96.38 63 VAL B O 1
ATOM 2617 N N . GLU B 1 64 ? -5.816 -15.164 -26.922 1 94.94 64 GLU B N 1
ATOM 2618 C CA . GLU B 1 64 ? -5.809 -16.516 -27.484 1 94.94 64 GLU B CA 1
ATOM 2619 C C . GLU B 1 64 ? -4.398 -16.938 -27.891 1 94.94 64 GLU B C 1
ATOM 2621 O O . GLU B 1 64 ? -3.555 -16.094 -28.188 1 94.94 64 GLU B O 1
ATOM 2626 N N . ASP B 1 65 ? -4.113 -18.188 -27.828 1 92.56 65 ASP B N 1
ATOM 2627 C CA . ASP B 1 65 ? -2.98 -18.875 -28.422 1 92.56 65 ASP B CA 1
ATOM 2628 C C . ASP B 1 65 ? -1.662 -18.438 -27.797 1 92.56 65 ASP B C 1
ATOM 2630 O O . ASP B 1 65 ? -0.619 -18.453 -28.453 1 92.56 65 ASP B O 1
ATOM 2634 N N . PHE B 1 66 ? -1.698 -17.922 -26.641 1 95.75 66 PHE B N 1
ATOM 2635 C CA . PHE B 1 66 ? -0.462 -17.484 -26 1 95.75 66 PHE B CA 1
ATOM 2636 C C . PHE B 1 66 ? -0.139 -18.391 -24.812 1 95.75 66 PHE B C 1
ATOM 2638 O O . PHE B 1 66 ? 1.031 -18.609 -24.484 1 95.75 66 PHE B O 1
ATOM 2645 N N . PHE B 1 67 ? -1.167 -18.875 -24.234 1 98.06 67 PHE B N 1
ATOM 2646 C CA . PHE B 1 67 ? -1.035 -19.766 -23.094 1 98.06 67 PHE B CA 1
ATOM 2647 C C . PHE B 1 67 ? -1.455 -21.188 -23.469 1 98.06 67 PHE B C 1
ATOM 2649 O O . PHE B 1 67 ? -1.83 -21.453 -24.609 1 98.06 67 PHE B O 1
ATOM 2656 N N . ASP B 1 68 ? -1.197 -22.156 -22.5 1 97.62 68 ASP B N 1
ATOM 2657 C CA . ASP B 1 68 ? -1.777 -23.484 -22.625 1 97.62 68 ASP B CA 1
ATOM 2658 C C . ASP B 1 68 ? -3.252 -23.406 -23.016 1 97.62 68 ASP B C 1
ATOM 2660 O O . ASP B 1 68 ? -3.992 -22.562 -22.5 1 97.62 68 ASP B O 1
ATOM 2664 N N . PRO B 1 69 ? -3.734 -24.234 -23.922 1 96.31 69 PRO B N 1
ATOM 2665 C CA . PRO B 1 69 ? -5.098 -24.156 -24.453 1 96.31 69 PRO B CA 1
ATOM 2666 C C . PRO B 1 69 ? -6.16 -24.281 -23.359 1 96.31 69 PRO B C 1
ATOM 2668 O O . PRO B 1 69 ? -7.305 -23.875 -23.562 1 96.31 69 PRO B O 1
ATOM 2671 N N . LYS B 1 70 ? -5.84 -24.828 -22.234 1 95.94 70 LYS B N 1
ATOM 2672 C CA . LYS B 1 70 ? -6.797 -25.016 -21.156 1 95.94 70 LYS B CA 1
ATOM 2673 C C . LYS B 1 70 ? -6.973 -23.734 -20.344 1 95.94 70 LYS B C 1
ATOM 2675 O O . LYS B 1 70 ? -7.867 -23.641 -19.5 1 95.94 70 LYS B O 1
ATOM 2680 N N . ILE B 1 71 ? -6.145 -22.75 -20.641 1 97.81 71 ILE B N 1
ATOM 2681 C CA . ILE B 1 71 ? -6.121 -21.531 -19.828 1 97.81 71 ILE B CA 1
ATOM 2682 C C . ILE B 1 71 ? -7.004 -20.469 -20.484 1 97.81 71 ILE B C 1
ATOM 2684 O O . ILE B 1 71 ? -6.918 -20.219 -21.688 1 97.81 71 ILE B O 1
ATOM 2688 N N . THR B 1 72 ? -7.898 -19.922 -19.719 1 97.5 72 THR B N 1
ATOM 2689 C CA . THR B 1 72 ? -8.562 -18.688 -20.141 1 97.5 72 THR B CA 1
ATOM 2690 C C . THR B 1 72 ? -7.785 -17.469 -19.656 1 97.5 72 THR B C 1
ATOM 2692 O O . THR B 1 72 ? -7.473 -17.344 -18.484 1 97.5 72 THR B O 1
ATOM 2695 N N . ALA B 1 73 ? -7.438 -16.609 -20.609 1 98.44 73 ALA B N 1
ATOM 2696 C CA . ALA B 1 73 ? -6.602 -15.461 -20.281 1 98.44 73 ALA B CA 1
ATOM 2697 C C . ALA B 1 73 ? -7.254 -14.156 -20.734 1 98.44 73 ALA B C 1
ATOM 2699 O O . ALA B 1 73 ? -7.852 -14.102 -21.812 1 98.44 73 ALA B O 1
ATOM 2700 N N . TRP B 1 74 ? -7.188 -13.156 -19.859 1 98.06 74 TRP B N 1
ATOM 2701 C CA . TRP B 1 74 ? -7.754 -11.844 -20.125 1 98.06 74 TRP B CA 1
ATOM 2702 C C . TRP B 1 74 ? -6.688 -10.758 -20.031 1 98.06 74 TRP B C 1
ATOM 2704 O O . TRP B 1 74 ? -5.926 -10.719 -19.062 1 98.06 74 TRP B O 1
ATOM 2714 N N . SER B 1 75 ? -6.668 -9.93 -21.062 1 98 75 SER B N 1
ATOM 2715 C CA . SER B 1 75 ? -5.914 -8.68 -21.047 1 98 75 SER B CA 1
ATOM 2716 C C . SER B 1 75 ? -6.785 -7.523 -20.547 1 98 75 SER B C 1
ATOM 2718 O O . SER B 1 75 ? -7.852 -7.262 -21.109 1 98 75 SER B O 1
ATOM 2720 N N . CYS B 1 76 ? -6.344 -6.855 -19.531 1 96.81 76 CYS B N 1
ATOM 2721 C CA . CYS B 1 76 ? -7.137 -5.836 -18.859 1 96.81 76 CYS B CA 1
ATOM 2722 C C . CYS B 1 76 ? -6.445 -4.477 -18.922 1 96.81 76 CYS B C 1
ATOM 2724 O O . CYS B 1 76 ? -5.227 -4.387 -18.766 1 96.81 76 CYS B O 1
ATOM 2726 N N . SER B 1 77 ? -7.145 -3.395 -19.125 1 96.25 77 SER B N 1
ATOM 2727 C CA . SER B 1 77 ? -6.562 -2.062 -19.234 1 96.25 77 SER B CA 1
ATOM 2728 C C . SER B 1 77 ? -6.348 -1.433 -17.859 1 96.25 77 SER B C 1
ATOM 2730 O O . SER B 1 77 ? -5.781 -0.345 -17.75 1 96.25 77 SER B O 1
ATOM 2732 N N . GLY B 1 78 ? -6.742 -2.053 -16.812 1 94.75 78 GLY B N 1
ATOM 2733 C CA . GLY B 1 78 ? -6.613 -1.521 -15.469 1 94.75 78 GLY B CA 1
ATOM 2734 C C . GLY B 1 78 ? -5.305 -1.898 -14.797 1 94.75 78 GLY B C 1
ATOM 2735 O O . GLY B 1 78 ? -4.395 -2.414 -15.453 1 94.75 78 GLY B O 1
ATOM 2736 N N . THR B 1 79 ? -5.195 -1.563 -13.492 1 95.25 79 THR B N 1
ATOM 2737 C CA . THR B 1 79 ? -4.051 -1.917 -12.656 1 95.25 79 THR B CA 1
ATOM 2738 C C . THR B 1 79 ? -4.109 -3.389 -12.25 1 95.25 79 THR B C 1
ATOM 2740 O O . THR B 1 79 ? -5.125 -4.055 -12.469 1 95.25 79 THR B O 1
ATOM 2743 N N . PRO B 1 80 ? -3.006 -3.889 -11.688 1 97.19 80 PRO B N 1
ATOM 2744 C CA . PRO B 1 80 ? -3.062 -5.27 -11.203 1 97.19 80 PRO B CA 1
ATOM 2745 C C . PRO B 1 80 ? -4.184 -5.492 -10.195 1 97.19 80 PRO B C 1
ATOM 2747 O O . PRO B 1 80 ? -4.848 -6.531 -10.219 1 97.19 80 PRO B O 1
ATOM 2750 N N . SER B 1 81 ? -4.418 -4.539 -9.312 1 95.44 81 SER B N 1
ATOM 2751 C CA . SER B 1 81 ? -5.527 -4.633 -8.375 1 95.44 81 SER B CA 1
ATOM 2752 C C . SER B 1 81 ? -6.867 -4.656 -9.102 1 95.44 81 SER B C 1
ATOM 2754 O O . SER B 1 81 ? -7.754 -5.438 -8.75 1 95.44 81 SER B O 1
ATOM 2756 N N . ASP B 1 82 ? -7.008 -3.865 -10.141 1 94.31 82 ASP B N 1
ATOM 2757 C CA . ASP B 1 82 ? -8.211 -3.867 -10.961 1 94.31 82 ASP B CA 1
ATOM 2758 C C . ASP B 1 82 ? -8.461 -5.242 -11.57 1 94.31 82 ASP B C 1
ATOM 2760 O O . ASP B 1 82 ? -9.602 -5.703 -11.641 1 94.31 82 ASP B O 1
ATOM 2764 N N . CYS B 1 83 ? -7.398 -5.793 -12.031 1 96.94 83 CYS B N 1
ATOM 2765 C CA . CYS B 1 83 ? -7.508 -7.086 -12.703 1 96.94 83 CYS B CA 1
ATOM 2766 C C . CYS B 1 83 ? -8.133 -8.125 -11.781 1 96.94 83 CYS B C 1
ATOM 2768 O O . CYS B 1 83 ? -9.039 -8.852 -12.188 1 96.94 83 CYS B O 1
ATOM 2770 N N . VAL B 1 84 ? -7.66 -8.156 -10.562 1 96.81 84 VAL B N 1
ATOM 2771 C CA . VAL B 1 84 ? -8.156 -9.148 -9.617 1 96.81 84 VAL B CA 1
ATOM 2772 C C . VAL B 1 84 ? -9.609 -8.828 -9.258 1 96.81 84 VAL B C 1
ATOM 2774 O O . VAL B 1 84 ? -10.469 -9.719 -9.273 1 96.81 84 VAL B O 1
ATOM 2777 N N . LYS B 1 85 ? -9.898 -7.582 -9.008 1 93.38 85 LYS B N 1
ATOM 2778 C CA . LYS B 1 85 ? -11.258 -7.191 -8.641 1 93.38 85 LYS B CA 1
ATOM 2779 C C . LYS B 1 85 ? -12.234 -7.488 -9.773 1 93.38 85 LYS B C 1
ATOM 2781 O O . LYS B 1 85 ? -13.32 -8.023 -9.539 1 93.38 85 LYS B O 1
ATOM 2786 N N . LEU B 1 86 ? -11.852 -7.145 -10.961 1 94.44 86 LEU B N 1
ATOM 2787 C CA . LEU B 1 86 ? -12.695 -7.387 -12.125 1 94.44 86 LEU B CA 1
ATOM 2788 C C . LEU B 1 86 ? -12.898 -8.883 -12.352 1 94.44 86 LEU B C 1
ATOM 2790 O O . LEU B 1 86 ? -14.008 -9.32 -12.656 1 94.44 86 LEU B O 1
ATOM 2794 N N . ALA B 1 87 ? -11.836 -9.641 -12.227 1 96.69 87 ALA B N 1
ATOM 2795 C CA . ALA B 1 87 ? -11.93 -11.086 -12.383 1 96.69 87 ALA B CA 1
ATOM 2796 C C . ALA B 1 87 ? -12.961 -11.68 -11.422 1 96.69 87 ALA B C 1
ATOM 2798 O O . ALA B 1 87 ? -13.859 -12.406 -11.836 1 96.69 87 ALA B O 1
ATOM 2799 N N . LEU B 1 88 ? -12.859 -11.305 -10.172 1 94.38 88 LEU B N 1
ATOM 2800 C CA . LEU B 1 88 ? -13.703 -11.883 -9.125 1 94.38 88 LEU B CA 1
ATOM 2801 C C . LEU B 1 88 ? -15.148 -11.438 -9.289 1 94.38 88 LEU B C 1
ATOM 2803 O O . LEU B 1 88 ? -16.078 -12.188 -8.945 1 94.38 88 LEU B O 1
ATOM 2807 N N . SER B 1 89 ? -15.336 -10.297 -9.852 1 91.06 89 SER B N 1
ATOM 2808 C CA . SER B 1 89 ? -16.688 -9.742 -9.891 1 91.06 89 SER B CA 1
ATOM 2809 C C . SER B 1 89 ? -17.391 -10.109 -11.188 1 91.06 89 SER B C 1
ATOM 2811 O O . SER B 1 89 ? -18.625 -10.258 -11.211 1 91.06 89 SER B O 1
ATOM 2813 N N . SER B 1 90 ? -16.594 -10.25 -12.266 1 91.88 90 SER B N 1
ATOM 2814 C CA . SER B 1 90 ? -17.312 -10.242 -13.531 1 91.88 90 SER B CA 1
ATOM 2815 C C . SER B 1 90 ? -16.766 -11.281 -14.5 1 91.88 90 SER B C 1
ATOM 2817 O O . SER B 1 90 ? -17.453 -11.727 -15.414 1 91.88 90 SER B O 1
ATOM 2819 N N . LEU B 1 91 ? -15.531 -11.633 -14.391 1 93.81 91 LEU B N 1
ATOM 2820 C CA . LEU B 1 91 ? -14.922 -12.398 -15.469 1 93.81 91 LEU B CA 1
ATOM 2821 C C . LEU B 1 91 ? -14.945 -13.891 -15.156 1 93.81 91 LEU B C 1
ATOM 2823 O O . LEU B 1 91 ? -14.93 -14.727 -16.062 1 93.81 91 LEU B O 1
ATOM 2827 N N . ILE B 1 92 ? -14.883 -14.188 -13.883 1 94.06 92 ILE B N 1
ATOM 2828 C CA . ILE B 1 92 ? -14.828 -15.609 -13.547 1 94.06 92 ILE B CA 1
ATOM 2829 C C . ILE B 1 92 ? -16.141 -16.031 -12.867 1 94.06 92 ILE B C 1
ATOM 2831 O O . ILE B 1 92 ? -16.75 -15.234 -12.148 1 94.06 92 ILE B O 1
ATOM 2835 N N . GLU B 1 93 ? -16.531 -17.266 -13.07 1 90.31 93 GLU B N 1
ATOM 2836 C CA . GLU B 1 93 ? -17.781 -17.781 -12.547 1 90.31 93 GLU B CA 1
ATOM 2837 C C . GLU B 1 93 ? -17.609 -18.359 -11.148 1 90.31 93 GLU B C 1
ATOM 2839 O O . GLU B 1 93 ? -18.469 -18.172 -10.281 1 90.31 93 GLU B O 1
ATOM 2844 N N . ASN B 1 94 ? -16.531 -19.094 -11.016 1 92.5 94 ASN B N 1
ATOM 2845 C CA . ASN B 1 94 ? -16.266 -19.734 -9.727 1 92.5 94 ASN B CA 1
ATOM 2846 C C . ASN B 1 94 ? -15.156 -19.016 -8.961 1 92.5 94 ASN B C 1
ATOM 2848 O O . ASN B 1 94 ? -14.141 -18.641 -9.539 1 92.5 94 ASN B O 1
ATOM 2852 N N . ARG B 1 95 ? -15.453 -18.859 -7.707 1 94.25 95 ARG B N 1
ATOM 2853 C CA . ARG B 1 95 ? -14.445 -18.281 -6.832 1 94.25 95 ARG B CA 1
ATOM 2854 C C . ARG B 1 95 ? -13.172 -19.125 -6.832 1 94.25 95 ARG B C 1
ATOM 2856 O O . ARG B 1 95 ? -13.227 -20.344 -6.664 1 94.25 95 ARG B O 1
ATOM 2863 N N . PRO B 1 96 ? -12.031 -18.516 -7.082 1 97.44 96 PRO B N 1
ATOM 2864 C CA . PRO B 1 96 ? -10.805 -19.312 -7.078 1 97.44 96 PRO B CA 1
ATOM 2865 C C . PRO B 1 96 ? -10.406 -19.781 -5.68 1 97.44 96 PRO B C 1
ATOM 2867 O O . PRO B 1 96 ? -10.758 -19.141 -4.688 1 97.44 96 PRO B O 1
ATOM 2870 N N . ASP B 1 97 ? -9.703 -20.875 -5.66 1 96.75 97 ASP B N 1
ATOM 2871 C CA . ASP B 1 97 ? -9.156 -21.406 -4.41 1 96.75 97 ASP B CA 1
ATOM 2872 C C . ASP B 1 97 ? -7.906 -20.625 -3.994 1 96.75 97 ASP B C 1
ATOM 2874 O O . ASP B 1 97 ? -7.625 -20.484 -2.803 1 96.75 97 ASP B O 1
ATOM 2878 N N . PHE B 1 98 ? -7.168 -20.172 -5.012 1 97.56 98 PHE B N 1
ATOM 2879 C CA . PHE B 1 98 ? -5.938 -19.422 -4.785 1 97.56 98 PHE B CA 1
ATOM 2880 C C . PHE B 1 98 ? -5.809 -18.281 -5.789 1 97.56 98 PHE B C 1
ATOM 2882 O O . PHE B 1 98 ? -6.27 -18.391 -6.926 1 97.56 98 PHE B O 1
ATOM 2889 N N . ILE B 1 99 ? -5.23 -17.25 -5.355 1 98.44 99 ILE B N 1
ATOM 2890 C CA . ILE B 1 99 ? -4.73 -16.219 -6.25 1 98.44 99 ILE B CA 1
ATOM 2891 C C . ILE B 1 99 ? -3.203 -16.203 -6.215 1 98.44 99 ILE B C 1
ATOM 2893 O O . ILE B 1 99 ? -2.6 -16.188 -5.137 1 98.44 99 ILE B O 1
ATOM 2897 N N . VAL B 1 100 ? -2.594 -16.312 -7.348 1 98.81 100 VAL B N 1
ATOM 2898 C CA . VAL B 1 100 ? -1.143 -16.25 -7.477 1 98.81 100 VAL B CA 1
ATOM 2899 C C . VAL B 1 100 ? -0.757 -15.078 -8.383 1 98.81 100 VAL B C 1
ATOM 2901 O O . VAL B 1 100 ? -1.061 -15.086 -9.578 1 98.81 100 VAL B O 1
ATOM 2904 N N . SER B 1 101 ? -0.116 -14.102 -7.824 1 98.81 101 SER B N 1
ATOM 2905 C CA . SER B 1 101 ? 0.39 -12.969 -8.594 1 98.81 101 SER B CA 1
ATOM 2906 C C . SER B 1 101 ? 1.865 -13.148 -8.938 1 98.81 101 SER B C 1
ATOM 2908 O O . SER B 1 101 ? 2.715 -13.195 -8.047 1 98.81 101 SER B O 1
ATOM 2910 N N . GLY B 1 102 ? 2.219 -13.25 -10.188 1 98.38 102 GLY B N 1
ATOM 2911 C CA . GLY B 1 102 ? 3.59 -13.492 -10.602 1 98.38 102 GLY B CA 1
ATOM 2912 C C . GLY B 1 102 ? 3.697 -14.43 -11.797 1 98.38 102 GLY B C 1
ATOM 2913 O O . GLY B 1 102 ? 2.699 -14.711 -12.461 1 98.38 102 GLY B O 1
ATOM 2914 N N . ILE B 1 103 ? 4.891 -14.859 -12.172 1 98.69 103 ILE B N 1
ATOM 2915 C CA . ILE B 1 103 ? 6.137 -14.523 -11.492 1 98.69 103 ILE B CA 1
ATOM 2916 C C . ILE B 1 103 ? 6.652 -13.172 -11.984 1 98.69 103 ILE B C 1
ATOM 2918 O O . ILE B 1 103 ? 6.875 -12.992 -13.188 1 98.69 103 ILE B O 1
ATOM 2922 N N . ASN B 1 104 ? 6.809 -12.281 -11.109 1 98.38 104 ASN B N 1
ATOM 2923 C CA . ASN B 1 104 ? 7.281 -10.938 -11.406 1 98.38 104 ASN B CA 1
ATOM 2924 C C . ASN B 1 104 ? 8.758 -10.938 -11.789 1 98.38 104 ASN B C 1
ATOM 2926 O O . ASN B 1 104 ? 9.57 -11.609 -11.156 1 98.38 104 ASN B O 1
ATOM 2930 N N . HIS B 1 105 ? 9.07 -10.234 -12.867 1 98 105 HIS B N 1
ATOM 2931 C CA . HIS B 1 105 ? 10.461 -10 -13.234 1 98 105 HIS B CA 1
ATOM 2932 C C . HIS B 1 105 ? 11.07 -8.875 -12.391 1 98 105 HIS B C 1
ATOM 2934 O O . HIS B 1 105 ? 10.945 -7.703 -12.742 1 98 105 HIS B O 1
ATOM 2940 N N . GLY B 1 106 ? 11.758 -9.211 -11.375 1 96.19 106 GLY B N 1
ATOM 2941 C CA . GLY B 1 106 ? 12.25 -8.305 -10.344 1 96.19 106 GLY B CA 1
ATOM 2942 C C . GLY B 1 106 ? 11.773 -8.672 -8.953 1 96.19 106 GLY B C 1
ATOM 2943 O O . GLY B 1 106 ? 10.648 -9.141 -8.781 1 96.19 106 GLY B O 1
ATOM 2944 N N . SER B 1 107 ? 12.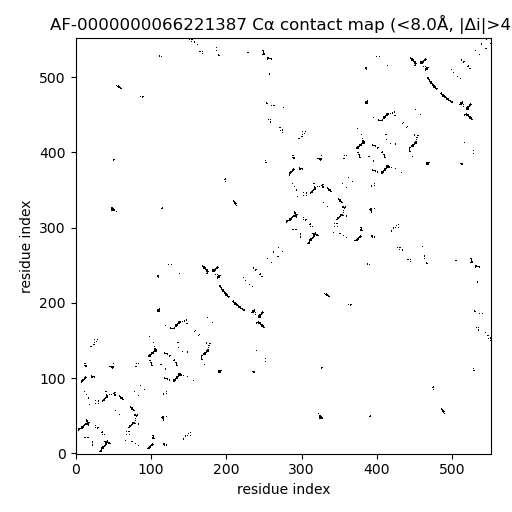508 -8.375 -7.98 1 95.69 107 SER B N 1
ATOM 2945 C CA . SER B 1 107 ? 12.219 -8.789 -6.613 1 95.69 107 SER B CA 1
ATOM 2946 C C . SER B 1 107 ? 11.148 -7.902 -5.984 1 95.69 107 SER B C 1
ATOM 2948 O O . SER B 1 107 ? 10.891 -6.793 -6.461 1 95.69 107 SER B O 1
ATOM 2950 N N . ASN B 1 108 ? 10.469 -8.367 -5.07 1 96.44 108 ASN B N 1
ATOM 2951 C CA . ASN B 1 108 ? 9.625 -7.633 -4.133 1 96.44 108 ASN B CA 1
ATOM 2952 C C . ASN B 1 108 ? 10.039 -7.891 -2.686 1 96.44 108 ASN B C 1
ATOM 2954 O O . ASN B 1 108 ? 9.344 -8.594 -1.952 1 96.44 108 ASN B O 1
ATOM 2958 N N . LEU B 1 109 ? 11.188 -7.273 -2.352 1 96.5 109 LEU B N 1
ATOM 2959 C 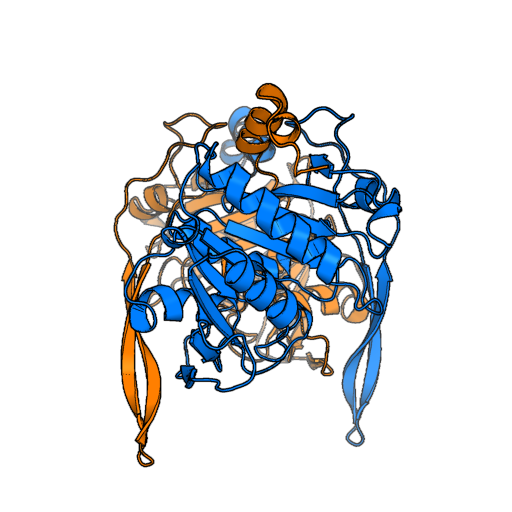CA . LEU B 1 109 ? 11.836 -7.469 -1.059 1 96.5 109 LEU B CA 1
ATOM 2960 C C . LEU B 1 109 ? 11.719 -6.215 -0.197 1 96.5 109 LEU B C 1
ATOM 2962 O O . LEU B 1 109 ? 11.695 -5.098 -0.719 1 96.5 109 LEU B O 1
ATOM 2966 N N . GLY B 1 110 ? 11.688 -6.461 1.07 1 95.12 110 GLY B N 1
ATOM 2967 C CA . GLY B 1 110 ? 11.672 -5.336 1.99 1 95.12 110 GLY B CA 1
ATOM 2968 C C . GLY B 1 110 ? 10.547 -4.352 1.718 1 95.12 110 GLY B C 1
ATOM 2969 O O . GLY B 1 110 ? 9.391 -4.754 1.57 1 95.12 110 GLY B O 1
ATOM 2970 N N . THR B 1 111 ? 10.867 -3.125 1.671 1 93.56 111 THR B N 1
ATOM 2971 C CA . THR B 1 111 ? 9.867 -2.072 1.537 1 93.56 111 THR B CA 1
ATOM 2972 C C . THR B 1 111 ? 9.352 -1.995 0.103 1 93.56 111 THR B C 1
ATOM 2974 O O . THR B 1 111 ? 8.352 -1.319 -0.168 1 93.56 111 THR B O 1
ATOM 2977 N N . ASP B 1 112 ? 9.961 -2.805 -0.81 1 93.88 112 ASP B N 1
ATOM 2978 C CA . ASP B 1 112 ? 9.469 -2.838 -2.186 1 93.88 112 ASP B CA 1
ATOM 2979 C C . ASP B 1 112 ? 8.016 -3.311 -2.24 1 93.88 112 ASP B C 1
ATOM 2981 O O . ASP B 1 112 ? 7.277 -2.947 -3.154 1 93.88 112 ASP B O 1
ATOM 2985 N N . VAL B 1 113 ? 7.594 -4.039 -1.245 1 96.62 113 VAL B N 1
ATOM 2986 C CA . VAL B 1 113 ? 6.266 -4.641 -1.236 1 96.62 113 VAL B CA 1
ATOM 2987 C C . VAL B 1 113 ? 5.203 -3.545 -1.221 1 96.62 113 VAL B C 1
ATOM 2989 O O . VAL B 1 113 ? 4.086 -3.748 -1.698 1 96.62 113 VAL B O 1
ATOM 2992 N N . LEU B 1 114 ? 5.551 -2.361 -0.751 1 95.25 114 LEU B N 1
ATOM 2993 C CA . LEU B 1 114 ? 4.594 -1.267 -0.627 1 95.25 114 LEU B CA 1
ATOM 2994 C C . LEU B 1 114 ? 4.254 -0.683 -1.994 1 95.25 114 LEU B C 1
ATOM 2996 O O . LEU B 1 114 ? 3.15 -0.172 -2.201 1 95.25 114 LEU B O 1
ATOM 3000 N N . TYR B 1 115 ? 5.176 -0.818 -2.936 1 94.44 115 TYR B N 1
ATOM 3001 C CA . TYR B 1 115 ? 5.051 -0.198 -4.25 1 94.44 115 TYR B CA 1
ATOM 3002 C C . TYR B 1 115 ? 4.641 -1.224 -5.301 1 94.44 115 TYR B C 1
ATOM 3004 O O . TYR B 1 115 ? 4.344 -0.867 -6.441 1 94.44 115 TYR B O 1
ATOM 3012 N N . SER B 1 116 ? 4.605 -2.445 -4.957 1 96.31 116 SER B N 1
ATOM 3013 C CA . SER B 1 116 ? 4.551 -3.564 -5.895 1 96.31 116 SER B CA 1
ATOM 3014 C C . SER B 1 116 ? 3.125 -3.826 -6.359 1 96.31 116 SER B C 1
ATOM 3016 O O . SER B 1 116 ? 2.256 -4.172 -5.555 1 96.31 116 SER B O 1
ATOM 3018 N N . GLY B 1 117 ? 2.963 -3.738 -7.641 1 97.19 117 GLY B N 1
ATOM 3019 C CA . GLY B 1 117 ? 1.701 -4.195 -8.203 1 97.19 117 GLY B CA 1
ATOM 3020 C C . GLY B 1 117 ? 1.472 -5.684 -8.016 1 97.19 117 GLY B C 1
ATOM 3021 O O . GLY B 1 117 ? 0.336 -6.125 -7.824 1 97.19 117 GLY B O 1
ATOM 3022 N N . THR B 1 118 ? 2.549 -6.508 -8.062 1 98.31 118 THR B N 1
ATOM 3023 C CA . THR B 1 118 ? 2.504 -7.945 -7.828 1 98.31 118 THR B CA 1
ATOM 3024 C C . THR B 1 118 ? 1.934 -8.25 -6.445 1 98.31 118 THR B C 1
ATOM 3026 O O . THR B 1 118 ? 0.986 -9.031 -6.32 1 98.31 118 THR B O 1
ATOM 3029 N N . VAL B 1 119 ? 2.449 -7.602 -5.457 1 98.44 119 VAL B N 1
ATOM 3030 C CA . VAL B 1 119 ? 2.016 -7.828 -4.082 1 98.44 119 VAL B CA 1
ATOM 3031 C C . VAL B 1 119 ? 0.601 -7.285 -3.891 1 98.44 119 VAL B C 1
ATOM 3033 O O . VAL B 1 119 ? -0.222 -7.906 -3.213 1 98.44 119 VAL B O 1
ATOM 3036 N N . SER B 1 120 ? 0.311 -6.18 -4.527 1 97.88 120 SER B N 1
ATOM 3037 C CA . SER B 1 120 ? -1.008 -5.57 -4.398 1 97.88 120 SER B CA 1
ATOM 3038 C C . SER B 1 120 ? -2.092 -6.469 -4.984 1 97.88 120 SER B C 1
ATOM 3040 O O . SER B 1 120 ? -3.184 -6.578 -4.422 1 97.88 120 SER B O 1
ATOM 3042 N N . ALA B 1 121 ? -1.796 -7.082 -6.109 1 98.12 121 ALA B N 1
ATOM 3043 C CA . ALA B 1 121 ? -2.754 -8.008 -6.703 1 98.12 121 ALA B CA 1
ATOM 3044 C C . ALA B 1 121 ? -3.064 -9.164 -5.754 1 98.12 121 ALA B C 1
ATOM 3046 O O . ALA B 1 121 ? -4.23 -9.516 -5.559 1 98.12 121 ALA B O 1
ATOM 3047 N N . ALA B 1 122 ? -2.049 -9.688 -5.16 1 98.31 122 ALA B N 1
ATOM 3048 C CA . ALA B 1 122 ? -2.234 -10.773 -4.191 1 98.31 122 ALA B CA 1
ATOM 3049 C C . ALA B 1 122 ? -2.979 -10.281 -2.955 1 98.31 122 ALA B C 1
ATOM 3051 O O . ALA B 1 122 ? -3.781 -11.016 -2.373 1 98.31 122 ALA B O 1
ATOM 3052 N N . MET B 1 123 ? -2.719 -9.047 -2.59 1 97 123 MET B N 1
ATOM 3053 C CA . MET B 1 123 ? -3.377 -8.445 -1.433 1 97 123 MET B CA 1
ATOM 3054 C C . MET B 1 123 ? -4.887 -8.367 -1.646 1 97 123 MET B C 1
ATOM 3056 O O . MET B 1 123 ? -5.66 -8.594 -0.713 1 97 123 MET B O 1
ATOM 3060 N N . GLU B 1 124 ? -5.324 -8.086 -2.842 1 95.25 124 GLU B N 1
ATOM 3061 C CA . GLU B 1 124 ? -6.75 -8.086 -3.143 1 95.25 124 GLU B CA 1
ATOM 3062 C C . GLU B 1 124 ? -7.387 -9.43 -2.824 1 95.25 124 GLU B C 1
ATOM 3064 O O . GLU B 1 124 ? -8.531 -9.492 -2.371 1 95.25 124 GLU B O 1
ATOM 3069 N N . GLY B 1 125 ? -6.637 -10.453 -3.066 1 95.5 125 GLY B N 1
ATOM 3070 C CA . GLY B 1 125 ? -7.133 -11.789 -2.766 1 95.5 125 GLY B CA 1
ATOM 3071 C C . GLY B 1 125 ? -7.41 -12 -1.291 1 95.5 125 GLY B C 1
ATOM 3072 O O . GLY B 1 125 ? -8.492 -12.461 -0.92 1 95.5 125 GLY B O 1
ATOM 3073 N N . ILE B 1 126 ? -6.473 -11.578 -0.454 1 94.56 126 ILE B N 1
ATOM 3074 C CA . ILE B 1 126 ? -6.652 -11.867 0.964 1 94.56 126 ILE B CA 1
ATOM 3075 C C . ILE B 1 126 ? -7.715 -10.938 1.551 1 94.56 126 ILE B C 1
ATOM 3077 O O . ILE B 1 126 ? -8.422 -11.312 2.488 1 94.56 126 ILE B O 1
ATOM 3081 N N . ILE B 1 127 ? -7.852 -9.805 0.993 1 91.25 127 ILE B N 1
ATOM 3082 C CA . ILE B 1 127 ? -8.938 -8.93 1.416 1 91.25 127 ILE B CA 1
ATOM 3083 C C . ILE B 1 127 ? -10.281 -9.609 1.162 1 91.25 127 ILE B C 1
ATOM 3085 O O . ILE B 1 127 ? -11.219 -9.461 1.947 1 91.25 127 ILE B O 1
ATOM 3089 N N . GLU B 1 128 ? -10.336 -10.438 0.135 1 90.69 128 GLU B N 1
ATOM 3090 C CA . GLU B 1 128 ? -11.547 -11.164 -0.228 1 90.69 128 GLU B CA 1
ATOM 3091 C C . GLU B 1 128 ? -11.594 -12.531 0.444 1 90.69 128 GLU B C 1
ATOM 3093 O O . GLU B 1 128 ? -12.461 -13.352 0.13 1 90.69 128 GLU B O 1
ATOM 3098 N N . GLY B 1 129 ? -10.648 -12.852 1.253 1 91.12 129 GLY B N 1
ATOM 3099 C CA . GLY B 1 129 ? -10.633 -14.109 1.989 1 91.12 129 GLY B CA 1
ATOM 3100 C C . GLY B 1 129 ? -10.062 -15.266 1.189 1 91.12 129 GLY B C 1
ATOM 3101 O O . GLY B 1 129 ? -10.273 -16.422 1.534 1 91.12 129 GLY B O 1
ATOM 3102 N N . ILE B 1 130 ? -9.359 -14.984 0.125 1 95.25 130 ILE B N 1
ATOM 3103 C CA . ILE B 1 130 ? -8.781 -16.031 -0.719 1 95.25 130 ILE B CA 1
ATOM 3104 C C . ILE B 1 130 ? -7.281 -16.141 -0.444 1 95.25 130 ILE B C 1
ATOM 3106 O O . ILE B 1 130 ? -6.551 -15.156 -0.558 1 95.25 130 ILE B O 1
ATOM 3110 N N . PRO B 1 131 ? -6.777 -17.359 -0.028 1 96.44 131 PRO B N 1
ATOM 3111 C CA . PRO B 1 131 ? -5.324 -17.484 0.13 1 96.44 131 PRO B CA 1
ATOM 3112 C C . PRO B 1 131 ? -4.555 -17.062 -1.113 1 96.44 131 PRO B C 1
ATOM 3114 O O . PRO B 1 131 ? -4.914 -17.438 -2.232 1 96.44 131 PRO B O 1
ATOM 3117 N N . SER B 1 132 ? -3.506 -16.25 -0.915 1 97.94 132 SER B N 1
ATOM 3118 C CA . SER B 1 132 ? -2.844 -15.633 -2.055 1 97.94 132 SER B CA 1
ATOM 3119 C C . SER B 1 132 ? -1.326 -15.734 -1.938 1 97.94 132 SER B C 1
ATOM 3121 O O . SER B 1 132 ? -0.787 -15.805 -0.832 1 97.94 132 SER B O 1
ATOM 3123 N N . ILE B 1 133 ? -0.667 -15.805 -3.07 1 98.5 133 ILE B N 1
ATOM 3124 C CA . ILE B 1 133 ? 0.786 -15.859 -3.191 1 98.5 133 ILE B CA 1
ATOM 3125 C C . ILE B 1 133 ? 1.268 -14.773 -4.145 1 98.5 133 ILE B C 1
ATOM 3127 O O . ILE B 1 133 ? 0.678 -14.562 -5.211 1 98.5 133 ILE B O 1
ATOM 3131 N N . ALA B 1 134 ? 2.213 -13.977 -3.766 1 98.88 134 ALA B N 1
ATOM 3132 C CA . ALA B 1 134 ? 2.969 -13.109 -4.668 1 98.88 134 ALA B CA 1
ATOM 3133 C C . ALA B 1 134 ? 4.344 -13.695 -4.969 1 98.88 134 ALA B C 1
ATOM 3135 O O . ALA B 1 134 ? 5.113 -14 -4.051 1 98.88 134 ALA B O 1
ATOM 3136 N N . MET B 1 135 ? 4.703 -13.891 -6.219 1 98.81 135 MET B N 1
ATOM 3137 C CA . MET B 1 135 ? 5.957 -14.531 -6.602 1 98.81 135 MET B CA 1
ATOM 3138 C C . MET B 1 135 ? 6.801 -13.609 -7.473 1 98.81 135 MET B C 1
ATOM 3140 O O . MET B 1 135 ? 6.293 -13.016 -8.422 1 98.81 135 MET B O 1
ATOM 3144 N N . SER B 1 136 ? 8.07 -13.57 -7.176 1 98.75 136 SER B N 1
ATOM 3145 C CA . SER B 1 136 ? 8.992 -12.703 -7.906 1 98.75 136 SER B CA 1
ATOM 3146 C C . SER B 1 136 ? 10.328 -13.398 -8.141 1 98.75 136 SER B C 1
ATOM 3148 O O . SER B 1 136 ? 10.828 -14.109 -7.273 1 98.75 136 SER B O 1
ATOM 3150 N N . LEU B 1 137 ? 10.844 -13.281 -9.328 1 98.81 137 LEU B N 1
ATOM 3151 C CA . LEU B 1 137 ? 12.242 -13.602 -9.594 1 98.81 137 LEU B CA 1
ATOM 3152 C C . LEU B 1 137 ? 13.148 -12.438 -9.219 1 98.81 137 LEU B C 1
ATOM 3154 O O . LEU B 1 137 ? 13.008 -11.336 -9.766 1 98.81 137 LEU B O 1
ATOM 3158 N N . ALA B 1 138 ? 14.109 -12.695 -8.336 1 97.56 138 ALA B N 1
ATOM 3159 C CA . ALA B 1 138 ? 14.898 -11.617 -7.754 1 97.56 138 ALA B CA 1
ATOM 3160 C C . ALA B 1 138 ? 16.016 -11.18 -8.695 1 97.56 138 ALA B C 1
ATOM 3162 O O . ALA B 1 138 ? 17.188 -11.109 -8.305 1 97.56 138 ALA B O 1
ATOM 3163 N N . SER B 1 139 ? 15.656 -10.852 -9.914 1 96.25 139 SER B N 1
ATOM 3164 C CA . SER B 1 139 ? 16.578 -10.367 -10.945 1 96.25 139 SER B CA 1
ATOM 3165 C C . SER B 1 139 ? 15.82 -9.641 -12.055 1 96.25 139 SER B C 1
ATOM 3167 O O . SER B 1 139 ? 14.688 -10.008 -12.391 1 96.25 139 SER B O 1
ATOM 3169 N N . PHE B 1 140 ? 16.453 -8.688 -12.625 1 92.12 140 PHE B N 1
ATOM 3170 C CA . PHE B 1 140 ? 15.875 -7.996 -13.766 1 92.12 140 PHE B CA 1
ATOM 3171 C C . PHE B 1 140 ? 16.484 -8.5 -15.07 1 92.12 140 PHE B C 1
ATOM 3173 O O . PHE B 1 140 ? 16.016 -8.141 -16.156 1 92.12 140 PHE B O 1
ATOM 3180 N N . SER B 1 141 ? 17.438 -9.312 -14.961 1 94.94 141 SER B N 1
ATOM 3181 C CA . SER B 1 141 ? 18.125 -9.781 -16.156 1 94.94 141 SER B CA 1
ATOM 3182 C C . SER B 1 141 ? 17.875 -11.258 -16.406 1 94.94 141 SER B C 1
ATOM 3184 O O . SER B 1 141 ? 17.672 -11.68 -17.547 1 94.94 141 SER B O 1
ATOM 3186 N N . SER B 1 142 ? 17.797 -12 -15.312 1 96.31 142 SER B N 1
ATOM 3187 C CA . SER B 1 142 ? 17.562 -13.438 -15.461 1 96.31 142 SER B CA 1
ATOM 3188 C C . SER B 1 142 ? 16.156 -13.719 -15.992 1 96.31 142 SER B C 1
ATOM 3190 O O . SER B 1 142 ? 15.211 -13.016 -15.648 1 96.31 142 SER B O 1
ATOM 3192 N N . ARG B 1 143 ? 16.109 -14.727 -16.781 1 96 143 ARG B N 1
ATOM 3193 C CA . ARG B 1 143 ? 14.812 -15.141 -17.312 1 96 143 ARG B CA 1
ATOM 3194 C C . ARG B 1 143 ? 14.492 -16.578 -16.922 1 96 143 ARG B C 1
ATOM 3196 O O . ARG B 1 143 ? 13.703 -17.25 -17.594 1 96 143 ARG B O 1
ATOM 3203 N N . GLN B 1 144 ? 15.188 -17.016 -15.891 1 96.19 144 GLN B N 1
ATOM 3204 C CA . GLN B 1 144 ? 14.977 -18.375 -15.414 1 96.19 144 GLN B CA 1
ATOM 3205 C C . GLN B 1 144 ? 13.789 -18.453 -14.461 1 96.19 144 GLN B C 1
ATOM 3207 O O . GLN B 1 144 ? 13.969 -18.625 -13.258 1 96.19 144 GLN B O 1
ATOM 3212 N N . PHE B 1 145 ? 12.609 -18.547 -15.094 1 98.38 145 PHE B N 1
ATOM 3213 C CA . PHE B 1 145 ? 11.383 -18.5 -14.305 1 98.38 145 PHE B CA 1
ATOM 3214 C C . PHE B 1 145 ? 10.945 -19.906 -13.898 1 98.38 145 PHE B C 1
ATOM 3216 O O . PHE B 1 145 ? 10.156 -20.062 -12.969 1 98.38 145 PHE B O 1
ATOM 3223 N N . GLN B 1 146 ? 11.492 -20.906 -14.531 1 98.31 146 GLN B N 1
ATOM 3224 C CA . GLN B 1 146 ? 10.953 -22.266 -14.398 1 98.31 146 GLN B CA 1
ATOM 3225 C C . GLN B 1 146 ? 11.125 -22.781 -12.977 1 98.31 146 GLN B C 1
ATOM 3227 O O . GLN B 1 146 ? 10.203 -23.391 -12.422 1 98.31 146 GLN B O 1
ATOM 3232 N N . PRO B 1 147 ? 12.344 -22.547 -12.328 1 97.5 147 PRO B N 1
ATOM 3233 C CA . PRO B 1 147 ? 12.453 -23.016 -10.938 1 97.5 147 PRO B CA 1
ATOM 3234 C C . PRO B 1 147 ? 11.367 -22.422 -10.039 1 97.5 147 PRO B C 1
ATOM 3236 O O . PRO B 1 147 ? 10.844 -23.125 -9.164 1 97.5 147 PRO B O 1
ATOM 3239 N N . GLY B 1 148 ? 11.055 -21.172 -10.234 1 98.19 148 GLY B N 1
ATOM 3240 C CA . GLY B 1 148 ? 9.984 -20.547 -9.469 1 98.19 148 GLY B CA 1
ATOM 3241 C C . GLY B 1 148 ? 8.617 -21.156 -9.75 1 98.19 148 GLY B C 1
ATOM 3242 O O . GLY B 1 148 ? 7.828 -21.375 -8.828 1 98.19 148 GLY B O 1
ATOM 3243 N N . ALA B 1 149 ? 8.328 -21.422 -11.023 1 98.56 149 ALA B N 1
ATOM 3244 C CA . ALA B 1 149 ? 7.051 -22.016 -11.406 1 98.56 149 ALA B CA 1
ATOM 3245 C C . ALA B 1 149 ? 6.902 -23.406 -10.812 1 98.56 149 ALA B C 1
ATOM 3247 O O . ALA B 1 149 ? 5.82 -23.781 -10.352 1 98.56 149 ALA B O 1
ATOM 3248 N N . ASP B 1 150 ? 7.988 -24.156 -10.82 1 97.38 150 ASP B N 1
ATOM 3249 C CA . ASP B 1 150 ? 7.977 -25.484 -10.211 1 97.38 150 ASP B CA 1
ATOM 3250 C C . ASP B 1 150 ? 7.711 -25.406 -8.711 1 97.38 150 ASP B C 1
ATOM 3252 O O . ASP B 1 150 ? 6.926 -26.188 -8.172 1 97.38 150 ASP B O 1
ATOM 3256 N N . PHE B 1 151 ? 8.383 -24.516 -8.086 1 97.31 151 PHE B N 1
ATOM 3257 C CA . PHE B 1 151 ? 8.172 -24.297 -6.656 1 97.31 151 PHE B CA 1
ATOM 3258 C C . PHE B 1 151 ? 6.715 -23.969 -6.367 1 97.31 151 PHE B C 1
ATOM 3260 O O . PHE B 1 151 ? 6.152 -24.438 -5.371 1 97.31 151 PHE B O 1
ATOM 3267 N N . ALA B 1 152 ? 6.062 -23.141 -7.227 1 97.88 152 ALA B N 1
ATOM 3268 C CA . ALA B 1 152 ? 4.664 -22.75 -7.062 1 97.88 152 ALA B CA 1
ATOM 3269 C C . ALA B 1 152 ? 3.756 -23.984 -7.016 1 97.88 152 ALA B C 1
ATOM 3271 O O . ALA B 1 152 ? 2.807 -24.031 -6.23 1 97.88 152 ALA B O 1
ATOM 3272 N N . CYS B 1 153 ? 4.035 -24.969 -7.852 1 96 153 CYS B N 1
ATOM 3273 C CA . CYS B 1 153 ? 3.242 -26.188 -7.848 1 96 153 CYS B CA 1
ATOM 3274 C C . CYS B 1 153 ? 3.279 -26.859 -6.477 1 96 153 CYS B C 1
ATOM 3276 O O . CYS B 1 153 ? 2.234 -27.203 -5.922 1 96 153 CYS B O 1
ATOM 3278 N N . GLY B 1 154 ? 4.504 -26.969 -5.973 1 93.75 154 GLY B N 1
ATOM 3279 C CA . GLY B 1 154 ? 4.648 -27.562 -4.656 1 93.75 154 GLY B CA 1
ATOM 3280 C C . GLY B 1 154 ? 3.992 -26.75 -3.557 1 93.75 154 GLY B C 1
ATOM 3281 O O . GLY B 1 154 ? 3.354 -27.297 -2.662 1 93.75 154 GLY B O 1
ATOM 3282 N N . LEU B 1 155 ? 4.141 -25.469 -3.619 1 95.75 155 LEU B N 1
ATOM 3283 C CA . LEU B 1 155 ? 3.615 -24.578 -2.596 1 95.75 155 LEU B CA 1
ATOM 3284 C C . LEU B 1 155 ? 2.092 -24.625 -2.562 1 95.75 155 LEU B C 1
ATOM 3286 O O . LEU B 1 155 ? 1.491 -24.672 -1.487 1 95.75 155 LEU B O 1
ATOM 3290 N N . ILE B 1 156 ? 1.457 -24.594 -3.723 1 95.69 156 ILE B N 1
ATOM 3291 C CA . ILE B 1 156 ? 0.002 -24.609 -3.826 1 95.69 156 ILE B CA 1
ATOM 3292 C C . ILE B 1 156 ? -0.538 -25.938 -3.273 1 95.69 156 ILE B C 1
ATOM 3294 O O . ILE B 1 156 ? -1.512 -25.938 -2.518 1 95.69 156 ILE B O 1
ATOM 3298 N N . GLN B 1 157 ? 0.129 -26.984 -3.676 1 92.94 157 GLN B N 1
ATOM 3299 C CA . GLN B 1 157 ? -0.28 -28.281 -3.146 1 92.94 157 GLN B CA 1
ATOM 3300 C C . GLN B 1 157 ? -0.164 -28.328 -1.624 1 92.94 157 GLN B C 1
ATOM 3302 O O . GLN B 1 157 ? -1.063 -28.812 -0.938 1 92.94 157 GLN B O 1
ATOM 3307 N N . GLN B 1 158 ? 0.912 -27.828 -1.138 1 92.19 158 GLN B N 1
ATOM 3308 C CA . GLN B 1 158 ? 1.123 -27.781 0.306 1 92.19 158 GLN B CA 1
ATOM 3309 C C . GLN B 1 158 ? 0.044 -26.938 0.993 1 92.19 158 GLN B C 1
ATOM 3311 O O . GLN B 1 158 ? -0.476 -27.328 2.041 1 92.19 158 GLN B O 1
ATOM 3316 N N . LEU B 1 159 ? -0.285 -25.812 0.441 1 93.5 159 LEU B N 1
ATOM 3317 C CA . LEU B 1 159 ? -1.298 -24.938 1.004 1 93.5 159 LEU B CA 1
ATOM 3318 C C . LEU B 1 159 ? -2.672 -25.594 0.98 1 93.5 159 LEU B C 1
ATOM 3320 O O . LEU B 1 159 ? -3.488 -25.375 1.877 1 93.5 159 LEU B O 1
ATOM 3324 N N . TYR B 1 160 ? -2.881 -26.312 -0.037 1 92.44 160 TYR B N 1
ATOM 3325 C CA . TYR B 1 160 ? -4.152 -27.031 -0.139 1 92.44 160 TYR B CA 1
ATOM 3326 C C . TYR B 1 160 ? -4.258 -28.109 0.929 1 92.44 160 TYR B C 1
ATOM 3328 O O . TYR B 1 160 ? -5.293 -28.25 1.583 1 92.44 160 TYR B O 1
ATOM 3336 N N . ASP B 1 161 ? -3.182 -28.828 1.07 1 90.94 161 ASP B N 1
ATOM 3337 C CA . ASP B 1 161 ? -3.164 -29.938 2.012 1 90.94 161 ASP B CA 1
ATOM 3338 C C . ASP B 1 161 ? -3.121 -29.438 3.453 1 90.94 161 ASP B C 1
ATOM 3340 O O . ASP B 1 161 ? -3.66 -30.094 4.355 1 90.94 161 ASP B O 1
ATOM 3344 N N . HIS B 1 162 ? -2.465 -28.375 3.652 1 90.62 162 HIS B N 1
ATOM 3345 C CA . HIS B 1 162 ? -2.275 -27.781 4.969 1 90.62 162 HIS B CA 1
ATOM 3346 C C . HIS B 1 162 ? -2.582 -26.297 4.949 1 90.62 162 HIS B C 1
ATOM 3348 O O . HIS B 1 162 ? -1.673 -25.469 5.059 1 90.62 162 HIS B O 1
ATOM 3354 N N . PRO B 1 163 ? -3.844 -25.938 4.988 1 90.88 163 PRO B N 1
ATOM 3355 C CA . PRO B 1 163 ? -4.234 -24.531 4.859 1 90.88 163 PRO B CA 1
ATOM 3356 C C . PRO B 1 163 ? -3.797 -23.688 6.051 1 90.88 163 PRO B C 1
ATOM 3358 O O . PRO B 1 163 ? -3.688 -24.203 7.168 1 90.88 163 PRO B O 1
ATOM 3361 N N . LEU B 1 164 ? -3.506 -22.438 5.773 1 87.69 164 LEU B N 1
ATOM 3362 C CA . LEU B 1 164 ? -3.225 -21.484 6.836 1 87.69 164 LEU B CA 1
ATOM 3363 C C . LEU B 1 164 ? -4.516 -21.016 7.5 1 87.69 164 LEU B C 1
ATOM 3365 O O . LEU B 1 164 ? -5.578 -21.016 6.879 1 87.69 164 LEU B O 1
ATOM 3369 N N . PRO B 1 165 ? -4.477 -20.719 8.773 1 76.44 165 PRO B N 1
ATOM 3370 C CA . PRO B 1 165 ? -5.695 -20.375 9.508 1 76.44 165 PRO B CA 1
ATOM 3371 C C . PRO B 1 165 ? -6.359 -19.094 8.977 1 76.44 165 PRO B C 1
ATOM 3373 O O . PRO B 1 165 ? -7.59 -19.016 8.945 1 76.44 165 PRO B O 1
ATOM 3376 N N . ASP B 1 166 ? -5.574 -18.062 8.75 1 78.12 166 ASP B N 1
ATOM 3377 C CA . ASP B 1 166 ? -6.168 -16.812 8.289 1 78.12 166 ASP B CA 1
ATOM 3378 C C . ASP B 1 166 ? -5.711 -16.469 6.875 1 78.12 166 ASP B C 1
ATOM 3380 O O . ASP B 1 166 ? -4.812 -17.125 6.336 1 78.12 166 ASP B O 1
ATOM 3384 N N . SER B 1 167 ? -6.574 -15.562 6.297 1 76.81 167 SER B N 1
ATOM 3385 C CA . SER B 1 167 ? -6.195 -15.133 4.953 1 76.81 167 SER B CA 1
ATOM 3386 C C . SER B 1 167 ? -4.852 -14.414 4.961 1 76.81 167 SER B C 1
ATOM 3388 O O . SER B 1 167 ? -4.746 -13.297 5.465 1 76.81 167 SER B O 1
ATOM 3390 N N . THR B 1 168 ? -3.838 -15.242 4.613 1 88.62 168 THR B N 1
ATOM 3391 C CA . THR B 1 168 ? -2.445 -14.805 4.59 1 88.62 168 THR B CA 1
ATOM 3392 C C . THR B 1 168 ? -1.925 -14.742 3.156 1 88.62 168 THR B C 1
ATOM 3394 O O . THR B 1 168 ? -2.27 -15.578 2.324 1 88.62 168 THR B O 1
ATOM 3397 N N . LEU B 1 169 ? -1.179 -13.68 2.932 1 97.44 169 LEU B N 1
ATOM 3398 C CA . LEU B 1 169 ? -0.417 -13.562 1.693 1 97.44 169 LEU B CA 1
ATOM 3399 C C . LEU B 1 169 ? 1.014 -14.055 1.887 1 97.44 169 LEU B C 1
ATOM 3401 O O . LEU B 1 169 ? 1.705 -13.617 2.809 1 97.44 169 LEU B O 1
ATOM 3405 N N . LEU B 1 170 ? 1.389 -15.062 1.142 1 98.25 170 LEU B N 1
ATOM 3406 C CA . LEU B 1 170 ? 2.789 -15.469 1.123 1 98.25 170 LEU B CA 1
ATOM 3407 C C . LEU B 1 170 ? 3.545 -14.773 -0.002 1 98.25 170 LEU B C 1
ATOM 3409 O O . LEU B 1 170 ? 3.26 -15 -1.181 1 98.25 170 LEU B O 1
ATOM 3413 N N . ASN B 1 171 ? 4.449 -13.875 0.391 1 98.75 171 ASN B N 1
ATOM 3414 C CA . ASN B 1 171 ? 5.348 -13.219 -0.551 1 98.75 171 ASN B CA 1
ATOM 3415 C C . ASN B 1 171 ? 6.605 -14.047 -0.796 1 98.75 171 ASN B C 1
ATOM 3417 O O . ASN B 1 171 ? 7.422 -14.227 0.109 1 98.75 171 ASN B O 1
ATOM 3421 N N . VAL B 1 172 ? 6.77 -14.508 -2.041 1 98.81 172 VAL B N 1
ATOM 3422 C CA . VAL B 1 172 ? 7.832 -15.445 -2.389 1 98.81 172 VAL B CA 1
ATOM 3423 C C . VAL B 1 172 ? 8.812 -14.781 -3.352 1 98.81 172 VAL B C 1
ATOM 3425 O O . VAL B 1 172 ? 8.406 -14.25 -4.395 1 98.81 172 VAL B O 1
ATOM 3428 N N . ASN B 1 173 ? 10.062 -14.742 -3.041 1 98.81 173 ASN B N 1
ATOM 3429 C CA . ASN B 1 173 ? 11.125 -14.32 -3.955 1 98.81 173 ASN B CA 1
ATOM 3430 C C . ASN B 1 173 ? 12.07 -15.469 -4.281 1 98.81 173 ASN B C 1
ATOM 3432 O O . ASN B 1 173 ? 12.57 -16.141 -3.377 1 98.81 173 ASN B O 1
ATOM 3436 N N . ILE B 1 174 ? 12.281 -15.727 -5.535 1 98.75 174 ILE B N 1
ATOM 3437 C CA . ILE B 1 174 ? 13.141 -16.781 -6.055 1 98.75 174 ILE B CA 1
ATOM 3438 C C . ILE B 1 174 ? 14.508 -16.203 -6.41 1 98.75 174 ILE B C 1
ATOM 3440 O O . ILE B 1 174 ? 14.602 -15.25 -7.184 1 98.75 174 ILE B O 1
ATOM 3444 N N . PRO B 1 175 ? 15.594 -16.766 -5.824 1 98.38 175 PRO B N 1
ATOM 3445 C CA . PRO B 1 175 ? 16.906 -16.297 -6.25 1 98.38 175 PRO B CA 1
ATOM 3446 C C . PRO B 1 175 ? 17.203 -16.609 -7.715 1 98.38 175 PRO B C 1
ATOM 3448 O O . PRO B 1 175 ? 16.797 -17.656 -8.219 1 98.38 175 PRO B O 1
ATOM 3451 N N . PRO B 1 176 ? 17.891 -15.727 -8.375 1 97.88 176 PRO B N 1
ATOM 3452 C CA . PRO B 1 176 ? 18.156 -15.906 -9.805 1 97.88 176 PRO B CA 1
ATOM 3453 C C . PRO B 1 176 ? 19.312 -16.844 -10.086 1 97.88 176 PRO B C 1
ATOM 3455 O O . PRO B 1 176 ? 20.297 -16.453 -10.734 1 97.88 176 PRO B O 1
ATOM 3458 N N . VAL B 1 177 ? 19.219 -18.031 -9.656 1 97.38 177 VAL B N 1
ATOM 3459 C CA . VAL B 1 177 ? 20.219 -19.078 -9.859 1 97.38 177 VAL B CA 1
ATOM 3460 C C . VAL B 1 177 ? 19.531 -20.344 -10.398 1 97.38 177 VAL B C 1
ATOM 3462 O O . VAL B 1 177 ? 18.312 -20.406 -10.484 1 97.38 177 VAL B O 1
ATOM 3465 N N . THR B 1 178 ? 20.359 -21.266 -10.82 1 95.88 178 THR B N 1
ATOM 3466 C CA . THR B 1 178 ? 19.828 -22.531 -11.305 1 95.88 178 THR B CA 1
ATOM 3467 C C . THR B 1 178 ? 19.172 -23.312 -10.164 1 95.88 178 THR B C 1
ATOM 3469 O O . THR B 1 178 ? 19.469 -23.062 -8.992 1 95.88 178 THR B O 1
ATOM 3472 N N . ALA B 1 179 ? 18.266 -24.156 -10.508 1 95.75 179 ALA B N 1
ATOM 3473 C CA . ALA B 1 179 ? 17.516 -24.922 -9.516 1 95.75 179 ALA B CA 1
ATOM 3474 C C . ALA B 1 179 ? 18.453 -25.609 -8.523 1 95.75 179 ALA B C 1
ATOM 3476 O O . ALA B 1 179 ? 18.188 -25.625 -7.32 1 95.75 179 ALA B O 1
ATOM 3477 N N . ASP B 1 180 ? 19.578 -26.125 -8.992 1 95.94 180 ASP B N 1
ATOM 3478 C CA . ASP B 1 180 ? 20.516 -26.875 -8.172 1 95.94 180 ASP B CA 1
ATOM 3479 C C . ASP B 1 180 ? 21.312 -25.953 -7.246 1 95.94 180 ASP B C 1
ATOM 3481 O O . ASP B 1 180 ? 21.922 -26.422 -6.277 1 95.94 180 ASP B O 1
ATOM 3485 N N . ALA B 1 181 ? 21.281 -24.672 -7.547 1 96.88 181 ALA B N 1
ATOM 3486 C CA . ALA B 1 181 ? 22.047 -23.703 -6.762 1 96.88 181 ALA B CA 1
ATOM 3487 C C . ALA B 1 181 ? 21.172 -23.047 -5.703 1 96.88 181 ALA B C 1
ATOM 3489 O O . ALA B 1 181 ? 21.672 -22.297 -4.863 1 96.88 181 ALA B O 1
ATOM 3490 N N . ILE B 1 182 ? 19.891 -23.266 -5.746 1 97.31 182 ILE B N 1
ATOM 3491 C CA . ILE B 1 182 ? 18.984 -22.781 -4.715 1 97.31 182 ILE B CA 1
ATOM 3492 C C . ILE B 1 182 ? 19.281 -23.469 -3.389 1 97.31 182 ILE B C 1
ATOM 3494 O O . ILE B 1 182 ? 19.312 -24.688 -3.312 1 97.31 182 ILE B O 1
ATOM 3498 N N . ALA B 1 183 ? 19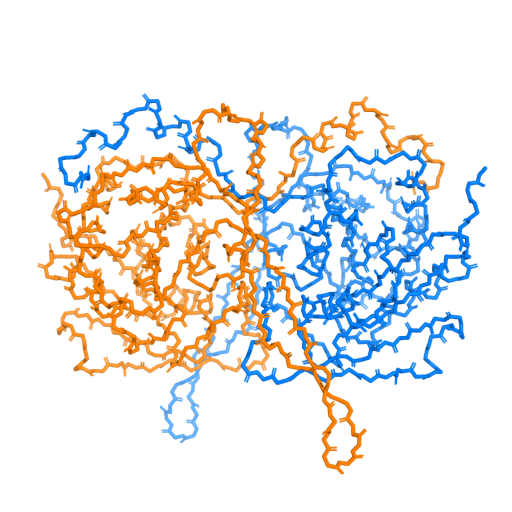.484 -22.703 -2.33 1 97.25 183 ALA B N 1
ATOM 3499 C CA . ALA B 1 183 ? 19.953 -23.188 -1.039 1 97.25 183 ALA B CA 1
ATOM 3500 C C . ALA B 1 183 ? 18.828 -23.844 -0.253 1 97.25 183 ALA B C 1
ATOM 3502 O O . ALA B 1 183 ? 19.062 -24.594 0.697 1 97.25 183 ALA B O 1
ATOM 3503 N N . GLY B 1 184 ? 17.594 -23.641 -0.622 1 96.31 184 GLY B N 1
ATOM 3504 C CA . GLY B 1 184 ? 16.406 -24.078 0.081 1 96.31 184 GLY B CA 1
ATOM 3505 C C . GLY B 1 184 ? 15.352 -23 0.213 1 96.31 184 GLY B C 1
ATOM 3506 O O . GLY B 1 184 ? 15.352 -22.031 -0.548 1 96.31 184 GLY B O 1
ATOM 3507 N N . VAL B 1 185 ? 14.398 -23.281 1.025 1 96.94 185 VAL B N 1
ATOM 3508 C CA . VAL B 1 185 ? 13.328 -22.328 1.314 1 96.94 185 VAL B CA 1
ATOM 3509 C C . VAL B 1 185 ? 13.453 -21.828 2.752 1 96.94 185 VAL B C 1
ATOM 3511 O O . VAL B 1 185 ? 13.758 -22.609 3.662 1 96.94 185 VAL B O 1
ATOM 3514 N N . MET B 1 186 ? 13.305 -20.578 2.895 1 96.62 186 MET B N 1
ATOM 3515 C CA . MET B 1 186 ? 13.438 -20 4.23 1 96.62 186 MET B CA 1
ATOM 3516 C C . MET B 1 186 ? 12.234 -19.125 4.566 1 96.62 186 MET B C 1
ATOM 3518 O O . MET B 1 186 ? 11.812 -18.297 3.748 1 96.62 186 MET B O 1
ATOM 3522 N N . LEU B 1 187 ? 11.664 -19.406 5.754 1 96.75 187 LEU B N 1
ATOM 3523 C CA . LEU B 1 187 ? 10.68 -18.484 6.309 1 96.75 187 LEU B CA 1
ATOM 3524 C C . LEU B 1 187 ? 11.336 -17.188 6.773 1 96.75 187 LEU B C 1
ATOM 3526 O O . LEU B 1 187 ? 12.328 -17.219 7.512 1 96.75 187 LEU B O 1
ATOM 3530 N N . THR B 1 188 ? 10.836 -16.062 6.289 1 97.69 188 THR B N 1
ATOM 3531 C CA . THR B 1 188 ? 11.484 -14.781 6.559 1 97.69 188 THR B CA 1
ATOM 3532 C C . THR B 1 188 ? 10.469 -13.758 7.051 1 97.69 188 THR B C 1
ATOM 3534 O O . THR B 1 188 ? 9.266 -14.016 7.043 1 97.69 188 THR B O 1
ATOM 3537 N N . ARG B 1 189 ? 10.977 -12.656 7.559 1 97.31 189 ARG B N 1
ATOM 3538 C CA . ARG B 1 189 ? 10.203 -11.453 7.828 1 97.31 189 ARG B CA 1
ATOM 3539 C C . ARG B 1 189 ? 10.547 -10.352 6.832 1 97.31 189 ARG B C 1
ATOM 3541 O O . ARG B 1 189 ? 11.555 -10.43 6.129 1 97.31 189 ARG B O 1
ATOM 3548 N N . GLN B 1 190 ? 9.688 -9.383 6.73 1 96.75 190 GLN B N 1
ATOM 3549 C CA . GLN B 1 190 ? 9.914 -8.273 5.812 1 96.75 190 GLN B CA 1
ATOM 3550 C C . GLN B 1 190 ? 11.133 -7.453 6.23 1 96.75 190 GLN B C 1
ATOM 3552 O O . GLN B 1 190 ? 11.242 -7.043 7.391 1 96.75 190 GLN B O 1
ATOM 3557 N N . GLY B 1 191 ? 12.055 -7.234 5.305 1 95 191 GLY B N 1
ATOM 3558 C CA . GLY B 1 191 ? 13.211 -6.395 5.555 1 95 191 GLY B CA 1
ATOM 3559 C C . GLY B 1 191 ? 12.992 -4.941 5.184 1 95 191 GLY B C 1
ATOM 3560 O O . GLY B 1 191 ? 11.852 -4.477 5.129 1 95 191 GLY B O 1
ATOM 3561 N N . LEU B 1 192 ? 14.078 -4.266 5.16 1 91.44 192 LEU B N 1
ATOM 3562 C CA . LEU B 1 192 ? 14.117 -2.861 4.77 1 91.44 192 LEU B CA 1
ATOM 3563 C C . LEU B 1 192 ? 15.047 -2.654 3.578 1 91.44 192 LEU B C 1
ATOM 3565 O O . LEU B 1 192 ? 16.172 -3.146 3.574 1 91.44 192 LEU B O 1
ATOM 3569 N N . ARG B 1 193 ? 14.461 -2.086 2.574 1 88.88 193 ARG B N 1
ATOM 3570 C CA . ARG B 1 193 ? 15.266 -1.638 1.441 1 88.88 193 ARG B CA 1
ATOM 3571 C C . ARG B 1 193 ? 15.164 -0.127 1.263 1 88.88 193 ARG B C 1
ATOM 3573 O O . ARG B 1 193 ? 14.062 0.424 1.207 1 88.88 193 ARG B O 1
ATOM 3580 N N . ARG B 1 194 ? 16.312 0.498 1.363 1 81.19 194 ARG B N 1
ATOM 3581 C CA . ARG B 1 194 ? 16.344 1.943 1.163 1 81.19 194 ARG B CA 1
ATOM 3582 C C . ARG B 1 194 ? 17.031 2.297 -0.155 1 81.19 194 ARG B C 1
ATOM 3584 O O . ARG B 1 194 ? 18.031 1.681 -0.526 1 81.19 194 ARG B O 1
ATOM 3591 N N . TYR B 1 195 ? 16.312 3.131 -0.805 1 80.38 195 TYR B N 1
ATOM 3592 C CA . TYR B 1 195 ? 16.828 3.607 -2.08 1 80.38 195 TYR B CA 1
ATOM 3593 C C . TYR B 1 195 ? 17.297 5.059 -1.974 1 80.38 195 TYR B C 1
ATOM 3595 O O . TYR B 1 195 ? 16.656 5.867 -1.29 1 80.38 195 TYR B O 1
ATOM 3603 N N . ILE B 1 196 ? 18.453 5.25 -2.387 1 76.12 196 ILE B N 1
ATOM 3604 C CA . ILE B 1 196 ? 18.859 6.637 -2.592 1 76.12 196 ILE B CA 1
ATOM 3605 C C . ILE B 1 196 ? 18.484 7.078 -4.004 1 76.12 196 ILE B C 1
ATOM 3607 O O . ILE B 1 196 ? 19.078 6.621 -4.984 1 76.12 196 ILE B O 1
ATOM 3611 N N . GLU B 1 197 ? 17.406 7.906 -3.996 1 76.81 197 GLU B N 1
ATOM 3612 C CA . GLU B 1 197 ? 16.922 8.391 -5.289 1 76.81 197 GLU B CA 1
ATOM 3613 C C . GLU B 1 197 ? 17.688 9.641 -5.723 1 76.81 197 GLU B C 1
ATOM 3615 O O . GLU B 1 197 ? 17.906 10.547 -4.914 1 76.81 197 GLU B O 1
ATOM 3620 N N . ASN B 1 198 ? 18.141 9.492 -6.922 1 79.56 198 ASN B N 1
ATOM 3621 C CA . ASN B 1 198 ? 18.797 10.648 -7.527 1 79.56 198 ASN B CA 1
ATOM 3622 C C . ASN B 1 198 ? 17.938 11.25 -8.641 1 79.56 198 ASN B C 1
ATOM 3624 O O . ASN B 1 198 ? 17.891 10.711 -9.75 1 79.56 198 ASN B O 1
ATOM 3628 N N . PHE B 1 199 ? 17.234 12.398 -8.203 1 85.56 199 PHE B N 1
ATOM 3629 C CA . PHE B 1 199 ? 16.5 13.133 -9.227 1 85.56 199 PHE B CA 1
ATOM 3630 C C . PHE B 1 199 ? 17.406 14.141 -9.93 1 85.56 199 PHE B C 1
ATOM 3632 O O . PHE B 1 199 ? 18.078 14.93 -9.273 1 85.56 199 PHE B O 1
ATOM 3639 N N . GLU B 1 200 ? 17.484 14.055 -11.211 1 88.19 200 GLU B N 1
ATOM 3640 C CA . GLU B 1 200 ? 18.234 15.031 -11.992 1 88.19 200 GLU B CA 1
ATOM 3641 C C . GLU B 1 200 ? 17.312 16.125 -12.539 1 88.19 200 GLU B C 1
ATOM 3643 O O . GLU B 1 200 ? 16.328 15.82 -13.234 1 88.19 200 GLU B O 1
ATOM 3648 N N . LYS B 1 201 ? 17.672 17.312 -12.094 1 91.5 201 LYS B N 1
ATOM 3649 C CA . LYS B 1 201 ? 16.922 18.453 -12.609 1 91.5 201 LYS B CA 1
ATOM 3650 C C . LYS B 1 201 ? 17.391 18.844 -14.016 1 91.5 201 LYS B C 1
ATOM 3652 O O . LYS B 1 201 ? 18.594 18.938 -14.266 1 91.5 201 LYS B O 1
ATOM 3657 N N . ARG B 1 202 ? 16.484 18.906 -14.906 1 91.81 202 ARG B N 1
ATOM 3658 C CA . ARG B 1 202 ? 16.734 19.328 -16.281 1 91.81 202 ARG B CA 1
ATOM 3659 C C . ARG B 1 202 ? 15.719 20.375 -16.734 1 91.81 202 ARG B C 1
ATOM 3661 O O . ARG B 1 202 ? 14.789 20.703 -15.992 1 91.81 202 ARG B O 1
ATOM 3668 N N . PHE B 1 203 ? 16.047 20.984 -17.812 1 92.62 203 PHE B N 1
ATOM 3669 C CA . PHE B 1 203 ? 15.148 22 -18.359 1 92.62 203 PHE B CA 1
ATOM 3670 C C . PHE B 1 203 ? 14.742 21.656 -19.797 1 92.62 203 PHE B C 1
ATOM 3672 O O . PHE B 1 203 ? 15.562 21.172 -20.578 1 92.62 203 PHE B O 1
ATOM 3679 N N . ASP B 1 204 ? 13.484 21.844 -20.047 1 90.81 204 ASP B N 1
ATOM 3680 C CA . ASP B 1 204 ? 13.039 21.609 -21.422 1 90.81 204 ASP B CA 1
ATOM 3681 C C . ASP B 1 204 ? 13.367 22.797 -22.312 1 90.81 204 ASP B C 1
ATOM 3683 O O . ASP B 1 204 ? 13.914 23.797 -21.844 1 90.81 204 ASP B O 1
ATOM 3687 N N . PRO B 1 205 ? 13.117 22.672 -23.609 1 92 205 PRO B N 1
ATOM 3688 C CA . PRO B 1 205 ? 13.5 23.75 -24.531 1 92 205 PRO B CA 1
ATOM 3689 C C . PRO B 1 205 ? 12.82 25.078 -24.219 1 92 205 PRO B C 1
ATOM 3691 O O . PRO B 1 205 ? 13.281 26.125 -24.656 1 92 205 PRO B O 1
ATOM 3694 N N . ARG B 1 206 ? 11.781 25.062 -23.5 1 92.75 206 ARG B N 1
ATOM 3695 C CA . ARG B 1 206 ? 11.07 26.281 -23.125 1 92.75 206 ARG B CA 1
ATOM 3696 C C . ARG B 1 206 ? 11.531 26.781 -21.766 1 92.75 206 ARG B C 1
ATOM 3698 O O . ARG B 1 206 ? 10.969 27.75 -21.234 1 92.75 206 ARG B O 1
ATOM 3705 N N . GLY B 1 207 ? 12.438 26.141 -21.156 1 90.12 207 GLY B N 1
ATOM 3706 C CA . GLY B 1 207 ? 13.031 26.594 -19.906 1 90.12 207 GLY B CA 1
ATOM 3707 C C . GLY B 1 207 ? 12.289 26.078 -18.688 1 90.12 207 GLY B C 1
ATOM 3708 O O . GLY B 1 207 ? 12.578 26.5 -17.562 1 90.12 207 GLY B O 1
ATOM 3709 N N . LYS B 1 208 ? 11.383 25.203 -18.906 1 89.81 208 LYS B N 1
ATOM 3710 C CA . LYS B 1 208 ? 10.641 24.656 -17.766 1 89.81 208 LYS B CA 1
ATOM 3711 C C . LYS B 1 208 ? 11.367 23.453 -17.172 1 89.81 208 LYS B C 1
ATOM 3713 O O . LYS B 1 208 ? 11.867 22.594 -17.891 1 89.81 208 LYS B O 1
ATOM 3718 N N . SER B 1 209 ? 11.375 23.453 -15.891 1 89.12 209 SER B N 1
ATOM 3719 C CA . SER B 1 209 ? 12.133 22.422 -15.203 1 89.12 209 SER B CA 1
ATOM 3720 C C . SER B 1 209 ? 11.375 21.094 -15.188 1 89.12 209 SER B C 1
ATOM 3722 O O . SER B 1 209 ? 10.141 21.078 -15.219 1 89.12 209 SER B O 1
ATOM 3724 N N . TYR B 1 210 ? 12.062 20.047 -15.273 1 92.81 210 TYR B N 1
ATOM 3725 C CA . TYR B 1 210 ? 11.547 18.703 -15.023 1 92.81 210 TYR B CA 1
ATOM 3726 C C . TYR B 1 210 ? 12.594 17.844 -14.328 1 92.81 210 TYR B C 1
ATOM 3728 O O . TYR B 1 210 ? 13.781 18.172 -14.328 1 92.81 210 TYR B O 1
ATOM 3736 N N . TYR B 1 211 ? 12.117 16.812 -13.641 1 92.44 211 TYR B N 1
ATOM 3737 C CA . TYR B 1 211 ? 12.961 15.953 -12.812 1 92.44 211 TYR B CA 1
ATOM 3738 C C . TYR B 1 211 ? 12.883 14.5 -13.273 1 92.44 211 TYR B C 1
ATOM 3740 O O . TYR B 1 211 ? 11.789 13.953 -13.43 1 92.44 211 TYR B O 1
ATOM 3748 N N . TRP B 1 212 ? 14.047 13.945 -13.516 1 88.62 212 TRP B N 1
ATOM 3749 C CA . TRP B 1 212 ? 14.141 12.539 -13.891 1 88.62 212 TRP B CA 1
ATOM 3750 C C . TRP B 1 212 ? 14.758 11.711 -12.773 1 88.62 212 TRP B C 1
ATOM 3752 O O . TRP B 1 212 ? 15.773 12.094 -12.195 1 88.62 212 TRP B O 1
ATOM 3762 N N . LEU B 1 213 ? 14.031 10.695 -12.477 1 80.62 213 LEU B N 1
ATOM 3763 C CA . LEU B 1 213 ? 14.695 9.75 -11.586 1 80.62 213 LEU B CA 1
ATOM 3764 C C . LEU B 1 213 ? 15.859 9.062 -12.289 1 80.62 213 LEU B C 1
ATOM 3766 O O . LEU B 1 213 ? 15.656 8.133 -13.07 1 80.62 213 LEU B O 1
ATOM 3770 N N . ALA B 1 214 ? 17.078 9.539 -12.125 1 72.5 214 ALA B N 1
ATOM 3771 C CA . ALA B 1 214 ? 18.281 9.148 -12.875 1 72.5 214 ALA B CA 1
ATOM 3772 C C . ALA B 1 214 ? 18.844 7.828 -12.344 1 72.5 214 ALA B C 1
ATOM 3774 O O . ALA B 1 214 ? 19.531 7.105 -13.07 1 72.5 214 ALA B O 1
ATOM 3775 N N . GLY B 1 215 ? 18.656 7.656 -11.156 1 68.06 215 GLY B N 1
ATOM 3776 C CA . GLY B 1 215 ? 19.203 6.43 -10.609 1 68.06 215 GLY B CA 1
ATOM 3777 C C . GLY B 1 215 ? 18.719 6.121 -9.211 1 68.06 215 GLY B C 1
ATOM 3778 O O . GLY B 1 215 ? 18.141 6.988 -8.539 1 68.06 215 GLY B O 1
ATOM 3779 N N . GLU B 1 216 ? 18.703 4.812 -9.039 1 70.25 216 GLU B N 1
ATOM 3780 C CA . GLU B 1 216 ? 18.406 4.344 -7.688 1 70.25 216 GLU B CA 1
ATOM 3781 C C . GLU B 1 216 ? 19.5 3.395 -7.188 1 70.25 216 GLU B C 1
ATOM 3783 O O . GLU B 1 216 ? 20.016 2.584 -7.953 1 70.25 216 GLU B O 1
ATOM 3788 N N . LEU B 1 217 ? 20.062 3.801 -6.066 1 68.94 217 LEU B N 1
ATOM 3789 C CA . LEU B 1 217 ? 21.016 2.908 -5.426 1 68.94 217 LEU B CA 1
ATOM 3790 C C . LEU B 1 217 ? 20.422 2.266 -4.18 1 68.94 217 LEU B C 1
ATOM 3792 O O . LEU B 1 217 ? 19.859 2.957 -3.33 1 68.94 217 LEU B O 1
ATOM 3796 N N . VAL B 1 218 ? 20.422 0.917 -4.324 1 72.38 218 VAL B N 1
ATOM 3797 C CA . VAL B 1 218 ? 20 0.22 -3.109 1 72.38 218 VAL B CA 1
ATOM 3798 C C . VAL B 1 218 ? 21.125 0.288 -2.074 1 72.38 218 VAL B C 1
ATOM 3800 O O . VAL B 1 218 ? 22.281 -0.052 -2.371 1 72.38 218 VAL B O 1
ATOM 3803 N N . THR B 1 219 ? 20.766 0.84 -0.938 1 72.69 219 THR B N 1
ATOM 3804 C CA . THR B 1 219 ? 21.75 0.934 0.128 1 72.69 219 THR B CA 1
ATOM 3805 C C . THR B 1 219 ? 21.656 -0.269 1.062 1 72.69 219 THR B C 1
ATOM 3807 O O . THR B 1 219 ? 20.562 -0.732 1.376 1 72.69 219 THR B O 1
ATOM 3810 N N . GLU B 1 220 ? 22.828 -0.836 1.194 1 71 220 GLU B N 1
ATOM 3811 C CA . GLU B 1 220 ? 22.844 -1.857 2.236 1 71 220 GLU B CA 1
ATOM 3812 C C . GLU B 1 220 ? 22.625 -1.244 3.615 1 71 220 GLU B C 1
ATOM 3814 O O . GLU B 1 220 ? 23.359 -0.351 4.031 1 71 220 GLU B O 1
ATOM 3819 N N . ILE B 1 221 ? 21.562 -1.558 4.145 1 81.12 221 ILE B N 1
ATOM 3820 C CA . ILE B 1 221 ? 21.281 -1.001 5.465 1 81.12 221 ILE B CA 1
ATOM 3821 C C . ILE B 1 221 ? 21.094 -2.133 6.473 1 81.12 221 ILE B C 1
ATOM 3823 O O . ILE B 1 221 ? 20.734 -3.254 6.098 1 81.12 221 ILE B O 1
ATOM 3827 N N . GLU B 1 222 ? 21.5 -1.764 7.68 1 85.75 222 GLU B N 1
ATOM 3828 C CA . GLU B 1 222 ? 21.219 -2.713 8.75 1 85.75 222 GLU B CA 1
ATOM 3829 C C . GLU B 1 222 ? 19.734 -2.996 8.859 1 85.75 222 GLU B C 1
ATOM 3831 O O . GLU B 1 222 ? 18.906 -2.078 8.766 1 85.75 222 GLU B O 1
ATOM 3836 N N . GLN B 1 223 ? 19.469 -4.262 8.906 1 88.12 223 GLN B N 1
ATOM 3837 C CA . GLN B 1 223 ? 18.062 -4.664 9.023 1 88.12 223 GLN B CA 1
ATOM 3838 C C . GLN B 1 223 ? 17.578 -4.523 10.461 1 88.12 223 GLN B C 1
ATOM 3840 O O . GLN B 1 223 ? 18.219 -5.008 11.398 1 88.12 223 GLN B O 1
ATOM 3845 N N . PRO B 1 224 ? 16.516 -3.859 10.609 1 82.25 224 PRO B N 1
ATOM 3846 C CA . PRO B 1 224 ? 16.016 -3.652 11.969 1 82.25 224 PRO B CA 1
ATOM 3847 C C . PRO B 1 224 ? 15.43 -4.922 12.586 1 82.25 224 PRO B C 1
ATOM 3849 O O . PRO B 1 224 ? 14.945 -5.797 11.859 1 82.25 224 PRO B O 1
ATOM 3852 N N . ASP B 1 225 ? 15.477 -4.922 13.93 1 85 225 ASP B N 1
ATOM 3853 C CA . ASP B 1 225 ? 14.766 -5.984 14.633 1 85 225 ASP B CA 1
ATOM 3854 C C . ASP B 1 225 ? 13.258 -5.812 14.523 1 85 225 ASP B C 1
ATOM 3856 O O . ASP B 1 225 ? 12.773 -4.715 14.242 1 85 225 ASP B O 1
ATOM 3860 N N . HIS B 1 226 ? 12.672 -6.973 14.602 1 84.56 226 HIS B N 1
ATOM 3861 C CA . HIS B 1 226 ? 11.219 -6.945 14.703 1 84.56 226 HIS B CA 1
ATOM 3862 C C . HIS B 1 226 ? 10.766 -7.066 16.156 1 84.56 226 HIS B C 1
ATOM 3864 O O . HIS B 1 226 ? 11.273 -7.906 16.906 1 84.56 226 HIS B O 1
ATOM 3870 N N . ILE B 1 227 ? 9.844 -6.34 16.5 1 78.5 227 ILE B N 1
ATOM 3871 C CA . ILE B 1 227 ? 9.469 -6.238 17.906 1 78.5 227 ILE B CA 1
ATOM 3872 C C . ILE B 1 227 ? 8.75 -7.516 18.344 1 78.5 227 ILE B C 1
ATOM 3874 O O . ILE B 1 227 ? 8.812 -7.898 19.516 1 78.5 227 ILE B O 1
ATOM 3878 N N . HIS B 1 228 ? 8.148 -8.203 17.422 1 84.62 228 HIS B N 1
ATOM 3879 C CA . HIS B 1 228 ? 7.324 -9.344 17.812 1 84.62 228 HIS B CA 1
ATOM 3880 C C . HIS B 1 228 ? 7.93 -10.656 17.312 1 84.62 228 HIS B C 1
ATOM 3882 O O . HIS B 1 228 ? 7.289 -11.703 17.391 1 84.62 228 HIS B O 1
ATOM 3888 N N . LEU B 1 229 ? 9.078 -10.617 16.703 1 90.81 229 LEU B N 1
ATOM 3889 C CA . LEU B 1 229 ? 9.773 -11.82 16.25 1 90.81 229 LEU B CA 1
ATOM 3890 C C . LEU B 1 229 ? 11.203 -11.844 16.766 1 90.81 229 LEU B C 1
ATOM 3892 O O . LEU B 1 229 ? 11.828 -10.797 16.938 1 90.81 229 LEU B O 1
ATOM 3896 N N . PRO B 1 230 ? 11.727 -13.047 16.953 1 91.31 230 PRO B N 1
ATOM 3897 C CA . PRO B 1 230 ? 13.125 -13.133 17.391 1 91.31 230 PRO B CA 1
ATOM 3898 C C . PRO B 1 230 ? 14.102 -12.523 16.391 1 91.31 230 PRO B C 1
ATOM 3900 O O . PRO B 1 230 ? 13.875 -12.594 15.188 1 91.31 230 PRO B O 1
ATOM 3903 N N . SER B 1 231 ? 15.148 -12.039 16.938 1 89.75 231 SER B N 1
ATOM 3904 C CA . SER B 1 231 ? 16.125 -11.312 16.125 1 89.75 231 SER B CA 1
ATOM 3905 C C . SER B 1 231 ? 16.828 -12.25 15.156 1 89.75 231 SER B C 1
ATOM 3907 O O . SER B 1 231 ? 17.406 -11.797 14.156 1 89.75 231 SER B O 1
ATOM 3909 N N . HIS B 1 232 ? 16.828 -13.5 15.438 1 93 232 HIS B N 1
ATOM 3910 C CA . HIS B 1 232 ? 17.578 -14.422 14.586 1 93 232 HIS B CA 1
ATOM 3911 C C . HIS B 1 232 ? 16.812 -14.742 13.305 1 93 232 HIS B C 1
ATOM 3913 O O . HIS B 1 232 ? 17.375 -15.312 12.375 1 93 232 HIS B O 1
ATOM 3919 N N . ILE B 1 233 ? 15.547 -14.414 13.281 1 95.19 233 ILE B N 1
ATOM 3920 C CA . ILE B 1 233 ? 14.766 -14.633 12.07 1 95.19 233 ILE B CA 1
ATOM 3921 C C . ILE B 1 233 ? 15.242 -13.688 10.969 1 95.19 233 ILE B C 1
ATOM 3923 O O . ILE B 1 233 ? 15.195 -12.461 11.133 1 95.19 233 ILE B O 1
ATOM 3927 N N . PRO B 1 234 ? 15.664 -14.188 9.883 1 96.19 234 PRO B N 1
ATOM 3928 C CA . PRO B 1 234 ? 16.203 -13.328 8.836 1 96.19 234 PRO B CA 1
ATOM 3929 C C . PRO B 1 234 ? 15.125 -12.547 8.094 1 96.19 234 PRO B C 1
ATOM 3931 O O . PRO B 1 234 ? 13.961 -12.969 8.062 1 96.19 234 PRO B O 1
ATOM 3934 N N . THR B 1 235 ? 15.547 -11.414 7.598 1 97.38 235 THR B N 1
ATOM 3935 C CA . THR B 1 235 ? 14.688 -10.695 6.66 1 97.38 235 THR B CA 1
ATOM 3936 C C . THR B 1 235 ? 14.742 -11.344 5.277 1 97.38 235 THR B C 1
ATOM 3938 O O . THR B 1 235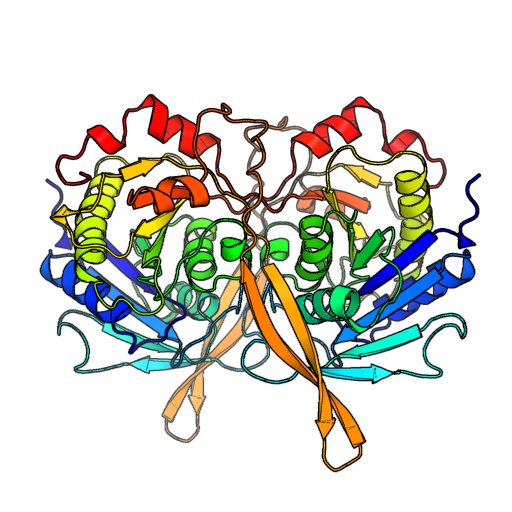 ? 15.664 -12.102 4.977 1 97.38 235 THR B O 1
ATOM 3941 N N . ASP B 1 236 ? 13.797 -11.094 4.484 1 97.88 236 ASP B N 1
ATOM 3942 C CA . ASP B 1 236 ? 13.789 -11.539 3.096 1 97.88 236 ASP B CA 1
ATOM 3943 C C . ASP B 1 236 ? 14.992 -10.984 2.334 1 97.88 236 ASP B C 1
ATOM 3945 O O . ASP B 1 236 ? 15.578 -11.68 1.506 1 97.88 236 ASP B O 1
ATOM 3949 N N . VAL B 1 237 ? 15.453 -9.797 2.666 1 96.56 237 VAL B N 1
ATOM 3950 C CA . VAL B 1 237 ? 16.594 -9.148 2.037 1 96.56 237 VAL B CA 1
ATOM 3951 C C . VAL B 1 237 ? 17.875 -9.93 2.34 1 96.56 237 VAL B C 1
ATOM 3953 O O . VAL B 1 237 ? 18.719 -10.125 1.462 1 96.56 237 VAL B O 1
ATOM 3956 N N . GLN B 1 238 ? 17.953 -10.383 3.555 1 96.31 238 GLN B N 1
ATOM 3957 C CA . GLN B 1 238 ? 19.141 -11.133 3.975 1 96.31 238 GLN B CA 1
ATOM 3958 C C . GLN B 1 238 ? 19.156 -12.523 3.357 1 96.31 238 GLN B C 1
ATOM 3960 O O . GLN B 1 238 ? 20.172 -12.961 2.816 1 96.31 238 GLN B O 1
ATOM 3965 N N . ALA B 1 239 ? 18.031 -13.219 3.359 1 97.62 239 ALA B N 1
ATOM 3966 C CA . ALA B 1 239 ? 17.953 -14.617 2.943 1 97.62 239 ALA B CA 1
ATOM 3967 C C . ALA B 1 239 ? 18.172 -14.758 1.441 1 97.62 239 ALA B C 1
ATOM 3969 O O . ALA B 1 239 ? 18.828 -15.703 0.991 1 97.62 239 ALA B O 1
ATOM 3970 N N . ILE B 1 240 ? 17.688 -13.812 0.668 1 97.62 240 ILE B N 1
ATOM 3971 C CA . ILE B 1 240 ? 17.766 -13.898 -0.785 1 97.62 240 ILE B CA 1
ATOM 3972 C C . ILE B 1 240 ? 19.234 -13.836 -1.218 1 97.62 240 ILE B C 1
ATOM 3974 O O . ILE B 1 240 ? 19.609 -14.406 -2.242 1 97.62 240 ILE B O 1
ATOM 3978 N N . GLN B 1 241 ? 20.062 -13.164 -0.411 1 95.69 241 GLN B N 1
ATOM 3979 C CA . GLN B 1 241 ? 21.484 -13 -0.722 1 95.69 241 GLN B CA 1
ATOM 3980 C C . GLN B 1 241 ? 22.219 -14.328 -0.611 1 95.69 241 GLN B C 1
ATOM 3982 O O . GLN B 1 241 ? 23.312 -14.492 -1.177 1 95.69 241 GLN B O 1
ATOM 3987 N N . HIS B 1 242 ? 21.672 -15.203 0.108 1 97.56 242 HIS B N 1
ATOM 3988 C CA . HIS B 1 242 ? 22.297 -16.5 0.298 1 97.56 242 HIS B CA 1
ATOM 3989 C C . HIS B 1 242 ? 21.609 -17.578 -0.543 1 97.56 242 HIS B C 1
ATOM 3991 O O . HIS B 1 242 ? 21.688 -18.766 -0.234 1 97.56 242 HIS B O 1
ATOM 3997 N N . ASN B 1 243 ? 20.781 -17.156 -1.522 1 98 243 ASN B N 1
ATOM 3998 C CA . ASN B 1 243 ? 20.156 -17.984 -2.553 1 98 243 ASN B CA 1
ATOM 3999 C C . ASN B 1 243 ? 19.047 -18.844 -1.979 1 98 243 ASN B C 1
ATOM 4001 O O . ASN B 1 243 ? 18.766 -19.938 -2.486 1 98 243 ASN B O 1
ATOM 4005 N N . TYR B 1 244 ? 18.484 -18.438 -0.916 1 98.12 244 TYR B N 1
ATOM 4006 C CA . TYR B 1 244 ? 17.266 -19.078 -0.438 1 98.12 244 TYR B CA 1
ATOM 4007 C C . TYR B 1 244 ? 16.047 -18.547 -1.168 1 98.12 244 TYR B C 1
ATOM 4009 O O . TYR B 1 244 ? 15.961 -17.344 -1.454 1 98.12 244 TYR B O 1
ATOM 4017 N N . ILE B 1 245 ? 15.109 -19.406 -1.464 1 98.38 245 ILE B N 1
ATOM 4018 C CA . ILE B 1 245 ? 13.758 -18.922 -1.716 1 98.38 245 ILE B CA 1
ATOM 4019 C C . ILE B 1 245 ? 13.172 -18.312 -0.436 1 98.38 245 ILE B C 1
ATOM 4021 O O . ILE B 1 245 ? 13.133 -18.984 0.603 1 98.38 245 ILE B O 1
ATOM 4025 N N . THR B 1 246 ? 12.797 -17.047 -0.501 1 98.5 246 THR B N 1
ATOM 4026 C CA . THR B 1 246 ? 12.242 -16.406 0.688 1 98.5 246 THR B CA 1
ATOM 4027 C C . THR B 1 246 ? 10.719 -16.562 0.72 1 98.5 246 THR B C 1
ATOM 4029 O O . THR B 1 246 ? 10.055 -16.438 -0.311 1 98.5 246 THR B O 1
ATOM 4032 N N . LEU B 1 247 ? 10.164 -16.969 1.816 1 97.94 247 LEU B N 1
ATOM 4033 C CA . LEU B 1 247 ? 8.742 -17.047 2.102 1 97.94 247 LEU B CA 1
ATOM 4034 C C . LEU B 1 247 ? 8.359 -16.109 3.248 1 97.94 247 LEU B C 1
ATOM 4036 O O . LEU B 1 247 ? 8.602 -16.438 4.414 1 97.94 247 LEU B O 1
ATOM 4040 N N . THR B 1 248 ? 7.727 -15 2.939 1 98 248 THR B N 1
ATOM 4041 C CA . THR B 1 248 ? 7.402 -13.977 3.93 1 98 248 THR B CA 1
ATOM 4042 C C . THR B 1 248 ? 5.891 -13.812 4.066 1 98 248 THR B C 1
ATOM 4044 O O . THR B 1 248 ? 5.234 -13.289 3.16 1 98 248 THR B O 1
ATOM 4047 N N . PRO B 1 249 ? 5.309 -14.266 5.176 1 97.5 249 PRO B N 1
ATOM 4048 C CA . PRO B 1 249 ? 3.885 -13.984 5.383 1 97.5 249 PRO B CA 1
ATOM 4049 C C . PRO B 1 249 ? 3.598 -12.5 5.59 1 97.5 249 PRO B C 1
ATOM 4051 O O . PRO B 1 249 ? 4.262 -11.844 6.398 1 97.5 249 PRO B O 1
ATOM 4054 N N . LEU B 1 250 ? 2.656 -12.008 4.836 1 97.06 250 LEU B N 1
ATOM 4055 C CA . LEU B 1 250 ? 2.271 -10.602 4.918 1 97.06 250 LEU B CA 1
ATOM 4056 C C . LEU B 1 250 ? 0.799 -10.461 5.285 1 97.06 250 LEU B C 1
ATOM 4058 O O . LEU B 1 250 ? 0.014 -11.391 5.082 1 97.06 250 LEU B O 1
ATOM 4062 N N . GLN B 1 251 ? 0.445 -9.32 5.836 1 93.81 251 GLN B N 1
ATOM 4063 C CA . GLN B 1 251 ? -0.929 -8.969 6.184 1 93.81 251 GLN B CA 1
ATOM 4064 C C . GLN B 1 251 ? -1.28 -7.566 5.699 1 93.81 251 GLN B C 1
ATOM 4066 O O . GLN B 1 251 ? -0.392 -6.77 5.391 1 93.81 251 GLN B O 1
ATOM 4071 N N . TYR B 1 252 ? -2.604 -7.277 5.66 1 93.12 252 TYR B N 1
ATOM 4072 C CA . TYR B 1 252 ? -3.014 -5.965 5.172 1 93.12 252 TYR B CA 1
ATOM 4073 C C . TYR B 1 252 ? -3.377 -5.039 6.328 1 93.12 252 TYR B C 1
ATOM 4075 O O . TYR B 1 252 ? -3.562 -3.836 6.137 1 93.12 252 TYR B O 1
ATOM 4083 N N . ASN B 1 253 ? -3.527 -5.57 7.559 1 93.31 253 ASN B N 1
ATOM 4084 C CA . ASN B 1 253 ? -3.721 -4.707 8.719 1 93.31 253 ASN B CA 1
ATOM 4085 C C . ASN B 1 253 ? -2.424 -4.016 9.125 1 93.31 253 ASN B C 1
ATOM 4087 O O . ASN B 1 253 ? -1.475 -4.672 9.562 1 93.31 253 ASN B O 1
ATOM 4091 N N . LEU B 1 254 ? -2.375 -2.742 9.102 1 94.44 254 LEU B N 1
ATOM 4092 C CA . LEU B 1 254 ? -1.156 -1.957 9.266 1 94.44 254 LEU B CA 1
ATOM 4093 C C . LEU B 1 254 ? -1.048 -1.404 10.68 1 94.44 254 LEU B C 1
ATOM 4095 O O . LEU B 1 254 ? -0.133 -0.636 10.984 1 94.44 254 LEU B O 1
ATOM 4099 N N . THR B 1 255 ? -1.903 -1.782 11.547 1 95.81 255 THR B N 1
ATOM 4100 C CA . THR B 1 255 ? -1.876 -1.234 12.898 1 95.81 255 THR B CA 1
ATOM 4101 C C . THR B 1 255 ? -0.496 -1.41 13.523 1 95.81 255 THR B C 1
ATOM 4103 O O . THR B 1 255 ? 0.043 -2.518 13.547 1 95.81 255 THR B O 1
ATOM 4106 N N . ASP B 1 256 ? 0.041 -0.334 13.922 1 94.81 256 ASP B N 1
ATOM 4107 C CA . ASP B 1 256 ? 1.279 -0.372 14.695 1 94.81 256 ASP B CA 1
ATOM 4108 C C . ASP B 1 256 ? 0.997 -0.624 16.172 1 94.81 256 ASP B C 1
ATOM 4110 O O . ASP B 1 256 ? 0.823 0.32 16.953 1 94.81 256 ASP B O 1
ATOM 4114 N N . VAL B 1 257 ? 1.086 -1.814 16.578 1 92.25 257 VAL B N 1
ATOM 4115 C CA . VAL B 1 257 ? 0.701 -2.234 17.922 1 92.25 257 VAL B CA 1
ATOM 4116 C C . VAL B 1 257 ? 1.645 -1.609 18.938 1 92.25 257 VAL B C 1
ATOM 4118 O O . VAL B 1 257 ? 1.207 -1.162 20 1 92.25 257 VAL B O 1
ATOM 4121 N N . ALA B 1 258 ? 2.906 -1.564 18.609 1 90.25 258 ALA B N 1
ATOM 4122 C CA . ALA B 1 258 ? 3.885 -1.007 19.547 1 90.25 258 ALA B CA 1
ATOM 4123 C C . ALA B 1 258 ? 3.59 0.463 19.828 1 90.25 258 ALA B C 1
ATOM 4125 O O . ALA B 1 258 ? 3.584 0.886 20.984 1 90.25 258 ALA B O 1
ATOM 4126 N N . SER B 1 259 ? 3.344 1.194 18.797 1 92.94 259 SER B N 1
ATOM 4127 C CA . SER B 1 259 ? 3.02 2.607 18.969 1 92.94 259 SER B CA 1
ATOM 4128 C C . SER B 1 259 ? 1.69 2.787 19.703 1 92.94 259 SER B C 1
ATOM 4130 O O . SER B 1 259 ? 1.549 3.686 20.531 1 92.94 259 SER B O 1
ATOM 4132 N N . PHE B 1 260 ? 0.754 1.961 19.344 1 94.38 260 PHE B N 1
ATOM 4133 C CA . PHE B 1 260 ? -0.535 2.027 20.031 1 94.38 260 PHE B CA 1
ATOM 4134 C C . PHE B 1 260 ? -0.364 1.865 21.531 1 94.38 260 PHE B C 1
ATOM 4136 O O . PHE B 1 260 ? -0.891 2.662 22.312 1 94.38 260 PHE B O 1
ATOM 4143 N N . GLU B 1 261 ? 0.326 0.854 21.891 1 92.69 261 GLU B N 1
ATOM 4144 C CA . GLU B 1 261 ? 0.534 0.56 23.312 1 92.69 261 GLU B CA 1
ATOM 4145 C C . GLU B 1 261 ? 1.265 1.702 24.016 1 92.69 261 GLU B C 1
ATOM 4147 O O . GLU B 1 261 ? 0.934 2.055 25.141 1 92.69 261 GLU B O 1
ATOM 4152 N N . TYR B 1 262 ? 2.17 2.252 23.312 1 92.31 262 TYR B N 1
ATOM 4153 C CA . TYR B 1 262 ? 2.891 3.389 23.875 1 92.31 262 TYR B CA 1
ATOM 4154 C C . TYR B 1 262 ? 1.951 4.562 24.125 1 92.31 262 TYR B C 1
ATOM 4156 O O . TYR B 1 262 ? 1.972 5.16 25.203 1 92.31 262 TYR B O 1
ATOM 4164 N N . LEU B 1 263 ? 1.156 4.859 23.141 1 93.5 263 LEU B N 1
ATOM 4165 C CA . LEU B 1 263 ? 0.222 5.973 23.25 1 93.5 263 LEU B CA 1
ATOM 4166 C C . LEU B 1 263 ? -0.794 5.73 24.359 1 93.5 263 LEU B C 1
ATOM 4168 O O . LEU B 1 263 ? -1.13 6.648 25.109 1 93.5 263 LEU B O 1
ATOM 4172 N N . GLN B 1 264 ? -1.235 4.559 24.422 1 91.75 264 GLN B N 1
ATOM 4173 C CA . GLN B 1 264 ? -2.236 4.199 25.406 1 91.75 264 GLN B CA 1
ATOM 4174 C C . GLN B 1 264 ? -1.646 4.227 26.812 1 91.75 264 GLN B C 1
ATOM 4176 O O . GLN B 1 264 ? -2.215 4.84 27.719 1 91.75 264 GLN B O 1
ATOM 4181 N N . THR B 1 265 ? -0.512 3.6 27.031 1 90.25 265 THR B N 1
ATOM 4182 C CA . THR B 1 265 ? 0.099 3.434 28.344 1 90.25 265 THR B CA 1
ATOM 4183 C C . THR B 1 265 ? 0.536 4.781 28.906 1 90.25 265 THR B C 1
ATOM 4185 O O . THR B 1 265 ? 0.46 5.004 30.109 1 90.25 265 THR B O 1
ATOM 4188 N N . ASN B 1 266 ? 0.882 5.707 28.062 1 89.38 266 ASN B N 1
ATOM 4189 C CA . ASN B 1 266 ? 1.387 7 28.531 1 89.38 266 ASN B CA 1
ATOM 4190 C C . ASN B 1 266 ? 0.275 8.039 28.594 1 89.38 266 ASN B C 1
ATOM 4192 O O . ASN B 1 266 ? 0.54 9.227 28.828 1 89.38 266 ASN B O 1
ATOM 4196 N N . GLN B 1 267 ? -0.899 7.602 28.391 1 88.81 267 GLN B N 1
ATOM 4197 C CA . GLN B 1 267 ? -2.027 8.523 28.375 1 88.81 267 GLN B CA 1
ATOM 4198 C C . GLN B 1 267 ? -1.721 9.758 27.531 1 88.81 267 GLN B C 1
ATOM 4200 O O . GLN B 1 267 ? -1.922 10.891 27.969 1 88.81 267 GLN B O 1
ATOM 4205 N N . TRP B 1 268 ? -1.112 9.453 26.391 1 87.94 268 TRP B N 1
ATOM 4206 C CA . TRP B 1 268 ? -0.505 10.445 25.516 1 87.94 268 TRP B CA 1
ATOM 4207 C C . TRP B 1 268 ? -1.528 11.484 25.078 1 87.94 268 TRP B C 1
ATOM 4209 O O . TRP B 1 268 ? -1.223 12.68 25.047 1 87.94 268 TRP B O 1
ATOM 4219 N N . LEU B 1 269 ? -2.736 11.141 24.875 1 86 269 LEU B N 1
ATOM 4220 C CA . LEU B 1 269 ? -3.785 12.062 24.438 1 86 269 LEU B CA 1
ATOM 4221 C C . LEU B 1 269 ? -4.188 12.992 25.578 1 86 269 LEU B C 1
ATOM 4223 O O . LEU B 1 269 ? -4.621 14.125 25.344 1 86 269 LEU B O 1
ATOM 4227 N N . GLU B 1 270 ? -4.051 12.586 26.719 1 83.31 270 GLU B N 1
ATOM 4228 C CA . GLU B 1 270 ? -4.48 13.352 27.891 1 83.31 270 GLU B CA 1
ATOM 4229 C C . GLU B 1 270 ? -3.441 14.398 28.281 1 83.31 270 GLU B C 1
ATOM 4231 O O . GLU B 1 270 ? -3.727 15.297 29.078 1 83.31 270 GLU B O 1
ATOM 4236 N N . ARG B 1 271 ? -2.369 14.344 27.672 1 77.94 271 ARG B N 1
ATOM 4237 C CA . ARG B 1 271 ? -1.275 15.227 28.062 1 77.94 271 ARG B CA 1
ATOM 4238 C C . ARG B 1 271 ? -1.443 16.609 27.438 1 77.94 271 ARG B C 1
ATOM 4240 O O . ARG B 1 271 ? -0.765 17.562 27.828 1 77.94 271 ARG B O 1
ATOM 4247 N N . SER B 1 272 ? -2.256 16.641 26.391 1 68.69 272 SER B N 1
ATOM 4248 C CA . SER B 1 272 ? -2.418 17.953 25.75 1 68.69 272 SER B CA 1
ATOM 4249 C C . SER B 1 272 ? -3.863 18.422 25.844 1 68.69 272 SER B C 1
ATOM 4251 O O . SER B 1 272 ? -4.793 17.656 25.594 1 68.69 272 SER B O 1
ATOM 4253 N N . ARG B 1 273 ? -3.988 19.656 26.375 1 61.16 273 ARG B N 1
ATOM 4254 C CA . ARG B 1 273 ? -5.297 20.297 26.5 1 61.16 273 ARG B CA 1
ATOM 4255 C C . ARG B 1 273 ? -5.902 20.578 25.125 1 61.16 273 ARG B C 1
ATOM 4257 O O . ARG B 1 273 ? -7.121 20.703 25 1 61.16 273 ARG B O 1
ATOM 4264 N N . ASP B 1 274 ? -5.086 20.562 24.078 1 68.06 274 ASP B N 1
ATOM 4265 C CA . ASP B 1 274 ? -5.551 20.969 22.75 1 68.06 274 ASP B CA 1
ATOM 4266 C C . ASP B 1 274 ? -6.035 19.766 21.938 1 68.06 274 ASP B C 1
ATOM 4268 O O . ASP B 1 274 ? -6.57 19.938 20.844 1 68.06 274 ASP B O 1
ATOM 4272 N N . ILE B 1 275 ? -5.738 18.609 22.562 1 67.62 275 ILE B N 1
ATOM 4273 C CA . ILE B 1 275 ? -6.223 17.406 21.891 1 67.62 275 ILE B CA 1
ATOM 4274 C C . ILE B 1 275 ? -7.512 16.938 22.562 1 67.62 275 ILE B C 1
ATOM 4276 O O . ILE B 1 275 ? -7.48 16.312 23.609 1 67.62 275 ILE B O 1
ATOM 4280 N N . LYS B 1 276 ? -8.578 17.781 22.5 1 60.56 276 LYS B N 1
ATOM 4281 C CA . LYS B 1 276 ? -9.867 17.406 23.078 1 60.56 276 LYS B CA 1
ATOM 4282 C C . LYS B 1 276 ? -10.969 17.406 22.031 1 60.56 276 LYS B C 1
ATOM 4284 O O . LYS B 1 276 ? -10.906 18.172 21.062 1 60.56 276 LYS B O 1
#

Solvent-accessible surface area (backbone atoms only — not comparable to full-atom values): 28007 Å² total; per-residue (Å²): 129,84,61,41,66,76,41,35,36,37,32,29,20,21,61,14,55,83,27,65,31,33,46,49,31,52,36,48,40,39,72,69,37,33,38,40,37,38,33,11,8,68,45,66,40,72,35,33,8,36,19,50,68,73,91,54,68,32,36,64,42,80,55,76,91,77,60,51,88,83,46,50,32,31,32,21,71,39,36,23,33,33,24,47,53,45,32,70,68,70,70,46,92,68,82,50,62,30,29,39,8,25,35,31,82,27,57,64,45,25,52,42,44,59,23,24,11,28,44,26,25,14,47,52,28,28,76,72,62,23,41,13,30,20,34,15,34,49,30,82,76,63,81,76,46,60,59,51,29,54,42,47,52,33,49,52,51,45,41,68,77,55,62,70,94,59,58,39,31,38,40,33,34,31,38,77,56,56,70,88,61,47,68,31,70,38,77,26,37,65,29,66,58,46,66,52,70,38,69,44,80,43,63,46,98,86,66,47,56,32,32,31,73,72,42,72,42,78,48,90,59,86,68,75,77,49,94,88,47,66,73,83,60,42,27,33,57,60,38,37,76,65,26,16,28,23,41,25,37,32,48,85,76,37,52,25,60,69,58,44,50,51,42,60,75,61,44,49,62,73,72,35,87,58,57,94,129,84,61,42,64,76,41,34,34,37,32,30,21,21,60,15,55,83,28,66,32,33,45,49,30,52,37,48,40,40,74,70,38,33,38,42,37,37,33,12,10,68,46,66,39,73,35,34,8,37,19,48,67,74,90,52,69,31,37,62,42,80,54,76,91,77,60,51,88,81,47,50,33,31,31,20,69,39,37,25,35,33,26,48,53,45,34,70,67,69,70,47,89,67,85,50,62,30,28,39,8,25,34,32,82,27,57,64,46,26,51,42,44,60,24,24,12,28,43,28,26,14,47,53,27,26,76,71,62,24,41,14,30,19,34,15,33,49,30,83,78,65,80,75,46,61,59,52,28,55,42,48,52,32,51,52,51,45,40,69,76,55,63,70,92,59,60,40,30,38,41,35,34,30,40,77,56,57,69,89,61,48,67,32,70,39,77,26,38,65,30,67,56,46,67,51,71,38,68,43,79,44,64,47,98,84,67,47,56,32,31,33,74,73,42,74,42,79,47,92,57,86,68,76,77,49,94,87,47,67,74,83,61,43,27,33,56,60,40,37,74,64,24,16,28,24,41,24,39,30,47,86,74,36,51,24,60,70,58,43,50,50,41,57,75,62,45,49,64,75,73,36,87,59,59,93